Protein AF-A0A6C0KH52-F1 (afdb_monomer_lite)

Sequence (473 aa):
MDIECEFCKKTFSTKSNLSAHQKSAKFCLELQGDNADESKFTCEYCQKVLTQQKSLDIHIVSCKEKKKKIESSKDAEINLTLKKLENEIVKLKRIEKEKLKEKDNYYQETLKEKDNYYQETLKEKDNYYQETLKEKDNYYQEKLQEKDSYYQEKLQEKNECITKLETRLDKFENAVTTIATSLELNKKTESKNSENIQHINSIPLMPLGEQMSSIVIEEVEEDEIKYTNITLNNVVISSRPLDHYVNSTQLCQAGGKKFNDWFRLDTTNELIKELSSEAGIPVSLLVESNRGRTSKFIQGSWIHPDLSIQLAQWISPKFAIQISQWVRTLFNQGSLEIDISILREKEHNMRIKDHRIKQLENVCLSKQRRIEYPEKNVIYMLTTEDHFKRRTYIIGKAKNLTNRLSTYNKTSDHTVVYYRECCNEDDMDTAETMVLSKLRPYREQANRDRFILPEDKDESFFTNTIDNCIQFL

Foldseek 3Di:
DWDAAPQPRDTDPDPVVSVVCCVPPPSNVVVVPDPPPQVFDAAPQPRDTDRDPVVNVVCCVVPPSNVVVVVVVVVVVVVVVVVVVVVVVVVVVVVVVVVVVVVVVVVVVVVVVVVVVVVVVVVVVVVVVVVVVVVVVVVVVVVVVVVVVVVVVVVVVVVVVVVVVVVVVVVVVVVVVVVVVVVVVVVVVPPDDDDDDDDPDDDDDDDPPPPVPPPPPPPDPPDQQDWDWDAACNFIWTAGPPQRWTFLQSLLVSLVHGPVVQCPDPVNVVVLVVCCVVVVNDSCVQWDADDDDDSRDDGGIIGGPVVSLVSNCVSDVVSVVVVVVQVVCCVVPVDDDDPVVVVVVVVVVVVVVVVVVVVVVVVVVVVPPQDADPAAWKWFKKDFPVCVVQQKIAIDTGRGVSVVLPDDDDPTHIGTPDMDHAPDNVLSVQLRVQLCVVQVVQAPDPPGRMGHDDPVDDPVVSVVSSVVSRVVD

Structure (mmCIF, N/CA/C/O backbone):
data_AF-A0A6C0KH52-F1
#
_entry.id   AF-A0A6C0KH52-F1
#
loop_
_atom_site.group_PDB
_atom_site.id
_atom_site.type_symbol
_atom_site.label_atom_id
_atom_site.label_alt_id
_atom_site.label_comp_id
_atom_site.label_asym_id
_atom_site.label_entity_id
_atom_site.label_seq_id
_atom_site.pdbx_PDB_ins_code
_atom_site.Cartn_x
_atom_site.Cartn_y
_atom_site.Cartn_z
_atom_site.occupancy
_atom_site.B_iso_or_equiv
_atom_site.auth_seq_id
_atom_site.auth_comp_id
_atom_site.auth_asym_id
_atom_site.auth_atom_id
_atom_site.pdbx_PDB_model_num
ATOM 1 N N . MET A 1 1 ? -85.612 14.343 108.108 1.00 61.09 1 MET A N 1
ATOM 2 C CA . MET A 1 1 ? -85.056 15.695 108.297 1.00 61.09 1 MET A CA 1
ATOM 3 C C . MET A 1 1 ? -84.253 15.963 107.041 1.00 61.09 1 MET A C 1
ATOM 5 O O . MET A 1 1 ? -83.247 15.291 106.844 1.00 61.09 1 MET A O 1
ATOM 9 N N . ASP A 1 2 ? -84.784 16.778 106.133 1.00 71.19 2 ASP A N 1
ATOM 10 C CA . ASP A 1 2 ? -84.143 17.027 104.838 1.00 71.19 2 ASP A CA 1
ATOM 11 C C . ASP A 1 2 ? -82.940 17.959 105.019 1.00 71.19 2 ASP A C 1
ATOM 13 O O . ASP A 1 2 ? -82.985 18.881 105.832 1.00 71.19 2 ASP A O 1
ATOM 17 N N . ILE A 1 3 ? -81.848 17.681 104.302 1.00 82.12 3 ILE A N 1
ATOM 18 C CA . ILE A 1 3 ? -80.563 18.380 104.437 1.00 82.12 3 ILE A CA 1
ATOM 19 C C . ILE A 1 3 ? -80.364 19.274 103.215 1.00 82.12 3 ILE A C 1
ATOM 21 O O . ILE A 1 3 ? -80.425 18.805 102.078 1.00 82.12 3 ILE A O 1
ATOM 25 N N . GLU A 1 4 ? -80.135 20.561 103.437 1.00 81.75 4 GLU A N 1
ATOM 26 C CA . GLU A 1 4 ? -80.046 21.562 102.376 1.00 81.75 4 GLU A CA 1
ATOM 27 C C . GLU A 1 4 ? -78.602 21.798 101.915 1.00 81.75 4 GLU A C 1
ATOM 29 O O . GLU A 1 4 ? -77.669 21.844 102.716 1.00 81.75 4 GLU A O 1
ATOM 34 N N . CYS A 1 5 ? -78.408 21.956 100.604 1.00 81.12 5 CYS A N 1
ATOM 35 C CA . CYS A 1 5 ? -77.123 22.330 100.031 1.00 81.12 5 CYS A CA 1
ATOM 36 C C . CYS A 1 5 ? -76.794 23.794 100.314 1.00 81.12 5 CYS A C 1
ATOM 38 O O . CYS A 1 5 ? -77.526 24.698 99.916 1.00 81.12 5 CYS A O 1
ATOM 40 N N . GLU A 1 6 ? -75.634 24.029 100.923 1.00 75.38 6 GLU A N 1
ATOM 41 C CA . GLU A 1 6 ? -75.186 25.367 101.318 1.00 75.38 6 GLU A CA 1
ATOM 42 C C . GLU A 1 6 ? -75.007 26.332 100.132 1.00 75.38 6 GLU A C 1
ATOM 44 O O . GLU A 1 6 ? -75.196 27.534 100.311 1.00 75.38 6 GLU A O 1
ATOM 49 N N . PHE A 1 7 ? -74.744 25.812 98.925 1.00 78.88 7 PHE A N 1
ATOM 50 C CA . PHE A 1 7 ? -74.439 26.606 97.727 1.00 78.88 7 PHE A CA 1
ATOM 51 C C . PHE A 1 7 ? -75.668 26.901 96.857 1.00 78.88 7 PHE A C 1
ATOM 53 O O . PHE A 1 7 ? -75.872 28.034 96.438 1.00 78.88 7 PHE A O 1
ATOM 60 N N . CYS A 1 8 ? -76.508 25.896 96.584 1.00 82.75 8 CYS A N 1
ATOM 61 C CA . CYS A 1 8 ? -77.646 26.034 95.662 1.00 82.75 8 CYS A CA 1
ATOM 62 C C . CYS A 1 8 ? -79.021 25.920 96.330 1.00 82.75 8 CYS A C 1
ATOM 64 O O . CYS A 1 8 ? -80.034 25.974 95.633 1.00 82.75 8 CYS A O 1
ATOM 66 N N . LYS A 1 9 ? -79.061 25.717 97.655 1.00 82.06 9 LYS A N 1
ATOM 67 C CA . LYS A 1 9 ? -80.289 25.666 98.464 1.00 82.06 9 LYS A CA 1
ATOM 68 C C . LYS A 1 9 ? -81.280 24.551 98.085 1.00 82.06 9 LYS A C 1
ATOM 70 O O . LYS A 1 9 ? -82.440 24.559 98.481 1.00 82.06 9 LYS A O 1
ATOM 75 N N . LYS A 1 10 ? -80.833 23.533 97.334 1.00 83.50 10 LYS A N 1
ATOM 76 C CA . LYS A 1 10 ? -81.619 22.310 97.085 1.00 83.50 10 LYS A CA 1
ATOM 77 C C . LYS A 1 10 ? -81.576 21.377 98.291 1.00 83.50 10 LYS A C 1
ATOM 79 O O . LYS A 1 10 ? -80.513 21.180 98.879 1.00 83.50 10 LYS A O 1
ATOM 84 N N . THR A 1 11 ? -82.712 20.771 98.616 1.00 80.25 11 THR A N 1
ATOM 85 C CA . THR A 1 11 ? -82.854 19.819 99.720 1.00 80.25 11 THR A CA 1
ATOM 86 C C . THR A 1 11 ? -82.643 18.381 99.255 1.00 80.25 11 THR A C 1
ATOM 88 O O . THR A 1 11 ? -83.017 17.991 98.148 1.00 80.25 11 THR A O 1
ATOM 91 N N . PHE A 1 12 ? -82.011 17.586 100.112 1.00 86.94 12 PHE A N 1
ATOM 92 C CA . PHE A 1 12 ? -81.671 16.194 99.856 1.00 86.94 12 PHE A CA 1
ATOM 93 C C . PHE A 1 12 ? -82.082 15.327 101.042 1.00 86.94 12 PHE A C 1
ATOM 95 O O . PHE A 1 12 ? -81.908 15.701 102.202 1.00 86.94 12 PHE A O 1
ATOM 102 N N . SER A 1 13 ? -82.577 14.129 100.741 1.00 82.12 13 SER A N 1
ATOM 103 C CA . SER A 1 13 ? -83.057 13.174 101.743 1.00 82.12 13 SER A CA 1
ATOM 104 C C . SER A 1 13 ? -81.933 12.465 102.512 1.00 82.12 13 SER A C 1
ATOM 106 O O . SER A 1 13 ? -82.183 11.890 103.569 1.00 82.12 13 SER A O 1
ATOM 108 N N . THR A 1 14 ? -80.689 12.489 102.010 1.00 82.81 14 THR A N 1
ATOM 109 C CA . THR A 1 14 ? -79.527 11.851 102.653 1.00 82.81 14 THR A CA 1
ATOM 110 C C . THR A 1 14 ? -78.239 12.661 102.475 1.00 82.81 14 THR A C 1
ATOM 112 O O . THR A 1 14 ? -78.032 13.338 101.464 1.00 82.81 14 THR A O 1
ATOM 115 N N . LYS A 1 15 ? -77.319 12.541 103.444 1.00 82.06 15 LYS A N 1
ATOM 116 C CA . LYS A 1 15 ? -76.019 13.239 103.436 1.00 82.06 15 LYS A CA 1
ATOM 117 C C . LYS A 1 15 ? -75.103 12.785 102.290 1.00 82.06 15 LYS A C 1
ATOM 119 O O . LYS A 1 15 ? -74.359 13.600 101.750 1.00 82.06 15 LYS A O 1
ATOM 124 N N . SER A 1 16 ? -75.187 11.518 101.875 1.00 83.25 16 SER A N 1
ATOM 125 C CA . SER A 1 16 ? -74.430 11.004 100.722 1.00 83.25 16 SER A CA 1
ATOM 126 C C . SER A 1 16 ? -74.863 11.661 99.412 1.00 83.25 16 SER A C 1
ATOM 128 O O . SER A 1 16 ? -74.008 12.061 98.625 1.00 83.25 16 SER A O 1
ATOM 130 N N . ASN A 1 17 ? -76.172 11.846 99.205 1.00 82.94 17 ASN A N 1
ATOM 131 C CA . ASN A 1 17 ? -76.692 12.503 98.003 1.00 82.94 17 ASN A CA 1
ATOM 132 C C . ASN A 1 17 ? -76.323 13.988 97.967 1.00 82.94 17 ASN A C 1
ATOM 134 O O . ASN A 1 17 ? -75.931 14.493 96.917 1.00 82.94 17 ASN A O 1
ATOM 138 N N . LEU A 1 18 ? -76.366 14.665 99.118 1.00 84.12 18 LEU A N 1
ATOM 139 C CA . LEU A 1 18 ? -75.878 16.036 99.240 1.00 84.12 18 LEU A CA 1
ATOM 140 C C . LEU A 1 18 ? -74.379 16.141 98.904 1.00 84.12 18 LEU A C 1
ATOM 142 O O . LEU A 1 18 ? -73.982 17.013 98.136 1.00 84.12 18 LEU A O 1
ATOM 146 N N . SER A 1 19 ? -73.551 15.231 99.428 1.00 79.56 19 SER A N 1
ATOM 147 C CA . SER A 1 19 ? -72.104 15.239 99.171 1.00 79.56 19 SER A CA 1
ATOM 148 C C . SER A 1 19 ? -71.773 14.963 97.701 1.00 79.56 19 SER A C 1
ATOM 150 O O . SER A 1 19 ? -70.925 15.640 97.120 1.00 79.56 19 SER A O 1
ATOM 152 N N . ALA A 1 20 ? -72.475 14.018 97.068 1.00 82.88 20 ALA A N 1
ATOM 153 C CA . ALA A 1 20 ? -72.330 13.753 95.640 1.00 82.88 20 ALA A CA 1
ATOM 154 C C . ALA A 1 20 ? -72.757 14.966 94.798 1.00 82.88 20 ALA A C 1
ATOM 156 O O . ALA A 1 20 ? -72.067 15.335 93.849 1.00 82.88 20 ALA A O 1
ATOM 157 N N . HIS A 1 21 ? -73.854 15.626 95.175 1.00 81.62 21 HIS A N 1
ATOM 158 C CA . HIS A 1 21 ? -74.326 16.838 94.518 1.00 81.62 21 HIS A CA 1
ATOM 159 C C . HIS A 1 21 ? -73.319 17.993 94.632 1.00 81.62 21 HIS A C 1
ATOM 161 O O . HIS A 1 21 ? -72.990 18.600 93.618 1.00 81.62 21 HIS A O 1
ATOM 167 N N . GLN A 1 22 ? -72.776 18.263 95.823 1.00 77.81 22 GLN A N 1
ATOM 168 C CA . GLN A 1 22 ? -71.779 19.322 96.031 1.00 77.81 22 GLN A CA 1
ATOM 169 C C . GLN A 1 22 ? -70.495 19.095 95.215 1.00 77.81 22 GLN A C 1
ATOM 171 O O . GLN A 1 22 ? -69.922 20.061 94.733 1.00 77.81 22 GLN A O 1
ATOM 176 N N . LYS A 1 23 ? -70.084 17.838 94.995 1.00 76.50 23 LYS A N 1
ATOM 177 C CA . LYS A 1 23 ? -68.863 17.487 94.244 1.00 76.50 23 LYS A CA 1
ATOM 178 C C . LYS A 1 23 ? -69.028 17.393 92.724 1.00 76.50 23 LYS A C 1
ATOM 180 O O . LYS A 1 23 ? -68.033 17.250 92.024 1.00 76.50 23 LYS A O 1
ATOM 185 N N . SER A 1 24 ? -70.255 17.391 92.204 1.00 75.62 24 SER A N 1
ATOM 186 C CA . SER A 1 24 ? -70.510 17.125 90.775 1.00 75.62 24 SER A CA 1
ATOM 187 C C . SER A 1 24 ? -71.416 18.147 90.097 1.00 75.62 24 SER A C 1
ATOM 189 O O . SER A 1 24 ? -71.378 18.289 88.874 1.00 75.62 24 SER A O 1
ATOM 191 N N . ALA A 1 25 ? -72.235 18.881 90.855 1.00 77.06 25 ALA A N 1
ATOM 192 C CA . ALA A 1 25 ? -73.114 19.885 90.285 1.00 77.06 25 ALA A CA 1
ATOM 193 C C . ALA A 1 25 ? -72.305 21.116 89.877 1.00 77.06 25 ALA A C 1
ATOM 195 O O . ALA A 1 25 ? -71.821 21.859 90.726 1.00 77.06 25 ALA A O 1
ATOM 196 N N . LYS A 1 26 ? -72.223 21.352 88.565 1.00 73.31 26 LYS A N 1
ATOM 197 C CA . LYS A 1 26 ? -71.461 22.445 87.942 1.00 73.31 26 LYS A CA 1
ATOM 198 C C . LYS A 1 26 ? -71.679 23.811 88.612 1.00 73.31 26 LYS A C 1
ATOM 200 O O . LYS A 1 26 ? -70.714 24.490 88.921 1.00 73.31 26 LYS A O 1
ATOM 205 N N . PHE A 1 27 ? -72.931 24.154 88.922 1.00 74.38 27 PHE A N 1
ATOM 206 C CA . PHE A 1 27 ? -73.282 25.406 89.606 1.00 74.38 27 PHE A CA 1
ATOM 207 C C . PHE A 1 27 ? -72.736 25.491 91.046 1.00 74.38 27 PHE A C 1
ATOM 209 O O . PHE A 1 27 ? -72.326 26.555 91.493 1.00 74.38 27 PHE A O 1
ATOM 216 N N . CYS A 1 28 ? -72.703 24.372 91.779 1.00 74.69 28 CYS A N 1
ATOM 217 C CA . CYS A 1 28 ? -72.135 24.326 93.130 1.00 74.69 28 CYS A CA 1
ATOM 218 C C . CYS A 1 28 ? -70.602 24.361 93.099 1.00 74.69 28 CYS A C 1
ATOM 220 O O . CYS A 1 28 ? -70.009 25.011 93.950 1.00 74.69 28 CYS A O 1
ATOM 222 N N . LEU A 1 29 ? -69.979 23.719 92.106 1.00 71.69 29 LEU A N 1
ATOM 223 C CA . LEU A 1 29 ? -68.528 23.748 91.890 1.00 71.69 29 LEU A CA 1
ATOM 224 C C . LEU A 1 29 ? -68.034 25.151 91.494 1.00 71.69 29 LEU A C 1
ATOM 226 O O . LEU A 1 29 ? -66.996 25.591 91.976 1.00 71.69 29 LEU A O 1
ATOM 230 N N . GLU A 1 30 ? -68.807 25.886 90.686 1.00 70.12 30 GLU A N 1
ATOM 231 C CA . GLU A 1 30 ? -68.526 27.288 90.333 1.00 70.12 30 GLU A CA 1
ATOM 232 C C . GLU A 1 30 ? -68.583 28.221 91.559 1.00 70.12 30 GLU A C 1
ATOM 234 O O . GLU A 1 30 ? -67.772 29.138 91.671 1.00 70.12 30 GLU A O 1
ATOM 239 N N . LEU A 1 31 ? -69.493 27.964 92.510 1.00 68.94 31 LEU A N 1
ATOM 240 C CA . LEU A 1 31 ? -69.596 28.710 93.775 1.00 68.94 31 LEU A CA 1
ATOM 241 C C . LEU A 1 31 ? -68.566 28.276 94.834 1.00 68.94 31 LEU A C 1
ATOM 243 O O . LEU A 1 31 ? -68.308 29.036 95.765 1.00 68.94 31 LEU A O 1
ATOM 247 N N . GLN A 1 32 ? -67.982 27.080 94.706 1.00 63.53 32 GLN A N 1
ATOM 248 C CA . GLN A 1 32 ? -66.959 26.555 95.620 1.00 63.53 32 GLN A CA 1
ATOM 249 C C . GLN A 1 32 ? -65.557 27.121 95.367 1.00 63.53 32 GLN A C 1
ATOM 251 O O . GLN A 1 32 ? -64.677 26.906 96.192 1.00 63.53 32 GLN A O 1
ATOM 256 N N . GLY A 1 33 ? -65.342 27.876 94.283 1.00 59.19 33 GLY A N 1
ATOM 257 C CA . GLY A 1 33 ? -64.067 28.558 94.035 1.00 59.19 33 GLY A CA 1
ATOM 258 C C . GLY A 1 33 ? -62.855 27.623 93.947 1.00 59.19 33 GLY A C 1
ATOM 259 O O . GLY A 1 33 ? -61.721 28.087 94.068 1.00 59.19 33 GLY A O 1
ATOM 260 N N . ASP A 1 34 ? -63.075 26.324 93.734 1.00 47.75 34 ASP A N 1
ATOM 261 C CA . ASP A 1 34 ? -62.002 25.348 93.621 1.00 47.75 34 ASP A CA 1
ATOM 262 C C . ASP A 1 34 ? -61.411 25.421 92.213 1.00 47.75 34 ASP A C 1
ATOM 264 O O . ASP A 1 34 ? -61.922 24.855 91.242 1.00 47.75 34 ASP A O 1
ATOM 268 N N . ASN A 1 35 ? -60.297 26.150 92.127 1.00 53.47 35 ASN A N 1
ATOM 269 C CA . ASN A 1 35 ? -59.301 26.017 91.076 1.00 53.47 35 ASN A CA 1
ATOM 270 C C . ASN A 1 35 ? -58.818 24.559 91.035 1.00 53.47 35 ASN A C 1
ATOM 272 O O . ASN A 1 35 ? -57.800 24.206 91.631 1.00 53.47 35 ASN A O 1
ATOM 276 N N . ALA A 1 36 ? -59.530 23.702 90.305 1.00 46.09 36 ALA A N 1
ATOM 277 C CA . ALA A 1 36 ? -58.893 22.549 89.701 1.00 46.09 36 ALA A CA 1
ATOM 278 C C . ALA A 1 36 ? -57.904 23.113 88.680 1.00 46.09 36 ALA A C 1
ATOM 280 O O . ALA A 1 36 ? -58.321 23.702 87.685 1.00 46.09 36 ALA A O 1
ATOM 281 N N . ASP A 1 37 ? -56.615 23.008 88.997 1.00 49.00 37 ASP A N 1
ATOM 282 C CA . ASP A 1 37 ? -55.476 23.370 88.158 1.00 49.00 37 ASP A CA 1
ATOM 283 C C . ASP A 1 37 ? -55.651 22.766 86.756 1.00 49.00 37 ASP A C 1
ATOM 285 O O . ASP A 1 37 ? -55.316 21.613 86.474 1.00 49.00 37 ASP A O 1
ATOM 289 N N . GLU A 1 38 ? -56.299 23.533 85.883 1.00 53.75 38 GLU A N 1
ATOM 290 C CA . GLU A 1 38 ? -56.554 23.175 84.504 1.00 53.75 38 GLU A CA 1
ATOM 291 C C . GLU A 1 38 ? -55.238 23.434 83.777 1.00 53.75 38 GLU A C 1
ATOM 293 O O . GLU A 1 38 ? -55.037 24.486 83.171 1.00 53.75 38 GLU A O 1
ATOM 298 N N . SER A 1 39 ? -54.291 22.501 83.913 1.00 54.12 39 SER A N 1
ATOM 299 C CA . SER A 1 39 ? -53.035 22.524 83.172 1.00 54.12 39 SER A CA 1
ATOM 300 C C . SER A 1 39 ? -53.368 22.574 81.677 1.00 54.12 39 SER A C 1
ATOM 302 O O . SER A 1 39 ? -53.690 21.568 81.047 1.00 54.12 39 SER A O 1
ATOM 304 N N . LYS A 1 40 ? -53.376 23.780 81.110 1.00 68.25 40 LYS A N 1
ATOM 305 C CA . LYS A 1 40 ? -53.654 24.031 79.696 1.00 68.25 40 LYS A CA 1
ATOM 306 C C . LYS A 1 40 ? -52.394 23.696 78.910 1.00 68.25 40 LYS A C 1
ATOM 308 O O . LYS A 1 40 ? -51.425 24.447 78.919 1.00 68.25 40 LYS A O 1
ATOM 313 N N . PHE A 1 41 ? -52.409 22.561 78.222 1.00 80.31 41 PHE A N 1
ATOM 314 C CA . PHE A 1 41 ? -51.280 22.059 77.445 1.00 80.31 41 PHE A CA 1
ATOM 315 C C . PHE A 1 41 ? -51.307 22.662 76.037 1.00 80.31 41 PHE A C 1
ATOM 317 O O . PHE A 1 41 ? -52.148 22.302 75.214 1.00 80.31 41 PHE A O 1
ATOM 324 N N . THR A 1 42 ? -50.416 23.606 75.742 1.00 82.75 42 THR A N 1
ATOM 325 C CA . THR A 1 42 ? -50.374 24.319 74.455 1.00 82.75 42 THR A CA 1
ATOM 326 C C . THR A 1 42 ? -49.357 23.732 73.483 1.00 82.75 42 THR A C 1
ATOM 328 O O . THR A 1 42 ? -48.244 23.361 73.845 1.00 82.75 42 THR A O 1
ATOM 331 N N . CYS A 1 43 ? -49.723 23.664 72.202 1.00 86.12 43 CYS A N 1
ATOM 332 C CA . CYS A 1 43 ? -48.795 23.271 71.146 1.00 86.12 43 CYS A CA 1
ATOM 333 C C . CYS A 1 43 ? -47.858 24.415 70.755 1.00 86.12 43 CYS A C 1
ATOM 335 O O . CYS A 1 43 ? -48.299 25.406 70.188 1.00 86.12 43 CYS A O 1
ATOM 337 N N . GLU A 1 44 ? -46.552 24.218 70.908 1.00 84.12 44 GLU A N 1
ATOM 338 C CA . GLU A 1 44 ? -45.520 25.208 70.558 1.00 84.12 44 GLU A CA 1
ATOM 339 C C . GLU A 1 44 ? -45.490 25.625 69.068 1.00 84.12 44 GLU A C 1
ATOM 341 O O . GLU A 1 44 ? -45.004 26.702 68.725 1.00 84.12 44 GLU A O 1
ATOM 346 N N . TYR A 1 45 ? -46.034 24.806 68.157 1.00 85.88 45 TYR A N 1
ATOM 347 C CA . TYR A 1 45 ? -45.981 25.074 66.712 1.00 85.88 45 TYR A CA 1
ATOM 348 C C . TYR A 1 45 ? -47.208 25.807 66.171 1.00 85.88 45 TYR A C 1
ATOM 350 O O . TYR A 1 45 ? -47.058 26.623 65.263 1.00 85.88 45 TYR A O 1
ATOM 358 N N . CYS A 1 46 ? -48.403 25.505 66.693 1.00 89.00 46 CYS A N 1
ATOM 359 C CA . CYS A 1 46 ? -49.672 26.068 66.208 1.00 89.00 46 CYS A CA 1
ATOM 360 C C . CYS A 1 46 ? -50.511 26.756 67.296 1.00 89.00 46 CYS A C 1
ATOM 362 O O . CYS A 1 46 ? -51.610 27.221 67.012 1.00 89.00 46 CYS A O 1
ATOM 364 N N . GLN A 1 47 ? -50.012 26.796 68.535 1.00 85.94 47 GLN A N 1
ATOM 365 C CA . GLN A 1 47 ? -50.635 27.418 69.708 1.00 85.94 47 GLN A CA 1
ATOM 366 C C . GLN A 1 47 ? -52.009 26.854 70.105 1.00 85.94 47 GLN A C 1
ATOM 368 O O . GLN A 1 47 ? -52.746 27.463 70.877 1.00 85.94 47 GLN A O 1
ATOM 373 N N . LYS A 1 48 ? -52.364 25.654 69.625 1.00 85.19 48 LYS A N 1
ATOM 374 C CA . LYS A 1 48 ? -53.600 24.967 70.023 1.00 85.19 48 LYS A CA 1
ATOM 375 C C . LYS A 1 48 ? -53.531 24.540 71.494 1.00 85.19 48 LYS A C 1
ATOM 377 O O . LYS A 1 48 ? -52.613 23.813 71.869 1.00 85.19 48 LYS A O 1
ATOM 382 N N . VAL A 1 49 ? -54.510 24.967 72.293 1.00 84.31 49 VAL A N 1
ATOM 383 C CA . VAL A 1 49 ? -54.664 24.604 73.714 1.00 84.31 49 VAL A CA 1
ATOM 384 C C . VAL A 1 49 ? -55.385 23.261 73.829 1.00 84.31 49 VAL A C 1
ATOM 386 O O . VAL A 1 49 ? -56.406 23.039 73.176 1.00 84.31 49 VAL A O 1
ATOM 389 N N . LEU A 1 50 ? -54.857 22.362 74.653 1.00 84.69 50 LEU A N 1
ATOM 390 C CA . LEU A 1 50 ? -55.377 21.021 74.890 1.00 84.69 50 LEU A CA 1
ATOM 391 C C . LEU A 1 50 ? -55.516 20.769 76.391 1.00 84.69 50 LEU A C 1
ATOM 393 O O . LEU A 1 50 ? -54.808 21.343 77.213 1.00 84.69 50 LEU A O 1
ATOM 397 N N . THR A 1 51 ? -56.460 19.903 76.738 1.00 79.56 51 THR A N 1
ATOM 398 C CA . THR A 1 51 ? -56.889 19.672 78.123 1.00 79.56 51 THR A CA 1
ATOM 399 C C . THR A 1 51 ? -56.077 18.597 78.847 1.00 79.56 51 THR A C 1
ATOM 401 O O . THR A 1 51 ? -56.194 18.457 80.057 1.00 79.56 51 THR A O 1
ATOM 404 N N . GLN A 1 52 ? -55.272 17.809 78.125 1.00 81.25 52 GLN A N 1
ATOM 405 C CA . GLN A 1 52 ? -54.457 16.723 78.681 1.00 81.25 52 GLN A CA 1
ATOM 406 C C . GLN A 1 52 ? -53.124 16.608 77.932 1.00 81.25 52 GLN A C 1
ATOM 408 O O . GLN A 1 52 ? -53.102 16.717 76.702 1.00 81.25 52 GLN A O 1
ATOM 413 N N . GLN A 1 53 ? -52.039 16.291 78.648 1.00 82.25 53 GLN A N 1
ATOM 414 C CA . GLN A 1 53 ? -50.696 16.116 78.076 1.00 82.25 53 GLN A CA 1
ATOM 415 C C . GLN A 1 53 ? -50.673 15.072 76.949 1.00 82.25 53 GLN A C 1
ATOM 417 O O . GLN A 1 53 ? -50.165 15.339 75.866 1.00 82.25 53 GLN A O 1
ATOM 422 N N . LYS A 1 54 ? -51.330 13.919 77.141 1.00 85.00 54 LYS A N 1
ATOM 423 C CA . LYS A 1 54 ? -51.399 12.848 76.128 1.00 85.00 54 LYS A CA 1
ATOM 424 C C . LYS A 1 54 ? -52.008 13.326 74.802 1.00 85.00 54 LYS A C 1
ATOM 426 O O . LYS A 1 54 ? -51.586 12.905 73.726 1.00 85.00 54 LYS A O 1
ATOM 431 N N . SER A 1 55 ? -52.995 14.218 74.871 1.00 84.00 55 SER A N 1
ATOM 432 C CA . SER A 1 55 ? -53.626 14.815 73.691 1.00 84.00 55 SER A CA 1
ATOM 433 C C . SER A 1 55 ? -52.688 15.795 72.986 1.00 84.00 55 SER A C 1
ATOM 435 O O . SER A 1 55 ? -52.694 15.862 71.755 1.00 84.00 55 SER A O 1
ATOM 437 N N . LEU A 1 56 ? -51.865 16.526 73.746 1.00 85.12 56 LEU A N 1
ATOM 438 C CA . LEU A 1 56 ? -50.804 17.376 73.209 1.00 85.12 56 LEU A CA 1
ATOM 439 C C . LEU A 1 56 ? -49.722 16.550 72.510 1.00 85.12 56 LEU A C 1
ATOM 441 O O . LEU A 1 56 ? -49.363 16.879 71.379 1.00 85.12 56 LEU A O 1
ATOM 445 N N . ASP A 1 57 ? -49.286 15.445 73.108 1.00 85.12 57 ASP A N 1
ATOM 446 C CA . ASP A 1 57 ? -48.265 14.570 72.526 1.00 85.12 57 ASP A CA 1
ATOM 447 C C . ASP A 1 57 ? -48.722 13.999 71.171 1.00 85.12 57 ASP A C 1
ATOM 449 O O . ASP A 1 57 ? -48.013 14.104 70.167 1.00 85.12 57 ASP A O 1
ATOM 453 N N . ILE A 1 58 ? -49.956 13.484 71.095 1.00 85.62 58 ILE A N 1
ATOM 454 C CA . ILE A 1 58 ? -50.549 12.978 69.842 1.00 85.62 58 ILE A CA 1
ATOM 455 C C . ILE A 1 58 ? -50.708 14.108 68.809 1.00 85.62 58 ILE A C 1
ATOM 457 O O . ILE A 1 58 ? -50.450 13.931 67.611 1.00 85.62 58 ILE A O 1
ATOM 461 N N . HIS A 1 59 ? -51.126 15.295 69.253 1.00 87.12 59 HIS A N 1
ATOM 462 C CA . HIS A 1 59 ? -51.277 16.447 68.373 1.00 87.12 59 HIS A CA 1
ATOM 463 C C . HIS A 1 59 ? -49.935 16.894 67.784 1.00 87.12 59 HIS A C 1
ATOM 465 O O . HIS A 1 59 ? -49.861 17.122 66.583 1.00 87.12 59 HIS A O 1
ATOM 471 N N . ILE A 1 60 ? -48.867 16.973 68.580 1.00 85.38 60 ILE A N 1
ATOM 472 C CA . ILE A 1 60 ? -47.532 17.383 68.122 1.00 85.38 60 ILE A CA 1
ATOM 473 C C . ILE A 1 60 ? -47.020 16.466 67.003 1.00 85.38 60 ILE A C 1
ATOM 475 O O . ILE A 1 60 ? -46.417 16.960 66.049 1.00 85.38 60 ILE A O 1
ATOM 479 N N . VAL A 1 61 ? -47.292 15.159 67.068 1.00 85.06 61 VAL A N 1
ATOM 480 C CA . VAL A 1 61 ? -46.919 14.197 66.011 1.00 85.06 61 VAL A CA 1
ATOM 481 C C . VAL A 1 61 ? -47.673 14.471 64.703 1.00 85.06 61 VAL A C 1
ATOM 483 O O . VAL A 1 61 ? -47.117 14.356 63.610 1.00 85.06 61 VAL A O 1
ATOM 486 N N . SER A 1 62 ? -48.941 14.873 64.798 1.00 85.00 62 SER A N 1
ATOM 487 C CA . SER A 1 62 ? -49.813 15.133 63.642 1.00 85.00 62 SER A CA 1
ATOM 488 C C . SER A 1 62 ? -49.875 16.612 63.223 1.00 85.00 62 SER A C 1
ATOM 490 O O . SER A 1 62 ? -50.536 16.949 62.237 1.00 85.00 62 SER A O 1
ATOM 492 N N . CYS A 1 63 ? -49.185 17.503 63.941 1.00 89.00 63 CYS A N 1
ATOM 493 C CA . CYS A 1 63 ? -49.301 18.949 63.797 1.00 89.00 63 CYS A CA 1
ATOM 494 C C . CYS A 1 63 ? -48.786 19.424 62.432 1.00 89.00 63 CYS A C 1
ATOM 496 O O . CYS A 1 63 ? -47.601 19.322 62.112 1.00 89.00 63 CYS A O 1
ATOM 498 N N . LYS A 1 64 ? -49.691 19.990 61.626 1.00 88.00 64 LYS A N 1
ATOM 499 C CA . LYS A 1 64 ? -49.388 20.468 60.268 1.00 88.00 64 LYS A CA 1
ATOM 500 C C . LYS A 1 64 ? -48.367 21.606 60.260 1.00 88.00 64 LYS A C 1
ATOM 502 O O . LYS A 1 64 ? -47.468 21.599 59.429 1.00 88.00 64 LYS A O 1
ATOM 507 N N . GLU A 1 65 ? -48.463 22.539 61.203 1.00 88.06 65 GLU A N 1
ATOM 508 C CA . GLU A 1 65 ? -47.532 23.674 61.287 1.00 88.06 65 GLU A CA 1
ATOM 509 C C . GLU A 1 65 ? -46.130 23.242 61.740 1.00 88.06 65 GLU A C 1
ATOM 511 O O . GLU A 1 65 ? -45.135 23.786 61.265 1.00 88.06 65 GLU A O 1
ATOM 516 N N . LYS A 1 66 ? -46.027 22.192 62.573 1.00 88.12 66 LYS A N 1
ATOM 517 C CA . LYS A 1 66 ? -44.743 21.546 62.884 1.00 88.12 66 LYS A CA 1
ATOM 518 C C . LYS A 1 66 ? -44.112 20.953 61.625 1.00 88.12 66 LYS A C 1
ATOM 520 O O . LYS A 1 66 ? -42.942 21.205 61.357 1.00 88.12 66 LYS A O 1
ATOM 525 N N . LYS A 1 67 ? -44.891 20.194 60.843 1.00 85.56 67 LYS A N 1
ATOM 526 C CA . LYS A 1 67 ? -44.421 19.585 59.588 1.00 85.56 67 LYS A CA 1
ATOM 527 C C . LYS A 1 67 ? -43.925 20.638 58.596 1.00 85.56 67 LYS A C 1
ATOM 529 O O . LYS A 1 67 ? -42.790 20.526 58.154 1.00 85.56 67 LYS A O 1
ATOM 534 N N . LYS A 1 68 ? -44.699 21.704 58.358 1.00 87.31 68 LYS A N 1
ATOM 535 C CA . LYS A 1 68 ? -44.301 22.816 57.476 1.00 87.31 68 LYS A CA 1
ATOM 536 C C . LYS A 1 68 ? -43.012 23.508 57.922 1.00 87.31 68 LYS A C 1
ATOM 538 O O . LYS A 1 68 ? -42.158 23.793 57.092 1.00 87.31 68 LYS A O 1
ATOM 543 N N . LYS A 1 69 ? -42.846 23.776 59.225 1.00 85.19 69 LYS A N 1
ATOM 544 C CA . LYS A 1 69 ? -41.607 24.380 59.753 1.00 85.19 69 LYS A CA 1
ATOM 545 C C . LYS A 1 69 ? -40.398 23.458 59.573 1.00 85.19 69 LYS A C 1
ATOM 547 O O . LYS A 1 69 ? -39.327 23.933 59.212 1.00 85.19 69 LYS A O 1
ATOM 552 N N . ILE A 1 70 ? -40.569 22.151 59.789 1.00 84.81 70 ILE A N 1
ATOM 553 C CA . ILE A 1 70 ? -39.509 21.157 59.569 1.00 84.81 70 ILE A CA 1
ATOM 554 C C . ILE A 1 70 ? -39.158 21.053 58.078 1.00 84.81 70 ILE A C 1
ATOM 556 O O . ILE A 1 70 ? -37.978 21.036 57.746 1.00 84.81 70 ILE A O 1
ATOM 560 N N . GLU A 1 71 ? -40.152 21.005 57.189 1.00 86.06 71 GLU A N 1
ATOM 561 C CA . GLU A 1 71 ? -39.953 20.989 55.732 1.00 86.06 71 GLU A CA 1
ATOM 562 C C . GLU A 1 71 ? -39.219 22.249 55.263 1.00 86.06 71 GLU A C 1
ATOM 564 O O . GLU A 1 71 ? -38.164 22.137 54.652 1.00 86.06 71 GLU A O 1
ATOM 569 N N . SER A 1 72 ? -39.664 23.438 55.678 1.00 82.38 72 SER A N 1
ATOM 570 C CA . SER A 1 72 ? -38.994 24.702 55.346 1.00 82.38 72 SER A CA 1
ATOM 571 C C . SER A 1 72 ? -37.548 24.770 55.853 1.00 82.38 72 SER A C 1
ATOM 573 O O . SER A 1 72 ? -36.683 25.302 55.157 1.00 82.38 72 SER A O 1
ATOM 575 N N . SER A 1 73 ? -37.264 24.226 57.043 1.00 84.00 73 SER A N 1
ATOM 576 C CA . SER A 1 73 ? -35.898 24.153 57.574 1.00 84.00 73 SER A CA 1
ATOM 577 C C . SER A 1 73 ? -35.021 23.196 56.765 1.00 84.00 73 SER A C 1
ATOM 579 O O . SER A 1 73 ? -33.865 23.516 56.497 1.00 84.00 73 SER A O 1
ATOM 581 N N . LYS A 1 74 ? -35.561 22.039 56.361 1.00 90.06 74 LYS A N 1
ATOM 582 C CA . LYS A 1 74 ? -34.852 21.067 55.516 1.00 90.06 74 LYS A CA 1
ATOM 583 C C . LYS A 1 74 ? -34.594 21.624 54.119 1.00 90.06 74 LYS A C 1
ATOM 585 O O . LYS A 1 74 ? -33.485 21.489 53.618 1.00 90.06 74 LYS A O 1
ATOM 590 N N . ASP A 1 75 ? -35.572 22.299 53.523 1.00 89.75 75 ASP A N 1
ATOM 591 C CA . ASP A 1 75 ? -35.430 22.931 52.210 1.00 89.75 75 ASP A CA 1
ATOM 592 C C . ASP A 1 75 ? -34.365 24.033 52.234 1.00 89.75 75 ASP A C 1
ATOM 594 O O . ASP A 1 75 ? -33.562 24.149 51.308 1.00 89.75 75 ASP A O 1
ATOM 598 N N . ALA A 1 76 ? -34.304 24.830 53.305 1.00 90.81 76 ALA A N 1
ATOM 599 C CA . ALA A 1 76 ? -33.257 25.834 53.476 1.00 90.81 76 ALA A CA 1
ATOM 600 C C . ALA A 1 76 ? -31.857 25.199 53.558 1.00 90.81 76 ALA A C 1
ATOM 602 O O . ALA A 1 76 ? -30.913 25.699 52.941 1.00 90.81 76 ALA A O 1
ATOM 603 N N . GLU A 1 77 ? -31.726 24.081 54.276 1.00 92.94 77 GLU A N 1
ATOM 604 C CA . GLU A 1 77 ? -30.467 23.347 54.403 1.00 92.94 77 GLU A CA 1
ATOM 605 C C . GLU A 1 77 ? -30.035 22.720 53.068 1.00 92.94 77 GLU A C 1
ATOM 607 O O . GLU A 1 77 ? -28.898 22.928 52.640 1.00 92.94 77 GLU A O 1
ATOM 612 N N . ILE A 1 78 ? -30.961 22.069 52.353 1.00 93.12 78 ILE A N 1
ATOM 613 C CA . ILE A 1 78 ? -30.738 21.500 51.013 1.00 93.12 78 ILE A CA 1
ATOM 614 C C . ILE A 1 78 ? -30.284 22.584 50.031 1.00 93.12 78 ILE A C 1
ATOM 616 O O . ILE A 1 78 ? -29.289 22.404 49.326 1.00 93.12 78 ILE A O 1
ATOM 620 N N . ASN A 1 79 ? -30.961 23.734 50.006 1.00 90.38 79 ASN A N 1
ATOM 621 C CA . ASN A 1 79 ? -30.605 24.845 49.122 1.00 90.38 79 ASN A CA 1
ATOM 622 C C . ASN A 1 79 ? -29.214 25.414 49.435 1.00 90.38 79 ASN A C 1
ATOM 624 O O . ASN A 1 79 ? -28.46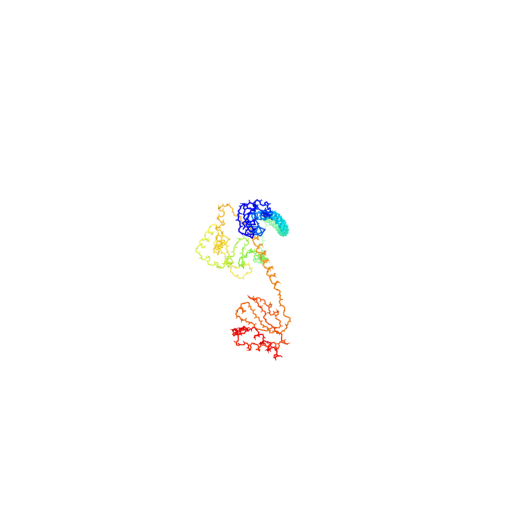1 25.771 48.524 1.00 90.38 79 ASN A O 1
ATOM 628 N N . LEU A 1 80 ? -28.830 25.460 50.714 1.00 94.25 80 LEU A N 1
ATOM 629 C CA . LEU A 1 80 ? -27.485 25.862 51.113 1.00 94.25 80 LEU A CA 1
ATOM 630 C C . LEU A 1 80 ? -26.433 24.857 50.618 1.00 94.25 80 LEU A C 1
ATOM 632 O O . LEU A 1 80 ? -25.362 25.267 50.165 1.00 94.25 80 LEU A O 1
ATOM 636 N N . THR A 1 81 ? -26.724 23.554 50.687 1.00 94.38 81 THR A N 1
ATOM 637 C CA . THR A 1 81 ? -25.829 22.508 50.173 1.00 94.38 81 THR A CA 1
ATOM 638 C C . THR A 1 81 ? -25.704 22.570 48.651 1.00 94.38 81 THR A C 1
ATOM 640 O O . THR A 1 81 ? -24.585 22.544 48.140 1.00 94.38 81 THR A O 1
ATOM 643 N N . LEU A 1 82 ? -26.817 22.732 47.928 1.00 94.69 82 LEU A N 1
ATOM 644 C CA . LEU A 1 82 ? -26.827 22.869 46.467 1.00 94.69 82 LEU A CA 1
ATOM 645 C C . LEU A 1 82 ? -25.951 24.037 46.013 1.00 94.69 82 LEU A C 1
ATOM 647 O O . LEU A 1 82 ? -25.070 23.855 45.179 1.00 94.69 82 LEU A O 1
ATOM 651 N N . LYS A 1 83 ? -26.087 25.202 46.653 1.00 95.06 83 LYS A N 1
ATOM 652 C CA . LYS A 1 83 ? -25.270 26.379 46.335 1.00 95.06 83 LYS A CA 1
ATOM 653 C C . LYS A 1 83 ? -23.771 26.154 46.579 1.00 95.06 83 LYS A C 1
ATOM 655 O O . LYS A 1 83 ? -22.932 26.726 45.882 1.00 95.06 83 LYS A O 1
ATOM 660 N N . LYS A 1 84 ? -23.398 25.337 47.572 1.00 95.38 84 LYS A N 1
ATOM 661 C CA . LYS A 1 84 ? -21.991 24.955 47.800 1.00 95.38 84 LYS A CA 1
ATOM 662 C C . LYS A 1 84 ? -21.482 24.043 46.682 1.00 95.38 84 LYS A C 1
ATOM 664 O O . LYS A 1 84 ? -20.424 24.325 46.125 1.00 95.38 84 LYS A O 1
ATOM 669 N N . LEU A 1 85 ? -22.258 23.021 46.319 1.00 95.06 85 LEU A N 1
ATOM 670 C CA . LEU A 1 85 ? -21.913 22.079 45.250 1.00 95.06 85 LEU A CA 1
ATOM 671 C C . LEU A 1 85 ? -21.806 22.769 43.885 1.00 95.06 85 LEU A C 1
ATOM 673 O O . LEU A 1 85 ? -20.854 22.528 43.149 1.00 95.06 85 LEU A O 1
ATOM 677 N N . GLU A 1 86 ? -22.719 23.685 43.562 1.00 95.25 86 GLU A N 1
ATOM 678 C CA . GLU A 1 86 ? -22.662 24.477 42.328 1.00 95.25 86 GLU A CA 1
ATOM 679 C C . GLU A 1 86 ? -21.355 25.272 42.222 1.00 95.25 86 GLU A C 1
ATOM 681 O O . GLU A 1 86 ? -20.696 25.267 41.180 1.00 95.25 86 GLU A O 1
ATOM 686 N N . ASN A 1 87 ? -20.930 25.906 43.318 1.00 93.81 87 ASN A N 1
ATOM 687 C CA . ASN A 1 87 ? -19.668 26.640 43.360 1.00 93.81 87 ASN A CA 1
ATOM 688 C C . ASN A 1 87 ? -18.448 25.721 43.193 1.00 93.81 87 ASN A C 1
ATOM 690 O O . ASN A 1 87 ? -17.480 26.107 42.534 1.00 93.81 87 ASN A O 1
ATOM 694 N N . GLU A 1 88 ? -18.472 24.514 43.760 1.00 95.94 88 GLU A N 1
ATOM 695 C CA . GLU A 1 88 ? -17.406 23.527 43.554 1.00 95.94 88 GLU A CA 1
ATOM 696 C C . GLU A 1 88 ? -17.352 23.030 42.110 1.00 95.94 88 GLU A C 1
ATOM 698 O O . GLU A 1 88 ? -16.270 22.993 41.524 1.00 95.94 88 GLU A O 1
ATOM 703 N N . ILE A 1 89 ? -18.502 22.749 41.491 1.00 94.75 89 ILE A N 1
ATOM 704 C CA . ILE A 1 89 ? -18.580 22.362 40.077 1.00 94.75 89 ILE A CA 1
ATOM 705 C C . ILE A 1 89 ? -17.969 23.452 39.190 1.00 94.75 89 ILE A C 1
ATOM 707 O O . ILE A 1 89 ? -17.194 23.149 38.283 1.00 94.75 89 ILE A O 1
ATOM 711 N N . VAL A 1 90 ? -18.267 24.729 39.451 1.00 95.69 90 VAL A N 1
ATOM 712 C CA . VAL A 1 90 ? -17.681 25.846 38.692 1.00 95.69 90 VAL A CA 1
ATOM 713 C C . VAL A 1 90 ? -16.159 25.900 38.854 1.00 95.69 90 VAL A C 1
ATOM 715 O O . VAL A 1 90 ? -15.452 26.120 37.868 1.00 95.69 90 VAL A O 1
ATOM 718 N N . LYS A 1 91 ? -15.633 25.673 40.065 1.00 95.44 91 LYS A N 1
ATOM 719 C CA . LYS A 1 91 ? -14.181 25.617 40.306 1.00 95.44 91 LYS A CA 1
ATOM 720 C C . LYS A 1 91 ? -13.528 24.452 39.563 1.00 95.44 91 LYS A C 1
ATOM 722 O O . LYS A 1 91 ? -12.530 24.663 38.879 1.00 95.44 91 LYS A O 1
ATOM 727 N N . LEU A 1 92 ? -14.113 23.257 39.640 1.00 94.44 92 LEU A N 1
ATOM 728 C CA . LEU A 1 92 ? -13.602 22.066 38.958 1.00 94.44 92 LEU A CA 1
ATOM 729 C C . LEU A 1 92 ? -13.576 22.253 37.437 1.00 94.44 92 LEU A C 1
ATOM 731 O O . LEU A 1 92 ? -12.556 21.974 36.812 1.00 94.44 92 LEU A O 1
ATOM 735 N N . LYS A 1 93 ? -14.635 22.830 36.854 1.00 94.62 93 LYS A N 1
ATOM 736 C CA . LYS A 1 93 ? -14.684 23.150 35.418 1.00 94.62 93 LYS A CA 1
ATOM 737 C C . LYS A 1 93 ? -13.591 24.132 34.985 1.00 94.62 93 LYS A C 1
ATOM 739 O O . LYS A 1 93 ? -13.079 24.019 33.874 1.00 94.62 93 LYS A O 1
ATOM 744 N N . ARG A 1 94 ? -13.224 25.104 35.833 1.00 94.19 94 ARG A N 1
ATOM 745 C CA . ARG A 1 94 ? -12.109 26.026 35.540 1.00 94.19 94 ARG A CA 1
ATOM 746 C C . ARG A 1 94 ? -10.771 25.292 35.514 1.00 94.19 94 ARG A C 1
ATOM 748 O O . ARG A 1 94 ? -10.046 25.432 34.537 1.00 94.19 94 ARG A O 1
ATOM 755 N N . ILE A 1 95 ? -10.501 24.467 36.527 1.00 94.31 95 ILE A N 1
ATOM 756 C CA . ILE A 1 95 ? -9.267 23.670 36.616 1.00 94.31 95 ILE A CA 1
ATOM 757 C C . ILE A 1 95 ? -9.147 22.720 35.420 1.00 94.31 95 ILE A C 1
ATOM 759 O O . ILE A 1 95 ? -8.081 22.588 34.827 1.00 94.31 95 ILE A O 1
ATOM 763 N N . GLU A 1 96 ? -10.239 22.058 35.038 1.00 93.38 96 GLU A N 1
ATOM 764 C CA . GLU A 1 96 ? -10.253 21.158 33.885 1.00 93.38 96 GLU A CA 1
ATOM 765 C C . GLU A 1 96 ? -9.938 21.898 32.579 1.00 93.38 96 GLU A C 1
ATOM 767 O O . GLU A 1 96 ? -9.120 21.432 31.786 1.00 93.38 96 GLU A O 1
ATOM 772 N N . LYS A 1 97 ? -10.516 23.091 32.384 1.00 92.25 97 LYS A N 1
ATOM 773 C CA . LYS A 1 97 ? -10.234 23.937 31.218 1.00 92.25 97 LYS A CA 1
ATOM 774 C C . LYS A 1 97 ? -8.769 24.381 31.161 1.00 92.25 97 LYS A C 1
ATOM 776 O O . LYS A 1 97 ? -8.193 24.417 30.076 1.00 92.25 97 LYS A O 1
ATOM 781 N N . GLU A 1 98 ? -8.172 24.716 32.301 1.00 94.44 98 GLU A N 1
ATOM 782 C CA . GLU A 1 98 ? -6.751 25.079 32.390 1.00 94.44 98 GLU A CA 1
ATOM 783 C C . GLU A 1 98 ? -5.847 23.893 32.041 1.00 94.44 98 GLU A C 1
ATOM 785 O O . GLU A 1 98 ? -4.983 24.028 31.176 1.00 94.44 98 GLU A O 1
ATOM 790 N N . LYS A 1 99 ? -6.123 22.704 32.593 1.00 93.12 99 LYS A N 1
ATOM 791 C CA . LYS A 1 99 ? -5.392 21.470 32.253 1.00 93.12 99 LYS A CA 1
ATOM 792 C C . LYS A 1 99 ? -5.488 21.115 30.771 1.00 93.12 99 LYS A C 1
ATOM 794 O O . LYS A 1 99 ? -4.515 20.647 30.185 1.00 93.12 99 LYS A O 1
ATOM 799 N N . LEU A 1 100 ? -6.655 21.324 30.156 1.00 86.62 100 LEU A N 1
ATOM 800 C CA . LEU A 1 100 ? -6.830 21.090 28.722 1.00 86.62 100 LEU A CA 1
ATOM 801 C C . LEU A 1 100 ? -5.939 22.032 27.901 1.00 86.62 100 LEU A C 1
ATOM 803 O O . LEU A 1 100 ? -5.270 21.596 26.971 1.00 86.62 100 LEU A O 1
ATOM 807 N N . LYS A 1 101 ? -5.882 23.309 28.296 1.00 91.31 101 LYS A N 1
ATOM 808 C CA . LYS A 1 101 ? -5.071 24.332 27.630 1.00 91.31 101 LYS A CA 1
ATOM 809 C C . LYS A 1 101 ? -3.570 24.056 27.749 1.00 91.31 101 LYS A C 1
ATOM 811 O O . LYS A 1 101 ? -2.843 24.228 26.777 1.00 91.31 101 LYS A O 1
ATOM 816 N N . GLU A 1 102 ? -3.105 23.612 28.914 1.00 91.81 102 GLU A N 1
ATOM 817 C CA . GLU A 1 102 ? -1.708 23.193 29.101 1.00 91.81 102 GLU A CA 1
ATOM 818 C C . GLU A 1 102 ? -1.353 22.002 28.207 1.00 91.81 102 GLU A C 1
ATOM 820 O O . GLU A 1 102 ? -0.297 21.989 27.574 1.00 91.81 102 GLU A O 1
ATOM 825 N N . LYS A 1 103 ? -2.260 21.025 28.103 1.00 88.75 103 LYS A N 1
ATOM 826 C CA . LYS A 1 103 ? -2.072 19.856 27.243 1.00 88.75 103 LYS A CA 1
ATOM 827 C C . LYS A 1 103 ? -2.017 20.236 25.760 1.00 88.75 103 LYS A C 1
ATOM 829 O O . LYS A 1 103 ? -1.163 19.722 25.041 1.00 88.75 103 LYS A O 1
ATOM 834 N N . ASP A 1 104 ? -2.880 21.148 25.318 1.00 88.12 104 ASP A N 1
ATOM 835 C CA . ASP A 1 104 ? -2.849 21.674 23.950 1.00 88.12 104 ASP A CA 1
ATOM 836 C C . ASP A 1 104 ? -1.534 22.409 23.664 1.00 88.12 104 ASP A C 1
ATOM 838 O O . ASP A 1 104 ? -0.902 22.142 22.643 1.00 88.12 104 ASP A O 1
ATOM 842 N N . ASN A 1 105 ? -1.070 23.265 24.581 1.00 88.94 105 ASN A N 1
ATOM 843 C CA . ASN A 1 105 ? 0.214 23.957 24.440 1.00 88.94 105 ASN A CA 1
ATOM 844 C C . ASN A 1 105 ? 1.385 22.973 24.302 1.00 88.94 105 ASN A C 1
ATOM 846 O O . ASN A 1 105 ? 2.198 23.119 23.392 1.00 88.94 105 ASN A O 1
ATOM 850 N N . TYR A 1 106 ? 1.432 21.936 25.142 1.00 91.50 106 TYR A N 1
ATOM 851 C CA . TYR A 1 106 ? 2.466 20.902 25.073 1.00 91.50 106 TYR A CA 1
ATOM 852 C C . TYR A 1 106 ? 2.505 20.199 23.705 1.00 91.50 106 TYR A C 1
ATOM 854 O O . TYR A 1 106 ? 3.576 20.003 23.124 1.00 91.50 106 TYR A O 1
ATOM 862 N N . TYR A 1 107 ? 1.341 19.837 23.153 1.00 78.25 107 TYR A N 1
ATOM 863 C CA . TYR A 1 107 ? 1.290 19.212 21.830 1.00 78.25 107 TYR A CA 1
ATOM 864 C C . TYR A 1 107 ? 1.717 20.166 20.714 1.00 78.25 107 TYR A C 1
ATOM 866 O O . TYR A 1 107 ? 2.391 19.727 19.783 1.00 78.25 107 TYR A O 1
ATOM 874 N N . GLN A 1 108 ? 1.358 21.448 20.806 1.00 82.56 108 GLN A N 1
ATOM 875 C CA . GLN A 1 108 ? 1.768 22.456 19.827 1.00 82.56 108 GLN A CA 1
ATOM 876 C C . GLN A 1 108 ? 3.286 22.662 19.825 1.00 82.56 108 GLN A C 1
ATOM 878 O O . GLN A 1 108 ? 3.898 22.664 18.758 1.00 82.56 108 GLN A O 1
ATOM 883 N N . GLU A 1 109 ? 3.914 22.764 20.999 1.00 91.44 109 GLU A N 1
ATOM 884 C CA . GLU A 1 109 ? 5.376 22.867 21.110 1.00 91.44 109 GLU A CA 1
ATOM 885 C C . GLU A 1 109 ? 6.070 21.624 20.542 1.00 91.44 109 GLU A C 1
ATOM 887 O O . GLU A 1 109 ? 6.945 21.744 19.686 1.00 91.44 109 GLU A O 1
ATOM 892 N N . THR A 1 110 ? 5.598 20.428 20.905 1.00 84.38 110 THR A N 1
ATOM 893 C CA . THR A 1 110 ? 6.159 19.161 20.403 1.00 84.38 110 THR A CA 1
ATOM 894 C C . THR A 1 110 ? 6.046 19.037 18.876 1.00 84.38 110 THR A C 1
ATOM 896 O O . THR A 1 110 ? 6.933 18.494 18.214 1.00 84.38 110 THR A O 1
ATOM 899 N N . LEU A 1 111 ? 4.937 19.500 18.288 1.00 82.44 111 LEU A N 1
ATOM 900 C CA . LEU A 1 111 ? 4.758 19.506 16.833 1.00 82.44 111 LEU A CA 1
ATOM 901 C C . LEU A 1 111 ? 5.716 20.486 16.156 1.00 82.44 111 LEU A C 1
ATOM 903 O O . LEU A 1 111 ? 6.306 20.137 15.137 1.00 82.44 111 LEU A O 1
ATOM 907 N N . LYS A 1 112 ? 5.911 21.668 16.744 1.00 89.81 112 LYS A N 1
ATOM 908 C CA . LYS A 1 112 ? 6.828 22.688 16.232 1.00 89.81 112 LYS A CA 1
ATOM 909 C C . LYS A 1 112 ? 8.285 22.220 16.253 1.00 89.81 112 LYS A C 1
ATOM 911 O O . LYS A 1 112 ? 9.010 22.444 15.291 1.00 89.81 112 LYS A O 1
ATOM 916 N N . GLU A 1 113 ? 8.705 21.531 17.311 1.00 90.31 113 GLU A N 1
ATOM 917 C CA . GLU A 1 113 ? 10.045 20.935 17.395 1.00 90.31 113 GLU A CA 1
ATOM 918 C C . GLU A 1 113 ? 10.273 19.881 16.308 1.00 90.31 113 GLU A C 1
ATOM 920 O O . GLU A 1 113 ? 11.323 19.862 15.664 1.00 90.31 113 GLU A O 1
ATOM 925 N N . LYS A 1 114 ? 9.274 19.025 16.059 1.00 86.56 114 LYS A N 1
ATOM 926 C CA . LYS A 1 114 ? 9.351 18.029 14.984 1.00 86.56 114 LYS A CA 1
ATOM 927 C C . LYS A 1 114 ? 9.410 18.669 13.608 1.00 86.56 114 LYS A C 1
ATOM 929 O O . LYS A 1 114 ? 10.187 18.209 12.778 1.00 86.56 114 LYS A O 1
ATOM 934 N N . ASP A 1 115 ? 8.601 19.696 13.368 1.00 87.44 115 ASP A N 1
ATOM 935 C CA . ASP A 1 115 ? 8.605 20.412 12.094 1.00 87.44 115 ASP A CA 1
ATOM 936 C C . ASP A 1 115 ? 9.981 21.038 11.837 1.00 87.44 115 ASP A C 1
ATOM 938 O O . ASP A 1 115 ? 10.592 20.774 10.804 1.00 87.44 115 ASP A O 1
ATOM 942 N N . ASN A 1 116 ? 10.550 21.722 12.836 1.00 87.81 116 ASN A N 1
ATOM 943 C CA . ASN A 1 116 ? 11.910 22.258 12.758 1.00 87.81 116 ASN A CA 1
ATOM 944 C C . ASN A 1 116 ? 12.951 21.173 12.438 1.00 87.81 116 ASN A C 1
ATOM 946 O O . ASN A 1 116 ? 13.759 21.353 11.530 1.00 87.81 116 ASN A O 1
ATOM 950 N N . TYR A 1 117 ? 12.901 20.028 13.124 1.00 90.81 117 TYR A N 1
ATOM 951 C CA . TYR A 1 117 ? 13.816 18.912 12.870 1.00 90.81 117 TYR A CA 1
ATOM 952 C C . TYR A 1 117 ? 13.731 18.395 11.424 1.00 90.81 117 TYR A C 1
ATOM 954 O O . TYR A 1 117 ? 14.754 18.150 10.776 1.00 90.81 117 TYR A O 1
ATOM 962 N N . TYR A 1 118 ? 12.516 18.234 10.889 1.00 78.25 118 TYR A N 1
ATOM 963 C CA . TYR A 1 118 ? 12.335 17.790 9.507 1.00 78.25 118 TYR A CA 1
ATOM 964 C C . TYR A 1 118 ? 12.833 18.829 8.500 1.00 78.25 118 TYR A C 1
ATOM 966 O O . TYR A 1 118 ? 13.469 18.447 7.516 1.00 78.25 118 TYR A O 1
ATOM 974 N N . GLN A 1 119 ? 12.598 20.117 8.757 1.00 82.81 119 GLN A N 1
ATOM 975 C CA . GLN A 1 119 ? 13.083 21.205 7.906 1.00 82.81 119 GLN A CA 1
ATOM 976 C C . GLN A 1 119 ? 14.615 21.259 7.865 1.00 82.81 119 GLN A C 1
ATOM 978 O O . GLN A 1 119 ? 15.197 21.345 6.783 1.00 82.81 119 GLN A O 1
ATOM 983 N N . GLU A 1 120 ? 15.284 21.142 9.015 1.00 91.06 120 GLU A N 1
ATOM 984 C CA . GLU A 1 120 ? 16.751 21.093 9.079 1.00 91.06 120 GLU A CA 1
ATOM 985 C C . GLU A 1 120 ? 17.305 19.883 8.319 1.00 91.06 120 GLU A C 1
ATOM 987 O O . GLU A 1 120 ? 18.172 20.034 7.459 1.00 91.06 120 GLU A O 1
ATOM 992 N N . THR A 1 121 ? 16.724 18.700 8.534 1.00 84.44 121 THR A N 1
ATOM 993 C CA . THR A 1 121 ? 17.149 17.465 7.853 1.00 84.44 121 THR A CA 1
ATOM 994 C C . THR A 1 121 ? 16.978 17.550 6.330 1.00 84.44 121 THR A C 1
ATOM 996 O O . THR A 1 121 ? 17.793 17.022 5.569 1.00 84.44 121 THR A O 1
ATOM 999 N N . LEU A 1 122 ? 15.898 18.179 5.853 1.00 83.62 122 LEU A N 1
ATOM 1000 C CA . LEU A 1 122 ? 15.674 18.390 4.420 1.00 83.62 122 LEU A CA 1
ATOM 1001 C C . LEU A 1 122 ? 16.709 19.348 3.834 1.00 83.62 122 LEU A C 1
ATOM 1003 O O . LEU A 1 122 ? 17.264 19.061 2.776 1.00 83.62 122 LEU A O 1
ATOM 1007 N N . LYS A 1 123 ? 17.017 20.434 4.547 1.00 88.81 123 LYS A N 1
ATOM 1008 C CA . LYS A 1 123 ? 18.017 21.417 4.128 1.00 88.81 123 LYS A CA 1
ATOM 1009 C C . LYS A 1 123 ? 19.416 20.808 4.014 1.00 88.81 123 LYS A C 1
ATOM 1011 O O . LYS A 1 123 ? 20.127 21.084 3.053 1.00 88.81 123 LYS A O 1
ATOM 1016 N N . GLU A 1 124 ? 19.798 19.949 4.956 1.00 89.38 124 GLU A N 1
ATOM 1017 C CA . GLU A 1 124 ? 21.069 19.217 4.898 1.00 89.38 124 GLU A CA 1
ATOM 1018 C C . GLU A 1 124 ? 21.146 18.291 3.680 1.00 89.38 124 GLU A C 1
ATOM 1020 O O . GLU A 1 124 ? 22.168 18.245 2.994 1.00 89.38 124 GLU A O 1
ATOM 1025 N N . LYS A 1 125 ? 20.054 17.582 3.366 1.00 86.94 125 LYS A N 1
ATOM 1026 C CA . LYS A 1 125 ? 19.997 16.714 2.183 1.00 86.94 125 LYS A CA 1
ATOM 1027 C C . LYS A 1 125 ? 20.064 17.497 0.882 1.00 86.94 125 LYS A C 1
ATOM 1029 O O . LYS A 1 125 ? 20.767 17.066 -0.028 1.00 86.94 125 LYS A O 1
ATOM 1034 N N . ASP A 1 126 ? 19.352 18.615 0.789 1.00 87.69 126 ASP A N 1
ATOM 1035 C CA . ASP A 1 126 ? 19.415 19.481 -0.388 1.00 87.69 126 ASP A CA 1
ATOM 1036 C C . ASP A 1 126 ? 20.841 19.988 -0.604 1.00 87.69 126 ASP A C 1
ATOM 1038 O O . ASP A 1 126 ? 21.365 19.858 -1.708 1.00 87.69 126 ASP A O 1
ATOM 1042 N N . ASN A 1 127 ? 21.512 20.451 0.456 1.00 86.94 127 ASN A N 1
ATOM 1043 C CA . ASN A 1 127 ? 22.916 20.854 0.375 1.00 86.94 127 ASN A CA 1
ATOM 1044 C C . ASN A 1 127 ? 23.813 19.713 -0.127 1.00 86.94 127 ASN A C 1
ATOM 1046 O O . ASN A 1 127 ? 24.585 19.915 -1.061 1.00 86.94 127 ASN A O 1
ATOM 1050 N N . TYR A 1 128 ? 23.661 18.504 0.421 1.00 90.56 128 TYR A N 1
ATOM 1051 C CA . TYR A 1 128 ? 24.431 17.335 -0.010 1.00 90.56 128 TYR A CA 1
ATOM 1052 C C . TYR A 1 128 ? 24.241 17.012 -1.502 1.00 90.56 128 TYR A C 1
ATOM 1054 O O . TYR A 1 128 ? 25.211 16.760 -2.224 1.00 90.56 128 TYR A O 1
ATOM 1062 N N . TYR A 1 129 ? 22.999 17.031 -1.998 1.00 76.19 129 TYR A N 1
ATOM 1063 C CA . TYR A 1 129 ? 22.735 16.767 -3.415 1.00 76.19 129 TYR A CA 1
ATOM 1064 C C . TYR A 1 129 ? 23.283 17.868 -4.322 1.00 76.19 129 TYR A C 1
ATOM 1066 O O . TYR A 1 129 ? 23.805 17.554 -5.392 1.00 76.19 129 TYR A O 1
ATOM 1074 N N . GLN A 1 130 ? 23.199 19.132 -3.900 1.00 82.88 130 GLN A N 1
ATOM 1075 C CA . GLN A 1 130 ? 23.759 20.259 -4.647 1.00 82.88 130 GLN A CA 1
ATOM 1076 C C . GLN A 1 130 ? 25.285 20.165 -4.749 1.00 82.88 130 GLN A C 1
ATOM 1078 O O . GLN A 1 130 ? 25.834 20.333 -5.837 1.00 82.88 130 GLN A O 1
ATOM 1083 N N . GLU A 1 131 ? 25.973 19.830 -3.654 1.00 89.56 131 GLU A N 1
ATOM 1084 C CA . GLU A 1 131 ? 27.423 19.599 -3.668 1.00 89.56 131 GLU A CA 1
ATOM 1085 C C . GLU A 1 131 ? 27.794 18.438 -4.597 1.00 89.56 131 GLU A C 1
ATOM 1087 O O . GLU A 1 131 ? 28.638 18.596 -5.477 1.00 89.56 131 GLU A O 1
ATOM 1092 N N . THR A 1 132 ? 27.083 17.312 -4.496 1.00 83.75 132 THR A N 1
ATOM 1093 C CA . THR A 1 132 ? 27.330 16.132 -5.341 1.00 83.75 132 THR A CA 1
ATOM 1094 C C . THR A 1 132 ? 27.116 16.422 -6.833 1.00 83.75 132 THR A C 1
ATOM 1096 O O . THR A 1 132 ? 27.834 15.898 -7.688 1.00 83.75 132 THR A O 1
ATOM 1099 N N . LEU A 1 133 ? 26.106 17.226 -7.182 1.00 82.12 133 LEU A N 1
ATOM 1100 C CA . LEU A 1 133 ? 25.867 17.642 -8.568 1.00 82.12 133 LEU A CA 1
ATOM 1101 C C . LEU A 1 133 ? 26.991 18.545 -9.071 1.00 82.12 133 LEU A C 1
ATOM 1103 O O . LEU A 1 133 ? 27.503 18.316 -10.163 1.00 82.12 133 LEU A O 1
ATOM 1107 N N . LYS A 1 134 ? 27.429 19.501 -8.250 1.00 88.56 134 LYS A N 1
ATOM 1108 C CA . LYS A 1 134 ? 28.527 20.408 -8.589 1.00 88.56 134 LYS A CA 1
ATOM 1109 C C . LYS A 1 134 ? 29.843 19.664 -8.824 1.00 88.56 134 LYS A C 1
ATOM 1111 O O . LYS A 1 134 ? 30.571 19.988 -9.757 1.00 88.56 134 LYS A O 1
ATOM 1116 N N . GLU A 1 135 ? 30.138 18.647 -8.018 1.00 88.50 135 GLU A N 1
ATOM 1117 C CA . GLU A 1 135 ? 31.305 17.781 -8.221 1.00 88.50 135 GLU A CA 1
ATOM 1118 C C . GLU A 1 135 ? 31.233 17.014 -9.546 1.00 88.50 135 GLU A C 1
ATOM 1120 O O . GLU A 1 135 ? 32.225 16.930 -10.270 1.00 88.50 135 GLU A O 1
ATOM 1125 N N . LYS A 1 136 ? 30.053 16.489 -9.900 1.00 84.62 136 LYS A N 1
ATOM 1126 C CA . LYS A 1 136 ? 29.853 15.804 -11.185 1.00 84.62 136 LYS A CA 1
ATOM 1127 C C . LYS A 1 136 ? 29.985 16.748 -12.369 1.00 84.62 136 LYS A C 1
ATOM 1129 O O . LYS A 1 136 ? 30.615 16.374 -13.354 1.00 84.62 136 LYS A O 1
ATOM 1134 N N . ASP A 1 137 ? 29.414 17.943 -12.278 1.00 87.19 137 ASP A N 1
ATOM 1135 C CA . ASP A 1 137 ? 29.536 18.950 -13.329 1.00 87.19 137 ASP A CA 1
ATOM 1136 C C . ASP A 1 137 ? 31.005 19.327 -13.538 1.00 87.19 137 ASP A C 1
ATOM 1138 O O . ASP A 1 137 ? 31.474 19.318 -14.674 1.00 87.19 137 ASP A O 1
ATOM 1142 N N . ASN A 1 138 ? 31.761 19.546 -12.456 1.00 87.56 138 ASN A N 1
ATOM 1143 C CA . ASN A 1 138 ? 33.202 19.791 -12.536 1.00 87.56 138 ASN A CA 1
ATOM 1144 C C . ASN A 1 138 ? 33.943 18.632 -13.219 1.00 87.56 138 ASN A C 1
ATOM 1146 O O . ASN A 1 138 ? 34.721 18.868 -14.139 1.00 87.56 138 ASN A O 1
ATOM 1150 N N . TYR A 1 139 ? 33.654 17.386 -12.836 1.00 88.31 139 TYR A N 1
ATOM 1151 C CA . TYR A 1 139 ? 34.262 16.206 -13.454 1.00 88.31 139 TYR A CA 1
ATOM 1152 C C . TYR A 1 139 ? 34.009 16.137 -14.970 1.00 88.31 139 TYR A C 1
ATOM 1154 O O . TYR A 1 139 ? 34.931 15.887 -15.748 1.00 88.31 139 TYR A O 1
ATOM 1162 N N . TYR A 1 140 ? 32.771 16.373 -15.418 1.00 78.06 140 TYR A N 1
ATOM 1163 C CA . TYR A 1 140 ? 32.459 16.357 -16.850 1.00 78.06 140 TYR A CA 1
ATOM 1164 C C . TYR A 1 140 ? 33.103 17.523 -17.603 1.00 78.06 140 TYR A C 1
ATOM 1166 O O . TYR A 1 140 ? 33.532 17.330 -18.739 1.00 78.06 140 TYR A O 1
ATOM 1174 N N . GLN A 1 141 ? 33.205 18.703 -16.985 1.00 82.94 141 GLN A N 1
ATOM 1175 C CA . GLN A 1 141 ? 33.898 19.853 -17.574 1.00 82.94 141 GLN A CA 1
ATOM 1176 C C . GLN A 1 141 ? 35.395 19.577 -17.760 1.00 82.94 141 GLN A C 1
ATOM 1178 O O . GLN A 1 141 ? 35.925 19.832 -18.840 1.00 82.94 141 GLN A O 1
ATOM 1183 N N . GLU A 1 142 ? 36.059 18.986 -16.763 1.00 90.62 142 GLU A N 1
ATOM 1184 C CA . GLU A 1 142 ? 37.462 18.565 -16.877 1.00 90.62 142 GLU A CA 1
ATOM 1185 C C . GLU A 1 142 ? 37.645 17.537 -18.001 1.00 90.62 142 GLU A C 1
ATOM 1187 O O . GLU A 1 142 ? 38.535 17.681 -18.840 1.00 90.62 142 GLU A O 1
ATOM 1192 N N . LYS A 1 143 ? 36.754 16.539 -18.097 1.00 87.38 143 LYS A N 1
ATOM 1193 C CA . LYS A 1 143 ? 36.792 15.554 -19.190 1.00 87.38 143 LYS A CA 1
ATOM 1194 C C . LYS A 1 143 ? 36.554 16.153 -20.569 1.00 87.38 143 LYS A C 1
ATOM 1196 O O . LYS A 1 143 ? 37.173 15.700 -21.533 1.00 87.38 143 LYS A O 1
ATOM 1201 N N . LEU A 1 144 ? 35.689 17.159 -20.682 1.00 84.31 144 LEU A N 1
ATOM 1202 C CA . LEU A 1 144 ? 35.505 17.876 -21.941 1.00 84.31 144 LEU A CA 1
ATOM 1203 C C . LEU A 1 144 ? 36.778 18.636 -22.330 1.00 84.31 144 LEU A C 1
ATOM 1205 O O . LEU A 1 144 ? 37.212 18.531 -23.472 1.00 84.31 144 LEU A O 1
ATOM 1209 N N . GLN A 1 145 ? 37.409 19.329 -21.377 1.00 87.31 145 GLN A N 1
ATOM 1210 C CA . GLN A 1 145 ? 38.652 20.067 -21.614 1.00 87.31 145 GLN A CA 1
ATOM 1211 C C . GLN A 1 145 ? 39.802 19.153 -22.046 1.00 87.31 145 GLN A C 1
ATOM 1213 O O . GLN A 1 145 ? 40.506 19.479 -22.999 1.00 87.31 145 GLN A O 1
ATOM 1218 N N . GLU A 1 146 ? 39.970 17.992 -21.404 1.00 89.38 146 GLU A N 1
ATOM 1219 C CA . GLU A 1 146 ? 40.961 16.991 -21.825 1.00 89.38 146 GLU A CA 1
ATOM 1220 C C . GLU A 1 146 ? 40.738 16.560 -23.285 1.00 89.38 146 GLU A C 1
ATOM 1222 O O . GLU A 1 146 ? 41.685 16.472 -24.072 1.00 89.38 146 GLU A O 1
ATOM 1227 N N . LYS A 1 147 ? 39.475 16.322 -23.663 1.00 86.50 147 LYS A N 1
ATOM 1228 C CA . LYS A 1 147 ? 39.102 15.899 -25.017 1.00 86.50 147 LYS A CA 1
ATOM 1229 C C . LYS A 1 147 ? 39.326 17.010 -26.047 1.00 86.50 147 LYS A C 1
ATOM 1231 O O . LYS A 1 147 ? 39.840 16.739 -27.132 1.00 86.50 147 LYS A O 1
ATOM 1236 N N . ASP A 1 148 ? 38.997 18.251 -25.700 1.00 87.75 148 ASP A N 1
ATOM 1237 C CA . ASP A 1 148 ? 39.249 19.416 -26.548 1.00 87.75 148 ASP A CA 1
ATOM 1238 C C . ASP A 1 148 ? 40.754 19.631 -26.767 1.00 87.75 148 ASP A C 1
ATOM 1240 O O . ASP A 1 148 ? 41.182 19.823 -27.908 1.00 87.75 148 ASP A O 1
ATOM 1244 N N . SER A 1 149 ? 41.577 19.516 -25.716 1.00 87.69 149 SER A N 1
ATOM 1245 C CA . SER A 1 149 ? 43.040 19.574 -25.841 1.00 87.69 149 SER A CA 1
ATOM 1246 C C . SER A 1 149 ? 43.588 18.473 -26.751 1.00 87.69 149 SER A C 1
ATOM 1248 O O . SER A 1 149 ? 44.403 18.765 -27.626 1.00 87.69 149 SER A O 1
ATOM 1250 N N . TYR A 1 150 ? 43.099 17.237 -26.618 1.00 88.31 150 TYR A N 1
ATOM 1251 C CA . TYR A 1 150 ? 43.501 16.126 -27.486 1.00 88.31 150 TYR A CA 1
ATOM 1252 C C . TYR A 1 150 ? 43.206 16.402 -28.970 1.00 88.31 150 TYR A C 1
ATOM 1254 O O . TYR A 1 150 ? 44.060 16.190 -29.837 1.00 88.31 150 TYR A O 1
ATOM 1262 N N . TYR A 1 151 ? 42.009 16.906 -29.292 1.00 81.38 151 TYR A N 1
ATOM 1263 C CA . TYR A 1 151 ? 41.670 17.227 -30.680 1.00 81.38 151 TYR A CA 1
ATOM 1264 C C . TYR A 1 151 ? 42.468 18.411 -31.224 1.00 81.38 151 TYR A C 1
ATOM 1266 O O . TYR A 1 151 ? 42.836 18.390 -32.400 1.00 81.38 151 TYR A O 1
ATOM 1274 N N . GLN A 1 152 ? 42.765 19.418 -30.399 1.00 84.31 152 GLN A N 1
ATOM 1275 C CA . GLN A 1 152 ? 43.620 20.537 -30.799 1.00 84.31 152 GLN A CA 1
ATOM 1276 C C . GLN A 1 152 ? 45.039 20.073 -31.143 1.00 84.31 152 GLN A C 1
ATOM 1278 O O . GLN A 1 152 ? 45.568 20.473 -32.181 1.00 84.31 152 GLN A O 1
ATOM 1283 N N . GLU A 1 153 ? 45.620 19.176 -30.344 1.00 90.81 153 GLU A N 1
ATOM 1284 C CA . GLU A 1 153 ? 46.938 18.592 -30.614 1.00 90.81 153 GLU A CA 1
ATOM 1285 C C . GLU A 1 153 ? 46.935 17.789 -31.926 1.00 90.81 153 GLU A C 1
ATOM 1287 O O . GLU A 1 153 ? 47.772 18.009 -32.802 1.00 90.81 153 GLU A O 1
ATOM 1292 N N . LYS A 1 154 ? 45.917 16.942 -32.144 1.00 85.88 154 LYS A N 1
ATOM 1293 C CA . LYS A 1 154 ? 45.751 16.201 -33.408 1.00 85.88 154 LYS A CA 1
ATOM 1294 C C . LYS A 1 154 ? 45.580 17.112 -34.621 1.00 85.88 154 LYS A C 1
ATOM 1296 O O . LYS A 1 154 ? 46.052 16.790 -35.715 1.00 85.88 154 LYS A O 1
ATOM 1301 N N . LEU A 1 155 ? 44.890 18.238 -34.456 1.00 85.50 155 LEU A N 1
ATOM 1302 C CA . LEU A 1 155 ? 44.738 19.233 -35.513 1.00 85.50 155 LEU A CA 1
ATOM 1303 C C . LEU A 1 155 ? 46.083 19.903 -35.828 1.00 85.50 155 LEU A C 1
ATOM 1305 O O . LEU A 1 155 ? 46.415 20.086 -36.999 1.00 85.50 155 LEU A O 1
ATOM 1309 N N . GLN A 1 156 ? 46.876 20.217 -34.801 1.00 87.50 156 GLN A N 1
ATOM 1310 C CA . GLN A 1 156 ? 48.208 20.797 -34.953 1.00 87.50 156 GLN A CA 1
ATOM 1311 C C . GLN A 1 156 ? 49.160 19.845 -35.691 1.00 87.50 156 GLN A C 1
ATOM 1313 O O . GLN A 1 156 ? 49.795 20.262 -36.659 1.00 87.50 156 GLN A O 1
ATOM 1318 N N . GLU A 1 157 ? 49.183 18.558 -35.332 1.00 88.12 157 GLU A N 1
ATOM 1319 C CA . GLU A 1 157 ? 49.961 17.532 -36.043 1.00 88.12 157 GLU A CA 1
ATOM 1320 C C . GLU A 1 157 ? 49.592 17.455 -37.536 1.00 88.12 157 GLU A C 1
ATOM 1322 O O . GLU A 1 157 ? 50.464 17.370 -38.409 1.00 88.12 157 GLU A O 1
ATOM 1327 N N . LYS A 1 158 ? 48.290 17.514 -37.858 1.00 86.25 158 LYS A N 1
ATOM 1328 C CA . LYS A 1 158 ? 47.820 17.532 -39.252 1.00 86.25 158 LYS A CA 1
ATOM 1329 C C . LYS A 1 158 ? 48.267 18.792 -39.987 1.00 86.25 158 LYS A C 1
ATOM 1331 O O . LYS A 1 158 ? 48.738 18.686 -41.118 1.00 86.25 158 LYS A O 1
ATOM 1336 N N . ASN A 1 159 ? 48.172 19.959 -39.356 1.00 86.31 159 ASN A N 1
ATOM 1337 C CA . ASN A 1 159 ? 48.611 21.225 -39.947 1.00 86.31 159 ASN A CA 1
ATOM 1338 C C . ASN A 1 159 ? 50.129 21.242 -40.210 1.00 86.31 159 ASN A C 1
ATOM 1340 O O . ASN A 1 159 ? 50.578 21.720 -41.255 1.00 86.31 159 ASN A O 1
ATOM 1344 N N . GLU A 1 160 ? 50.932 20.649 -39.323 1.00 89.19 160 GLU A N 1
ATOM 1345 C CA . GLU A 1 160 ? 52.370 20.447 -39.552 1.00 89.19 160 GLU A CA 1
ATOM 1346 C C . GLU A 1 160 ? 52.659 19.492 -40.721 1.00 89.19 160 GLU A C 1
ATOM 1348 O O . GLU A 1 160 ? 53.640 19.655 -41.451 1.00 89.19 160 GLU A O 1
ATOM 1353 N N . CYS A 1 161 ? 51.821 18.473 -40.920 1.00 83.19 161 CYS A N 1
ATOM 1354 C CA . CYS A 1 161 ? 51.937 17.577 -42.068 1.00 83.19 161 CYS A CA 1
ATOM 1355 C C . CYS A 1 161 ? 51.616 18.305 -43.382 1.00 83.19 161 CYS A C 1
ATOM 1357 O O . CYS A 1 161 ? 52.372 18.190 -44.348 1.00 83.19 161 CYS A O 1
ATOM 1359 N N . ILE A 1 162 ? 50.540 19.098 -43.395 1.00 87.75 162 ILE A N 1
ATOM 1360 C CA . ILE A 1 162 ? 50.119 19.890 -44.557 1.00 87.75 162 ILE A CA 1
ATOM 1361 C C . ILE A 1 162 ? 51.226 20.866 -44.966 1.00 87.75 162 ILE A C 1
ATOM 1363 O O . ILE A 1 162 ? 51.667 20.830 -46.110 1.00 87.75 162 ILE A O 1
ATOM 1367 N N . THR A 1 163 ? 51.783 21.634 -44.028 1.00 86.31 163 THR A N 1
ATOM 1368 C CA . THR A 1 163 ? 52.894 22.567 -44.312 1.00 86.31 163 THR A CA 1
ATOM 1369 C C . THR A 1 163 ? 54.149 21.864 -44.853 1.00 86.31 163 THR A C 1
ATOM 1371 O O . THR A 1 163 ? 54.821 22.362 -45.762 1.00 86.31 163 THR A O 1
ATOM 1374 N N . LYS A 1 164 ? 54.477 20.657 -44.368 1.00 87.00 164 LYS A N 1
ATOM 1375 C CA . LYS A 1 164 ? 55.570 19.839 -44.937 1.00 87.00 164 LYS A CA 1
ATOM 1376 C C . LYS A 1 164 ? 55.280 19.368 -46.368 1.00 87.00 164 LYS A C 1
ATOM 1378 O O . LYS A 1 164 ? 56.216 19.204 -47.152 1.00 87.00 164 LYS A O 1
ATOM 1383 N N . LEU A 1 165 ? 54.017 19.120 -46.711 1.00 83.44 165 LEU A N 1
ATOM 1384 C CA . LEU A 1 165 ? 53.607 18.755 -48.069 1.00 83.44 165 LEU A CA 1
ATOM 1385 C C . LEU A 1 165 ? 53.613 19.968 -49.002 1.00 83.44 165 LEU A C 1
ATOM 1387 O O . LEU A 1 165 ? 54.165 19.866 -50.093 1.00 83.44 165 LEU A O 1
ATOM 1391 N N . GLU A 1 166 ? 53.099 21.113 -48.557 1.00 86.38 166 GLU A N 1
ATOM 1392 C CA . GLU A 1 166 ? 53.124 22.380 -49.301 1.00 86.38 166 GLU A CA 1
ATOM 1393 C C . GLU A 1 166 ? 54.561 22.795 -49.638 1.00 86.38 166 GLU A C 1
ATOM 1395 O O . GLU A 1 166 ? 54.893 23.015 -50.798 1.00 86.38 166 GLU A O 1
ATOM 1400 N N . THR A 1 167 ? 55.477 22.757 -48.665 1.00 85.75 167 THR A N 1
ATOM 1401 C CA . THR A 1 167 ? 56.900 23.060 -48.921 1.00 85.75 167 THR A CA 1
ATOM 1402 C C . THR A 1 167 ? 57.579 22.071 -49.874 1.00 85.75 167 THR A C 1
ATOM 1404 O O . THR A 1 167 ? 58.560 22.416 -50.539 1.00 85.75 167 THR A O 1
ATOM 1407 N N . ARG A 1 168 ? 57.108 20.819 -49.945 1.00 86.25 168 ARG A N 1
ATOM 1408 C CA . ARG A 1 168 ? 57.571 19.848 -50.947 1.00 86.25 168 ARG A CA 1
ATOM 1409 C C . ARG A 1 168 ? 56.997 20.160 -52.323 1.00 86.25 168 ARG A C 1
ATOM 1411 O O . ARG A 1 168 ? 57.757 20.091 -53.286 1.00 86.25 168 ARG A O 1
ATOM 1418 N N . LEU A 1 169 ? 55.714 20.505 -52.408 1.00 83.44 169 LEU A N 1
ATOM 1419 C CA . LEU A 1 169 ? 55.063 20.936 -53.645 1.00 83.44 169 LEU A CA 1
ATOM 1420 C C . LEU A 1 169 ? 55.780 22.151 -54.239 1.00 83.44 169 LEU A C 1
ATOM 1422 O O . LEU A 1 169 ? 56.213 22.062 -55.382 1.00 83.44 169 LEU A O 1
ATOM 1426 N N . ASP A 1 170 ? 56.072 23.181 -53.442 1.00 85.06 170 ASP A N 1
ATOM 1427 C CA . ASP A 1 170 ? 56.850 24.349 -53.884 1.00 85.06 170 ASP A CA 1
ATOM 1428 C C . ASP A 1 170 ? 58.213 23.954 -54.470 1.00 85.06 170 ASP A C 1
ATOM 1430 O O . ASP A 1 170 ? 58.658 24.480 -55.492 1.00 85.06 170 ASP A O 1
ATOM 1434 N N . LYS A 1 171 ? 58.919 23.004 -53.844 1.00 84.44 171 LYS A N 1
ATOM 1435 C CA . LYS A 1 171 ? 60.207 22.512 -54.363 1.00 84.44 171 LYS A CA 1
ATOM 1436 C C . LYS A 1 171 ? 60.046 21.781 -55.694 1.00 84.44 171 LYS A C 1
ATOM 1438 O O . LYS A 1 171 ? 60.890 21.949 -56.573 1.00 84.44 171 LYS A O 1
ATOM 1443 N N . PHE A 1 172 ? 58.992 20.979 -55.846 1.00 80.44 172 PHE A N 1
ATOM 1444 C CA . PHE A 1 172 ? 58.685 20.308 -57.107 1.00 80.44 172 PHE A CA 1
ATOM 1445 C C . PHE A 1 172 ? 58.302 21.307 -58.198 1.00 80.44 172 PHE A C 1
ATOM 1447 O O . PHE A 1 172 ? 58.834 21.215 -59.300 1.00 80.44 172 PHE A O 1
ATOM 1454 N N . GLU A 1 173 ? 57.456 22.289 -57.897 1.00 81.75 173 GLU A N 1
ATOM 1455 C CA . GLU A 1 173 ? 57.060 23.335 -58.841 1.00 81.75 173 GLU A CA 1
ATOM 1456 C C . GLU A 1 173 ? 58.262 24.160 -59.311 1.00 81.75 173 GLU A C 1
ATOM 1458 O O . GLU A 1 173 ? 58.432 24.373 -60.515 1.00 81.75 173 GLU A O 1
ATOM 1463 N N . ASN A 1 174 ? 59.160 24.532 -58.394 1.00 78.62 174 ASN A N 1
ATOM 1464 C CA . ASN A 1 174 ? 60.417 25.211 -58.719 1.00 78.62 174 ASN A CA 1
ATOM 1465 C C . ASN A 1 174 ? 61.354 24.342 -59.581 1.00 78.62 174 ASN A C 1
ATOM 1467 O O . ASN A 1 174 ? 61.998 24.833 -60.512 1.00 78.62 174 ASN A O 1
ATOM 1471 N N . ALA A 1 175 ? 61.429 23.034 -59.314 1.00 77.00 175 ALA A N 1
ATOM 1472 C CA . ALA A 1 175 ? 62.209 22.108 -60.135 1.00 77.00 175 ALA A CA 1
ATOM 1473 C C . ALA A 1 175 ? 61.619 21.970 -61.548 1.00 77.00 175 ALA A C 1
ATOM 1475 O O . ALA A 1 175 ? 62.357 22.017 -62.531 1.00 77.00 175 ALA A O 1
ATOM 1476 N N . VAL A 1 176 ? 60.294 21.864 -61.665 1.00 78.88 176 VAL A N 1
ATOM 1477 C CA . VAL A 1 176 ? 59.585 21.785 -62.949 1.00 78.88 176 VAL A CA 1
ATOM 1478 C C . VAL A 1 176 ? 59.768 23.068 -63.758 1.00 78.88 176 VAL A C 1
ATOM 1480 O O . VAL A 1 176 ? 60.081 22.993 -64.943 1.00 78.88 176 VAL A O 1
ATOM 1483 N N . THR A 1 177 ? 59.656 24.245 -63.138 1.00 77.06 177 THR A N 1
ATOM 1484 C CA . THR A 1 177 ? 59.922 25.530 -63.812 1.00 77.06 177 THR A CA 1
ATOM 1485 C C . THR A 1 177 ? 61.387 25.679 -64.225 1.00 77.06 177 THR A C 1
ATOM 1487 O O . THR A 1 177 ? 61.666 26.179 -65.316 1.00 77.06 177 THR A O 1
ATOM 1490 N N . THR A 1 178 ? 62.335 25.180 -63.427 1.00 74.81 178 THR A N 1
ATOM 1491 C CA . THR A 1 178 ? 63.765 25.142 -63.794 1.00 74.81 178 THR A CA 1
ATOM 1492 C C . THR A 1 178 ? 64.020 24.217 -64.993 1.00 74.81 178 THR A C 1
ATOM 1494 O O . THR A 1 178 ? 64.763 24.564 -65.911 1.00 74.81 178 THR A O 1
ATOM 1497 N N . ILE A 1 179 ? 63.375 23.048 -65.034 1.00 75.69 179 ILE A N 1
ATOM 1498 C CA . ILE A 1 179 ? 63.451 22.113 -66.168 1.00 75.69 179 ILE A CA 1
ATOM 1499 C C . ILE A 1 179 ? 62.804 22.726 -67.418 1.00 75.69 179 ILE A C 1
ATOM 1501 O O . ILE A 1 179 ? 63.369 22.664 -68.507 1.00 75.69 179 ILE A O 1
ATOM 1505 N N . ALA A 1 180 ? 61.646 23.373 -67.276 1.00 72.00 180 ALA A N 1
ATOM 1506 C CA . ALA A 1 180 ? 60.961 24.036 -68.381 1.00 72.00 180 ALA A CA 1
ATOM 1507 C C . ALA A 1 180 ? 61.803 25.178 -68.979 1.00 72.00 180 ALA A C 1
ATOM 1509 O O . ALA A 1 180 ? 61.968 25.252 -70.196 1.00 72.00 180 ALA A O 1
ATOM 1510 N N . THR A 1 181 ? 62.412 26.016 -68.136 1.00 70.81 181 THR A N 1
ATOM 1511 C CA . THR A 1 181 ? 63.299 27.110 -68.578 1.00 70.81 181 THR A CA 1
ATOM 1512 C C . THR A 1 181 ? 64.593 26.602 -69.220 1.00 70.81 181 THR A C 1
ATOM 1514 O O . THR A 1 181 ? 65.062 27.183 -70.199 1.00 70.81 181 THR A O 1
ATOM 1517 N N . SER A 1 182 ? 65.155 25.484 -68.750 1.00 67.31 182 SER A N 1
ATOM 1518 C CA . SER A 1 182 ? 66.325 24.854 -69.386 1.00 67.31 182 SER A CA 1
ATOM 1519 C C . SER A 1 182 ? 65.990 24.161 -70.718 1.00 67.31 182 SER A C 1
ATOM 1521 O O . SER A 1 182 ? 66.791 24.220 -71.652 1.00 67.31 182 SER A O 1
ATOM 1523 N N . LEU A 1 183 ? 64.783 23.607 -70.876 1.00 63.34 183 LEU A N 1
ATOM 1524 C CA . LEU A 1 183 ? 64.270 23.121 -72.167 1.00 63.34 183 LEU A CA 1
ATOM 1525 C C . LEU A 1 183 ? 64.023 24.264 -73.171 1.00 63.34 183 LEU A C 1
ATOM 1527 O O . LEU A 1 183 ? 64.267 24.096 -74.368 1.00 63.34 183 LEU A O 1
ATOM 1531 N N . GLU A 1 184 ? 63.588 25.439 -72.709 1.00 58.16 184 GLU A N 1
ATOM 1532 C CA . GLU A 1 184 ? 63.471 26.642 -73.547 1.00 58.16 184 GLU A CA 1
ATOM 1533 C C . GLU A 1 184 ? 64.834 27.213 -73.974 1.00 58.16 184 GLU A C 1
ATOM 1535 O O . GLU A 1 184 ? 64.970 27.691 -75.104 1.00 58.16 184 GLU A O 1
ATOM 1540 N N . LEU A 1 185 ? 65.864 27.117 -73.124 1.00 53.56 185 LEU A N 1
ATOM 1541 C CA . LEU A 1 185 ? 67.246 27.461 -73.485 1.00 53.56 185 LEU A CA 1
ATOM 1542 C C . LEU A 1 185 ? 67.838 26.486 -74.515 1.00 53.56 185 LEU A C 1
ATOM 1544 O O . LEU A 1 185 ? 68.498 26.939 -75.449 1.00 53.56 185 LEU A O 1
ATOM 1548 N N . ASN A 1 186 ? 67.534 25.187 -74.420 1.00 51.62 186 ASN A N 1
ATOM 1549 C CA . ASN A 1 186 ? 67.977 24.190 -75.403 1.00 51.62 186 ASN A CA 1
ATOM 1550 C C . ASN A 1 186 ? 67.316 24.359 -76.784 1.00 51.62 186 ASN A C 1
ATOM 1552 O O . ASN A 1 186 ? 67.958 24.131 -77.808 1.00 51.62 186 ASN A O 1
ATOM 1556 N N . LYS A 1 187 ? 66.083 24.883 -76.852 1.00 51.62 187 LYS A N 1
ATOM 1557 C CA . LYS A 1 187 ? 65.467 25.297 -78.130 1.00 51.62 187 LYS A CA 1
ATOM 1558 C C . LYS A 1 187 ? 66.167 26.491 -78.796 1.00 51.62 187 LYS A C 1
ATOM 1560 O O . LYS A 1 187 ? 65.975 26.702 -79.991 1.00 51.62 187 LYS A O 1
ATOM 1565 N N . LYS A 1 188 ? 66.972 27.275 -78.064 1.00 48.16 188 LYS A N 1
ATOM 1566 C CA . LYS A 1 188 ? 67.798 28.357 -78.634 1.00 48.16 188 LYS A CA 1
ATOM 1567 C C . LYS A 1 188 ? 69.191 27.893 -79.078 1.00 48.16 188 LYS A C 1
ATOM 1569 O O . LYS A 1 188 ? 69.827 28.620 -79.838 1.00 48.16 188 LYS A O 1
ATOM 1574 N N . THR A 1 189 ? 69.660 26.718 -78.655 1.00 44.22 189 THR A N 1
ATOM 1575 C CA . THR A 1 189 ? 70.994 26.187 -78.999 1.00 44.22 189 THR A CA 1
ATOM 1576 C C . THR A 1 189 ? 70.988 25.062 -80.035 1.00 44.22 189 THR A C 1
ATOM 1578 O O . THR A 1 189 ? 72.024 24.825 -80.650 1.00 44.22 189 THR A O 1
ATOM 1581 N N . GLU A 1 190 ? 69.847 24.454 -80.363 1.00 38.59 190 GLU A N 1
ATOM 1582 C CA . GLU A 1 190 ? 69.738 23.523 -81.498 1.00 38.59 190 GLU A CA 1
ATOM 1583 C C . GLU A 1 190 ? 69.378 24.232 -82.815 1.00 38.59 190 GLU A C 1
ATOM 1585 O O . GLU A 1 190 ? 68.346 24.011 -83.441 1.00 38.59 190 GLU A O 1
ATOM 1590 N N . SER A 1 191 ? 70.301 25.069 -83.286 1.00 40.84 191 SER A N 1
ATOM 1591 C CA . SER A 1 191 ? 70.545 25.225 -84.722 1.00 40.84 191 SER A CA 1
ATOM 1592 C C . SER A 1 191 ? 72.002 24.865 -84.973 1.00 40.84 191 SER A C 1
ATOM 1594 O O . SER A 1 191 ? 72.860 25.744 -85.037 1.00 40.84 191 SER A O 1
ATOM 1596 N N . LYS A 1 192 ? 72.251 23.546 -85.004 1.00 40.53 192 LYS A N 1
ATOM 1597 C CA . LYS A 1 192 ? 73.389 22.796 -85.582 1.00 40.53 192 LYS A CA 1
ATOM 1598 C C . LYS A 1 192 ? 73.749 21.599 -84.698 1.00 40.53 192 LYS A C 1
ATOM 1600 O O . LYS A 1 192 ? 74.623 21.692 -83.845 1.00 40.53 192 LYS A O 1
ATOM 1605 N N . ASN A 1 193 ? 73.088 20.474 -84.937 1.00 32.06 193 ASN A N 1
ATOM 1606 C CA . ASN A 1 193 ? 73.713 19.228 -85.397 1.00 32.06 193 ASN A CA 1
ATOM 1607 C C . ASN A 1 193 ? 72.791 18.048 -85.093 1.00 32.06 193 ASN A C 1
ATOM 1609 O O . ASN A 1 193 ? 72.372 17.820 -83.965 1.00 32.06 193 ASN A O 1
ATOM 1613 N N . SER A 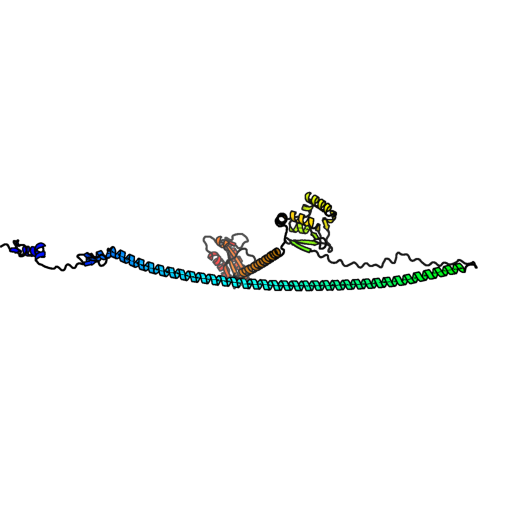1 194 ? 72.474 17.335 -86.164 1.00 36.16 194 SER A N 1
ATOM 1614 C CA . SER A 1 194 ? 71.757 16.075 -86.197 1.00 36.16 194 SER A CA 1
ATOM 1615 C C . SER A 1 194 ? 72.584 14.937 -85.601 1.00 36.16 194 SER A C 1
ATOM 1617 O O . SER A 1 194 ? 73.792 14.900 -85.812 1.00 36.16 194 SER A O 1
ATOM 1619 N N . GLU A 1 195 ? 71.874 13.983 -84.994 1.00 34.94 195 GLU A N 1
ATOM 1620 C CA . GLU A 1 195 ? 72.077 12.521 -85.008 1.00 34.94 195 GLU A CA 1
ATOM 1621 C C . GLU A 1 195 ? 71.974 11.866 -83.621 1.00 34.94 195 GLU A C 1
ATOM 1623 O O . GLU A 1 195 ? 72.510 12.344 -82.628 1.00 34.94 195 GLU A O 1
ATOM 1628 N N . ASN A 1 196 ? 71.296 10.712 -83.623 1.00 33.59 196 ASN A N 1
ATOM 1629 C CA . ASN A 1 196 ? 71.095 9.730 -82.552 1.00 33.59 196 ASN A CA 1
ATOM 1630 C C . ASN A 1 196 ? 69.985 9.974 -81.518 1.00 33.59 196 ASN A C 1
ATOM 1632 O O . ASN A 1 196 ? 70.207 10.218 -80.337 1.00 33.59 196 ASN A O 1
ATOM 1636 N N . ILE A 1 197 ? 68.758 9.700 -81.972 1.00 39.97 197 ILE A N 1
ATOM 1637 C CA . ILE A 1 197 ? 67.694 9.127 -81.140 1.00 39.97 197 ILE A CA 1
ATOM 1638 C C . ILE A 1 197 ? 68.007 7.639 -80.945 1.00 39.97 197 ILE A C 1
ATOM 1640 O O . ILE A 1 197 ? 67.880 6.875 -81.898 1.00 39.97 197 ILE A O 1
ATOM 1644 N N . GLN A 1 198 ? 68.368 7.218 -79.731 1.00 37.50 198 GLN A N 1
ATOM 1645 C CA . GLN A 1 198 ? 68.190 5.841 -79.249 1.00 37.50 198 GLN A CA 1
ATOM 1646 C C . GLN A 1 198 ? 68.332 5.786 -77.717 1.00 37.50 198 GLN A C 1
ATOM 1648 O O . GLN A 1 198 ? 69.193 6.446 -77.147 1.00 37.50 198 GLN A O 1
ATOM 1653 N N . HIS A 1 199 ? 67.482 4.969 -77.082 1.00 34.47 199 HIS A N 1
ATOM 1654 C CA . HIS A 1 199 ? 67.351 4.701 -75.638 1.00 34.47 199 HIS A CA 1
ATOM 1655 C C . HIS A 1 199 ? 66.611 5.733 -74.765 1.00 34.47 199 HIS A C 1
ATOM 1657 O O . HIS A 1 199 ? 67.180 6.375 -73.887 1.00 34.47 199 HIS A O 1
ATOM 1663 N N . ILE A 1 200 ? 65.278 5.761 -74.892 1.00 35.41 200 IL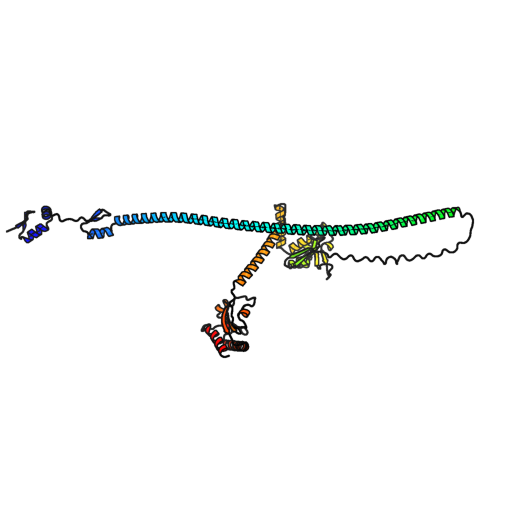E A N 1
ATOM 1664 C CA . ILE A 1 200 ? 64.409 6.067 -73.745 1.00 35.41 200 ILE A CA 1
ATOM 1665 C C . ILE A 1 200 ? 64.268 4.763 -72.955 1.00 35.41 200 ILE A C 1
ATOM 1667 O O . ILE A 1 200 ? 63.498 3.879 -73.327 1.00 35.41 200 ILE A O 1
ATOM 1671 N N . ASN A 1 201 ? 65.070 4.619 -71.901 1.00 38.38 201 ASN A N 1
ATOM 1672 C CA . ASN A 1 201 ? 64.898 3.540 -70.939 1.00 38.38 201 ASN A CA 1
ATOM 1673 C C . ASN A 1 201 ? 63.606 3.768 -70.147 1.00 38.38 201 ASN A C 1
ATOM 1675 O O . ASN A 1 201 ? 63.390 4.814 -69.536 1.00 38.38 201 ASN A O 1
ATOM 1679 N N . SER A 1 202 ? 62.767 2.744 -70.195 1.00 40.97 202 SER A N 1
ATOM 1680 C CA . SER A 1 202 ? 61.532 2.525 -69.459 1.00 40.97 202 SER A CA 1
ATOM 1681 C C . SER A 1 202 ? 61.706 2.826 -67.967 1.00 40.97 202 SER A C 1
ATOM 1683 O O . SER A 1 202 ? 62.390 2.092 -67.255 1.00 40.97 202 SER A O 1
ATOM 1685 N N . ILE A 1 203 ? 61.047 3.877 -67.479 1.00 36.47 203 ILE A N 1
ATOM 1686 C CA . ILE A 1 203 ? 60.783 4.045 -66.047 1.00 36.47 203 ILE A CA 1
ATOM 1687 C C . ILE A 1 203 ? 59.518 3.224 -65.742 1.00 36.47 203 ILE A C 1
ATOM 1689 O O . ILE A 1 203 ? 58.484 3.479 -66.366 1.00 36.47 203 ILE A O 1
ATOM 1693 N N . PRO A 1 204 ? 59.563 2.222 -64.846 1.00 37.53 204 PRO A N 1
ATOM 1694 C CA . PRO A 1 204 ? 58.395 1.411 -64.520 1.00 37.53 204 PRO A CA 1
ATOM 1695 C C . PRO A 1 204 ? 57.330 2.262 -63.818 1.00 37.53 204 PRO A C 1
ATOM 1697 O O . PRO A 1 204 ? 57.560 2.779 -62.726 1.00 37.53 204 PRO A O 1
ATOM 1700 N N . LEU A 1 205 ? 56.150 2.386 -64.425 1.00 39.59 205 LEU A N 1
ATOM 1701 C CA . LEU A 1 205 ? 54.941 2.817 -63.725 1.00 39.59 205 LEU A CA 1
ATOM 1702 C C . LEU A 1 205 ? 54.481 1.658 -62.828 1.00 39.59 205 LEU A C 1
ATOM 1704 O O . LEU A 1 205 ? 53.991 0.646 -63.328 1.00 39.59 205 LEU A O 1
ATOM 1708 N N . MET A 1 206 ? 54.664 1.786 -61.512 1.00 36.19 206 MET A N 1
ATOM 1709 C CA . MET A 1 206 ? 54.027 0.887 -60.544 1.00 36.19 206 MET A CA 1
ATOM 1710 C C . MET A 1 206 ? 52.494 1.034 -60.627 1.00 36.19 206 MET A C 1
ATOM 1712 O O . MET A 1 206 ? 52.007 2.163 -60.746 1.00 36.19 206 MET A O 1
ATOM 1716 N N . PRO A 1 207 ? 51.712 -0.061 -60.556 1.00 42.19 207 PRO A N 1
ATOM 1717 C CA . PRO A 1 207 ? 50.256 0.016 -60.587 1.00 42.19 207 PRO A CA 1
ATOM 1718 C C . PRO A 1 207 ? 49.726 0.733 -59.341 1.00 42.19 207 PRO A C 1
ATOM 1720 O O . PRO A 1 207 ? 50.062 0.376 -58.214 1.00 42.19 207 PRO A O 1
ATOM 1723 N N . LEU A 1 208 ? 48.825 1.695 -59.541 1.00 40.22 208 LEU A N 1
ATOM 1724 C CA . LEU A 1 208 ? 48.162 2.501 -58.503 1.00 40.22 208 LEU A CA 1
ATOM 1725 C C . LEU A 1 208 ? 47.212 1.698 -57.575 1.00 40.22 208 LEU A C 1
ATOM 1727 O O . LEU A 1 208 ? 46.386 2.284 -56.883 1.00 40.22 208 LEU A O 1
ATOM 1731 N N . GLY A 1 209 ? 47.281 0.362 -57.593 1.00 39.25 209 GLY A N 1
ATOM 1732 C CA . GLY A 1 209 ? 46.356 -0.547 -56.908 1.00 39.25 209 GLY A CA 1
ATOM 1733 C C . GLY A 1 209 ? 46.851 -1.112 -55.573 1.00 39.25 209 GLY A C 1
ATOM 1734 O O . GLY A 1 209 ? 46.051 -1.690 -54.847 1.00 39.25 209 GLY A O 1
ATOM 1735 N N . GLU A 1 210 ? 48.128 -0.935 -55.216 1.00 43.03 210 GLU A N 1
ATOM 1736 C CA . GLU A 1 210 ? 48.733 -1.580 -54.029 1.00 43.03 210 GLU A CA 1
ATOM 1737 C C . GLU A 1 210 ? 49.167 -0.610 -52.911 1.00 43.03 210 GLU A C 1
ATOM 1739 O O . GLU A 1 210 ? 49.813 -1.019 -51.953 1.00 43.03 210 GLU A O 1
ATOM 1744 N N . GLN A 1 211 ? 48.765 0.668 -52.960 1.00 37.72 211 GLN A N 1
ATOM 1745 C CA . GLN A 1 211 ? 48.926 1.611 -51.831 1.00 37.72 211 GLN A CA 1
ATOM 1746 C C . GLN A 1 211 ? 47.605 2.007 -51.148 1.00 37.72 211 GLN A C 1
ATOM 1748 O O . GLN A 1 211 ? 47.584 2.899 -50.304 1.00 37.72 211 GLN A O 1
ATOM 1753 N N . MET A 1 212 ? 46.501 1.317 -51.454 1.00 35.81 212 MET A N 1
ATOM 1754 C CA . MET A 1 212 ? 45.214 1.479 -50.756 1.00 35.81 212 MET A CA 1
ATOM 1755 C C . MET A 1 212 ? 45.012 0.493 -49.590 1.00 35.81 212 MET A C 1
ATOM 1757 O O . MET A 1 212 ? 43.966 0.514 -48.950 1.00 35.81 212 MET A O 1
ATOM 1761 N N . SER A 1 213 ? 45.997 -0.353 -49.269 1.00 38.28 213 SER A N 1
ATOM 1762 C CA . SER A 1 213 ? 45.875 -1.423 -48.265 1.00 38.28 213 SER A CA 1
ATOM 1763 C C . SER A 1 213 ? 46.488 -1.105 -46.892 1.00 38.28 213 SER A C 1
ATOM 1765 O O . SER A 1 213 ? 46.878 -2.018 -46.169 1.00 38.28 213 SER A O 1
ATOM 1767 N N . SER A 1 214 ? 46.603 0.165 -46.489 1.00 37.31 214 SER A N 1
ATOM 1768 C CA . SER A 1 214 ? 47.086 0.506 -45.131 1.00 37.31 214 SER A CA 1
ATOM 1769 C C . SER A 1 214 ? 46.284 1.582 -44.403 1.00 37.31 214 SER A C 1
ATOM 1771 O O . SER A 1 214 ? 46.752 2.121 -43.406 1.00 37.31 214 SER A O 1
ATOM 1773 N N . ILE A 1 215 ? 45.044 1.840 -44.820 1.00 35.84 215 ILE A N 1
ATOM 1774 C CA . ILE A 1 215 ? 44.076 2.500 -43.940 1.00 35.84 215 ILE A CA 1
ATOM 1775 C C . ILE A 1 215 ? 43.333 1.389 -43.200 1.00 35.84 215 ILE A C 1
ATOM 1777 O O . ILE A 1 215 ? 42.285 0.918 -43.635 1.00 35.84 215 ILE A O 1
ATOM 1781 N N . VAL A 1 216 ? 43.916 0.932 -42.093 1.00 35.47 216 VAL A N 1
ATOM 1782 C CA . VAL A 1 216 ? 43.120 0.298 -41.043 1.00 35.47 216 VAL A CA 1
ATOM 1783 C C . VAL A 1 216 ? 42.291 1.430 -40.451 1.00 35.47 216 VAL A C 1
ATOM 1785 O O . VAL A 1 216 ? 42.821 2.306 -39.773 1.00 35.47 216 VAL A O 1
ATOM 1788 N N . ILE A 1 217 ? 41.004 1.467 -40.787 1.00 35.62 217 ILE A N 1
ATOM 1789 C CA . ILE A 1 217 ? 40.041 2.202 -39.976 1.00 35.62 217 ILE A CA 1
ATOM 1790 C C . ILE A 1 217 ? 39.960 1.381 -38.694 1.00 35.62 217 ILE A C 1
ATOM 1792 O O . ILE A 1 217 ? 39.364 0.306 -38.701 1.00 35.62 217 ILE A O 1
ATOM 1796 N N . GLU A 1 218 ? 40.643 1.824 -37.639 1.00 35.66 218 GLU A N 1
ATOM 1797 C CA . GLU A 1 218 ? 40.362 1.316 -36.300 1.00 35.66 218 GLU A CA 1
ATOM 1798 C C . GLU A 1 218 ? 38.864 1.503 -36.067 1.00 35.66 218 GLU A C 1
ATOM 1800 O O . GLU A 1 218 ? 38.332 2.611 -36.186 1.00 35.66 218 GLU A O 1
ATOM 1805 N N . GLU A 1 219 ? 38.179 0.379 -35.858 1.00 40.72 219 GLU A N 1
ATOM 1806 C CA . GLU A 1 219 ? 36.780 0.342 -35.471 1.00 40.72 219 GLU A CA 1
ATOM 1807 C C . GLU A 1 219 ? 36.608 1.278 -34.276 1.00 40.72 219 GLU A C 1
ATOM 1809 O O . GLU A 1 219 ? 37.200 1.077 -33.217 1.00 40.72 219 GLU A O 1
ATOM 1814 N N . VAL A 1 220 ? 35.833 2.341 -34.482 1.00 34.25 220 VAL A N 1
ATOM 1815 C CA . VAL A 1 220 ? 35.405 3.238 -33.415 1.00 34.25 220 VAL A CA 1
ATOM 1816 C C . VAL A 1 220 ? 34.663 2.371 -32.405 1.00 34.25 220 VAL A C 1
ATOM 1818 O O . VAL A 1 220 ? 33.637 1.783 -32.754 1.00 34.25 220 VAL A O 1
ATOM 1821 N N . GLU A 1 221 ? 35.197 2.250 -31.188 1.00 43.53 221 GLU A N 1
ATOM 1822 C CA . GLU A 1 221 ? 34.498 1.603 -30.080 1.00 43.53 221 GLU A CA 1
ATOM 1823 C C . GLU A 1 221 ? 33.096 2.225 -29.969 1.00 43.53 221 GLU A C 1
ATOM 1825 O O . GLU A 1 221 ? 32.945 3.429 -29.761 1.00 43.53 221 GLU A O 1
ATOM 1830 N N . GLU A 1 222 ? 32.069 1.405 -30.215 1.00 43.22 222 GLU A N 1
ATOM 1831 C CA . GLU A 1 222 ? 30.660 1.786 -30.130 1.00 43.22 222 GLU A CA 1
ATOM 1832 C C . GLU A 1 222 ? 30.364 2.232 -28.687 1.00 43.22 222 GLU A C 1
ATOM 1834 O O . GLU A 1 222 ? 30.239 1.393 -27.794 1.00 43.22 222 GLU A O 1
ATOM 1839 N N . ASP A 1 223 ? 30.249 3.546 -28.459 1.00 49.31 223 ASP A N 1
ATOM 1840 C CA . ASP A 1 223 ? 29.739 4.117 -27.208 1.00 49.31 223 ASP A CA 1
ATOM 1841 C C . ASP A 1 223 ? 28.437 3.388 -26.807 1.00 49.31 223 ASP A C 1
ATOM 1843 O O . ASP A 1 223 ? 27.460 3.367 -27.565 1.00 49.31 223 ASP A O 1
ATOM 1847 N N . GLU A 1 224 ? 28.401 2.772 -25.617 1.00 57.72 224 GLU A N 1
ATOM 1848 C CA . GLU A 1 224 ? 27.210 2.087 -25.097 1.00 57.72 224 GLU A CA 1
ATOM 1849 C C . GLU A 1 224 ? 25.998 3.041 -25.101 1.00 57.72 224 GLU A C 1
ATOM 1851 O O . GLU A 1 224 ? 25.935 4.014 -24.344 1.00 57.72 224 GLU A O 1
ATOM 1856 N N . ILE A 1 225 ? 24.995 2.760 -25.943 1.00 62.47 225 ILE A N 1
ATOM 1857 C CA . ILE A 1 225 ? 23.773 3.572 -26.038 1.00 62.47 225 ILE A CA 1
ATOM 1858 C C . ILE A 1 225 ? 23.039 3.541 -24.689 1.00 62.47 225 ILE A C 1
ATOM 1860 O O . ILE A 1 225 ? 22.431 2.538 -24.306 1.00 62.47 225 ILE A O 1
ATOM 1864 N N . LYS A 1 226 ? 23.055 4.665 -23.969 1.00 73.56 226 LYS A N 1
ATOM 1865 C CA . LYS A 1 226 ? 22.427 4.793 -22.650 1.00 73.56 226 LYS A CA 1
ATOM 1866 C C . LYS A 1 226 ? 20.945 5.164 -22.765 1.00 73.56 226 LYS A C 1
ATOM 1868 O O . LYS A 1 226 ? 20.591 6.327 -22.935 1.00 73.56 226 LYS A O 1
ATOM 1873 N N . TYR A 1 227 ? 20.072 4.168 -22.646 1.00 79.81 227 TYR A N 1
ATOM 1874 C CA . TYR A 1 227 ? 18.614 4.345 -22.655 1.00 79.81 227 TYR A CA 1
ATOM 1875 C C . TYR A 1 227 ? 18.093 4.987 -21.360 1.00 79.81 227 TYR A C 1
ATOM 1877 O O . TYR A 1 227 ? 18.608 4.728 -20.268 1.00 79.81 227 TYR A O 1
ATOM 1885 N N . THR A 1 228 ? 17.021 5.774 -21.466 1.00 85.56 228 THR A N 1
ATOM 1886 C CA . THR A 1 228 ? 16.237 6.223 -20.310 1.00 85.56 228 THR A CA 1
ATOM 1887 C C . THR A 1 228 ? 15.179 5.173 -19.989 1.00 85.56 228 THR A C 1
ATOM 1889 O O . THR A 1 228 ? 14.477 4.691 -20.872 1.00 85.56 228 THR A O 1
ATOM 1892 N N . ASN A 1 229 ? 15.071 4.777 -18.720 1.00 87.56 229 ASN A N 1
ATOM 1893 C CA . ASN A 1 229 ? 14.204 3.676 -18.306 1.00 87.56 229 ASN A CA 1
ATOM 1894 C C . ASN A 1 229 ? 13.203 4.141 -17.247 1.00 87.56 229 ASN A C 1
ATOM 1896 O O . ASN A 1 229 ? 13.583 4.796 -16.276 1.00 87.56 229 ASN A O 1
ATOM 1900 N N . ILE A 1 230 ? 11.943 3.742 -17.406 1.00 85.88 230 ILE A N 1
ATOM 1901 C CA . ILE A 1 230 ? 10.899 3.880 -16.385 1.00 85.88 230 ILE A CA 1
ATOM 1902 C C . ILE A 1 230 ? 10.344 2.501 -16.033 1.00 85.88 230 ILE A C 1
ATOM 1904 O O . ILE A 1 230 ? 10.272 1.626 -16.891 1.00 85.88 230 ILE A O 1
ATOM 1908 N N . THR A 1 231 ? 9.919 2.300 -14.788 1.00 83.31 231 THR A N 1
ATOM 1909 C CA . THR A 1 231 ? 9.303 1.036 -14.362 1.00 83.31 231 THR A CA 1
ATOM 1910 C C . THR A 1 231 ? 7.818 1.248 -14.114 1.00 83.31 231 THR A C 1
ATOM 1912 O O . THR A 1 231 ? 7.443 2.020 -13.235 1.00 83.31 231 THR A O 1
ATOM 1915 N N . LEU A 1 232 ? 6.967 0.542 -14.859 1.00 80.31 232 LEU A N 1
ATOM 1916 C CA . LEU A 1 232 ? 5.512 0.545 -14.686 1.00 80.31 232 LEU A CA 1
ATOM 1917 C C . LEU A 1 232 ? 5.022 -0.892 -14.519 1.00 80.31 232 LEU A C 1
ATOM 1919 O O . LEU A 1 232 ? 5.342 -1.749 -15.336 1.00 80.31 232 LEU A O 1
ATOM 1923 N N . ASN A 1 233 ? 4.247 -1.167 -13.465 1.00 80.50 233 ASN A N 1
ATOM 1924 C CA . ASN A 1 233 ? 3.719 -2.508 -13.165 1.00 80.50 233 ASN A CA 1
ATOM 1925 C C . ASN A 1 233 ? 4.798 -3.612 -13.212 1.00 80.50 233 ASN A C 1
ATOM 1927 O O . ASN A 1 233 ? 4.579 -4.686 -13.767 1.00 80.50 233 ASN A O 1
ATOM 1931 N N . ASN A 1 234 ? 5.979 -3.327 -12.652 1.00 83.31 234 ASN A N 1
ATOM 1932 C CA . ASN A 1 234 ? 7.167 -4.194 -12.647 1.00 83.31 234 ASN A CA 1
ATOM 1933 C C . ASN A 1 234 ? 7.764 -4.501 -14.035 1.00 83.31 234 ASN A C 1
ATOM 1935 O O . ASN A 1 234 ? 8.602 -5.393 -14.160 1.00 83.31 234 ASN A O 1
ATOM 1939 N N . VAL A 1 235 ? 7.378 -3.754 -15.067 1.00 86.69 235 VAL A N 1
ATOM 1940 C CA . VAL A 1 235 ? 7.964 -3.825 -16.406 1.00 86.69 235 VAL A CA 1
ATOM 1941 C C . VAL A 1 235 ? 8.819 -2.586 -16.631 1.00 86.69 235 VAL A C 1
ATOM 1943 O O . VAL A 1 235 ? 8.365 -1.462 -16.419 1.00 86.69 235 VAL A O 1
ATOM 1946 N N . VAL A 1 236 ? 10.063 -2.797 -17.057 1.00 89.31 236 VAL A N 1
AT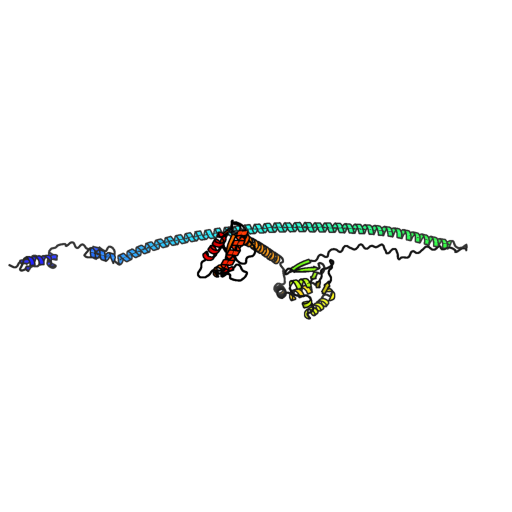OM 1947 C CA . VAL A 1 236 ? 10.964 -1.714 -17.459 1.00 89.31 236 VAL A CA 1
ATOM 1948 C C . VAL A 1 236 ? 10.642 -1.323 -18.897 1.00 89.31 236 VAL A C 1
ATOM 1950 O O . VAL A 1 236 ? 10.639 -2.172 -19.788 1.00 89.31 236 VAL A O 1
ATOM 1953 N N . ILE A 1 237 ? 10.362 -0.043 -19.105 1.00 91.31 237 ILE A N 1
ATOM 1954 C CA . ILE A 1 237 ? 10.081 0.567 -20.400 1.00 91.31 237 ILE A CA 1
ATOM 1955 C C . ILE A 1 237 ? 11.244 1.489 -20.730 1.00 91.31 237 ILE A C 1
ATOM 1957 O O . ILE A 1 237 ? 11.545 2.417 -19.977 1.00 91.31 237 ILE A O 1
ATOM 1961 N N . SER A 1 238 ? 11.880 1.216 -21.859 1.00 92.19 238 SER A N 1
ATOM 1962 C CA . SER A 1 238 ? 13.031 1.951 -22.358 1.00 92.19 238 SER A CA 1
ATOM 1963 C C . SER A 1 238 ? 12.610 3.001 -23.381 1.00 92.19 238 SER A C 1
ATOM 1965 O O . SER A 1 238 ? 11.750 2.760 -24.234 1.00 92.19 238 SER A O 1
ATOM 1967 N N . SER A 1 239 ? 13.260 4.157 -23.312 1.00 91.88 239 SER A N 1
ATOM 1968 C CA . SER A 1 239 ? 13.189 5.231 -24.292 1.00 91.88 239 SER A CA 1
ATOM 1969 C C . SER A 1 239 ? 14.593 5.577 -24.793 1.00 91.88 239 SER A C 1
ATOM 1971 O O . SER A 1 239 ? 15.584 5.492 -24.057 1.00 91.88 239 SER A O 1
ATOM 1973 N N . ARG A 1 240 ? 14.692 5.892 -26.086 1.00 88.19 240 ARG A N 1
ATOM 1974 C CA . ARG A 1 240 ? 15.945 6.294 -26.728 1.00 88.19 240 ARG A CA 1
ATOM 1975 C C . ARG A 1 240 ? 16.314 7.725 -26.310 1.00 88.19 240 ARG A C 1
ATOM 1977 O O . ARG A 1 240 ? 15.445 8.593 -26.281 1.00 88.19 240 ARG A O 1
ATOM 1984 N N . PRO A 1 241 ? 17.590 8.010 -26.005 1.00 79.50 241 PRO A N 1
ATOM 1985 C CA . PRO A 1 241 ? 17.984 9.310 -25.464 1.00 79.50 241 PRO A CA 1
ATOM 1986 C C . PRO A 1 241 ? 17.934 10.458 -26.486 1.00 79.50 241 PRO A C 1
ATOM 1988 O O . PRO A 1 241 ? 17.704 11.590 -26.080 1.00 79.50 241 PRO A O 1
ATOM 1991 N N . LEU A 1 242 ? 18.147 10.184 -27.780 1.00 81.19 242 LEU A N 1
ATOM 1992 C CA . LEU A 1 242 ? 18.282 11.221 -28.817 1.00 81.19 242 LEU A CA 1
ATOM 1993 C C . LEU A 1 242 ? 16.944 11.676 -29.410 1.00 81.19 242 LEU A C 1
ATOM 1995 O O . LEU A 1 242 ? 16.731 12.864 -29.608 1.00 81.19 242 LEU A O 1
ATOM 1999 N N . ASP A 1 243 ? 16.060 10.731 -29.714 1.00 85.06 243 ASP A N 1
ATOM 2000 C CA . ASP A 1 243 ? 14.793 10.978 -30.413 1.00 85.06 243 ASP A CA 1
ATOM 2001 C C . ASP A 1 243 ? 13.563 10.664 -29.549 1.00 85.06 243 ASP A C 1
ATOM 2003 O O . ASP A 1 243 ? 12.425 10.796 -29.996 1.00 85.06 243 ASP A O 1
ATOM 2007 N N . HIS A 1 244 ? 13.789 10.234 -28.305 1.00 88.06 244 HIS A N 1
ATOM 2008 C CA . HIS A 1 244 ? 12.760 9.896 -27.324 1.00 88.06 244 HIS A CA 1
ATOM 2009 C C . HIS A 1 244 ? 11.800 8.784 -27.748 1.00 88.06 244 HIS A C 1
ATOM 2011 O O . HIS A 1 244 ? 10.771 8.586 -27.097 1.00 88.06 244 HIS A O 1
ATOM 2017 N N . TYR A 1 245 ? 12.143 7.992 -28.768 1.00 93.00 245 TYR A N 1
ATOM 2018 C CA . TYR A 1 245 ? 11.314 6.861 -29.173 1.00 93.00 245 TYR A CA 1
ATOM 2019 C C . TYR A 1 245 ? 11.126 5.907 -28.007 1.00 93.00 245 TYR A C 1
ATOM 2021 O O . TYR A 1 245 ? 12.056 5.629 -27.248 1.00 93.00 245 TYR A O 1
ATOM 2029 N N . VAL A 1 246 ? 9.912 5.390 -27.875 1.00 93.75 246 VAL A N 1
ATOM 2030 C CA . VAL A 1 246 ? 9.521 4.542 -26.751 1.00 93.75 246 VAL A CA 1
ATOM 2031 C C . VAL A 1 246 ? 9.356 3.114 -27.239 1.00 93.75 246 VAL A C 1
ATOM 2033 O O . VAL A 1 246 ? 8.749 2.869 -28.285 1.00 93.75 246 VAL A O 1
ATOM 2036 N N . ASN A 1 247 ? 9.858 2.152 -26.467 1.00 94.25 247 ASN A N 1
ATOM 2037 C CA . ASN A 1 247 ? 9.623 0.743 -26.746 1.00 94.25 247 ASN A CA 1
ATOM 2038 C C . ASN A 1 247 ? 8.146 0.397 -26.493 1.00 94.25 247 ASN A C 1
ATOM 2040 O O . ASN A 1 247 ? 7.688 0.222 -25.357 1.00 94.25 247 ASN A O 1
ATOM 2044 N N . SER A 1 248 ? 7.385 0.280 -27.577 1.00 94.25 248 SER A N 1
ATOM 2045 C CA . SER A 1 248 ? 5.945 0.042 -27.546 1.00 94.25 248 SER A CA 1
ATOM 2046 C C . SER A 1 248 ? 5.593 -1.356 -27.049 1.00 94.25 248 SER A C 1
ATOM 2048 O O . SER A 1 248 ? 4.530 -1.558 -26.463 1.00 94.25 248 SER A O 1
ATOM 2050 N N . THR A 1 249 ? 6.489 -2.329 -27.238 1.00 93.88 249 THR A N 1
ATOM 2051 C CA . THR A 1 249 ? 6.283 -3.711 -26.786 1.00 93.88 249 THR A CA 1
ATOM 2052 C C . THR A 1 249 ? 6.341 -3.795 -25.264 1.00 93.88 249 THR A C 1
ATOM 2054 O O . THR A 1 249 ? 5.441 -4.372 -24.652 1.00 93.88 249 THR A O 1
ATOM 2057 N N . GLN A 1 250 ? 7.343 -3.159 -24.653 1.00 94.00 250 GLN A N 1
ATOM 2058 C CA . GLN A 1 250 ? 7.469 -3.053 -23.197 1.00 94.00 250 GLN A CA 1
ATOM 2059 C C . GLN A 1 250 ? 6.306 -2.255 -22.592 1.00 94.00 250 GLN A C 1
ATOM 2061 O O . GLN A 1 250 ? 5.711 -2.681 -21.601 1.00 94.00 250 GLN A O 1
ATOM 2066 N N . LEU A 1 251 ? 5.916 -1.140 -23.221 1.00 93.56 251 LEU A N 1
ATOM 2067 C CA . LEU A 1 251 ? 4.781 -0.330 -22.771 1.00 93.56 251 LEU A CA 1
ATOM 2068 C C . LEU A 1 251 ? 3.458 -1.120 -22.803 1.00 93.56 251 LEU A C 1
ATOM 2070 O O . LEU A 1 251 ? 2.696 -1.101 -21.837 1.00 93.56 251 LEU A O 1
ATOM 2074 N N . CYS A 1 252 ? 3.202 -1.873 -23.878 1.00 94.19 252 CYS A N 1
ATOM 2075 C CA . CYS A 1 252 ? 2.033 -2.752 -23.977 1.00 94.19 252 CYS A CA 1
ATOM 2076 C C . CYS A 1 252 ? 2.057 -3.866 -22.925 1.00 94.19 252 CYS A C 1
ATOM 2078 O O . CYS A 1 252 ? 1.023 -4.153 -22.319 1.00 94.19 252 CYS A O 1
ATOM 2080 N N . GLN A 1 253 ? 3.228 -4.459 -22.675 1.00 92.81 253 GLN A N 1
ATOM 2081 C CA . GLN A 1 253 ? 3.405 -5.491 -21.657 1.00 92.81 253 GLN A CA 1
ATOM 2082 C C . GLN A 1 253 ? 3.073 -4.962 -20.256 1.00 92.81 253 GLN A C 1
ATOM 2084 O O . GLN A 1 253 ? 2.355 -5.634 -19.517 1.00 92.81 253 GLN A O 1
ATOM 2089 N N . ALA A 1 254 ? 3.512 -3.744 -19.918 1.00 91.38 254 ALA A N 1
ATOM 2090 C CA . ALA A 1 254 ? 3.174 -3.090 -18.652 1.00 91.38 254 ALA A CA 1
ATOM 2091 C C . ALA A 1 254 ? 1.654 -2.930 -18.457 1.00 91.38 254 ALA A C 1
ATOM 2093 O O . ALA A 1 254 ? 1.155 -2.980 -17.333 1.00 91.38 254 ALA A O 1
ATOM 2094 N N . GLY A 1 255 ? 0.906 -2.764 -19.550 1.00 88.62 255 GLY A N 1
ATOM 2095 C CA . GLY A 1 255 ? -0.554 -2.682 -19.550 1.00 88.62 255 GLY A CA 1
ATOM 2096 C C . GLY A 1 255 ? -1.295 -3.988 -19.842 1.00 88.62 255 GLY A C 1
ATOM 2097 O O . GLY A 1 255 ? -2.512 -3.957 -20.016 1.00 88.62 255 GLY A O 1
ATOM 2098 N N . GLY A 1 256 ? -0.594 -5.123 -19.936 1.00 91.44 256 GLY A N 1
ATOM 2099 C CA . GLY A 1 256 ? -1.202 -6.430 -20.203 1.00 91.44 256 GLY A CA 1
ATOM 2100 C C . GLY A 1 256 ? -1.812 -6.589 -21.603 1.00 91.44 256 GLY A C 1
ATOM 2101 O O . GLY A 1 256 ? -2.716 -7.403 -21.785 1.00 91.44 256 GLY A O 1
ATOM 2102 N N . LYS A 1 257 ? -1.351 -5.820 -22.596 1.00 94.62 257 LYS A N 1
ATOM 2103 C CA . LYS A 1 257 ? -1.816 -5.867 -23.996 1.00 94.62 257 LYS A CA 1
ATOM 2104 C C . LYS A 1 257 ? -0.663 -6.193 -24.951 1.00 94.62 257 LYS A C 1
ATOM 2106 O O . LYS A 1 257 ? 0.498 -6.225 -24.547 1.00 94.62 257 LYS A O 1
ATOM 2111 N N . LYS A 1 258 ? -0.964 -6.437 -26.232 1.00 94.44 258 LYS A N 1
ATOM 2112 C CA . LYS A 1 258 ? 0.048 -6.655 -27.280 1.00 94.44 258 LYS A CA 1
ATOM 2113 C C . LYS A 1 258 ? 0.064 -5.489 -28.261 1.00 94.44 258 LYS A C 1
ATOM 2115 O O . LYS A 1 258 ? -0.986 -5.058 -28.725 1.00 94.44 258 LYS A O 1
ATOM 2120 N N . PHE A 1 259 ? 1.262 -5.042 -28.640 1.00 94.38 259 PHE A N 1
ATOM 2121 C CA . PHE A 1 259 ? 1.436 -3.948 -29.602 1.00 94.38 259 PHE A CA 1
ATOM 2122 C C . PHE A 1 259 ? 0.758 -4.229 -30.950 1.00 94.38 259 PHE A C 1
ATOM 2124 O O . PHE A 1 259 ? 0.095 -3.357 -31.504 1.00 94.38 259 PHE A O 1
ATOM 2131 N N . ASN A 1 260 ? 0.848 -5.470 -31.438 1.00 93.38 260 ASN A N 1
ATOM 2132 C CA . ASN A 1 260 ? 0.218 -5.873 -32.697 1.00 93.38 260 ASN A CA 1
ATOM 2133 C C . ASN A 1 260 ? -1.305 -5.680 -32.705 1.00 93.38 260 ASN A C 1
ATOM 2135 O O . ASN A 1 260 ? -1.863 -5.446 -33.772 1.00 93.38 260 ASN A O 1
ATOM 2139 N N . ASP A 1 261 ? -1.971 -5.781 -31.552 1.00 94.25 261 ASP A N 1
ATOM 2140 C CA . ASP A 1 261 ? -3.425 -5.618 -31.472 1.00 94.25 261 ASP A CA 1
ATOM 2141 C C . ASP A 1 261 ? -3.816 -4.152 -31.693 1.00 94.25 261 ASP A C 1
ATOM 2143 O O . ASP A 1 261 ? -4.817 -3.878 -32.344 1.00 94.25 261 ASP A O 1
ATOM 2147 N N . TRP A 1 262 ? -2.999 -3.213 -31.207 1.00 95.12 262 TRP A N 1
ATOM 2148 C CA . TRP A 1 262 ? -3.175 -1.782 -31.452 1.00 95.12 262 TRP A CA 1
ATOM 2149 C C . TRP A 1 262 ? -2.783 -1.386 -32.874 1.00 95.12 262 TRP A C 1
ATOM 2151 O O . TRP A 1 262 ? -3.516 -0.662 -33.542 1.00 95.12 262 TRP A O 1
ATOM 2161 N N . PHE A 1 263 ? -1.641 -1.889 -33.347 1.00 93.31 263 PHE A N 1
ATOM 2162 C CA . PHE A 1 263 ? -1.080 -1.547 -34.654 1.00 93.31 263 PHE A CA 1
ATOM 2163 C C . PHE A 1 263 ? -1.957 -2.012 -35.828 1.00 93.31 263 PHE A C 1
ATOM 2165 O O . PHE A 1 263 ? -1.883 -1.458 -36.916 1.00 93.31 263 PHE A O 1
ATOM 2172 N N . ARG A 1 264 ? -2.807 -3.027 -35.622 1.00 93.81 264 ARG A N 1
ATOM 2173 C CA . ARG A 1 264 ? -3.727 -3.546 -36.647 1.00 93.81 264 ARG A CA 1
ATOM 2174 C C . ARG A 1 264 ? -5.058 -2.801 -36.742 1.00 93.81 264 ARG A C 1
ATOM 2176 O O . ARG A 1 264 ? -5.823 -3.109 -37.649 1.00 93.81 264 ARG A O 1
ATOM 2183 N N . LEU A 1 265 ? -5.367 -1.889 -35.821 1.00 95.00 265 LEU A N 1
ATOM 2184 C CA . LEU A 1 265 ? -6.629 -1.149 -35.861 1.00 95.00 265 LEU A CA 1
ATOM 2185 C C . LEU A 1 265 ? -6.635 -0.160 -37.029 1.00 95.00 265 LEU A C 1
ATOM 2187 O O . LEU A 1 265 ? -5.648 0.543 -37.254 1.00 95.00 265 LEU A O 1
ATOM 2191 N N . ASP A 1 266 ? -7.771 -0.051 -37.719 1.00 94.44 266 ASP A N 1
ATOM 2192 C CA . ASP A 1 266 ? -7.944 0.908 -38.818 1.00 94.44 266 ASP A CA 1
ATOM 2193 C C . ASP A 1 266 ? -7.720 2.349 -38.342 1.00 94.44 266 ASP A C 1
ATOM 2195 O O . ASP A 1 266 ? -6.995 3.109 -38.979 1.00 94.44 266 ASP A O 1
ATOM 2199 N N . THR A 1 267 ? -8.217 2.678 -37.148 1.00 93.50 267 THR A N 1
ATOM 2200 C CA . THR A 1 267 ? -8.018 3.986 -36.507 1.00 93.50 267 THR A CA 1
ATOM 2201 C C . THR A 1 267 ? -6.545 4.303 -36.241 1.00 93.50 267 THR A C 1
ATOM 2203 O O . THR A 1 267 ? -6.117 5.444 -36.396 1.00 93.50 267 THR A O 1
ATOM 2206 N N . THR A 1 268 ? -5.740 3.304 -35.870 1.00 93.81 268 THR A N 1
ATOM 2207 C CA . THR A 1 268 ? -4.293 3.476 -35.677 1.00 93.81 268 THR A CA 1
ATOM 2208 C C . THR A 1 268 ? -3.589 3.713 -37.010 1.00 93.81 268 THR A C 1
ATOM 2210 O O . THR A 1 268 ? -2.696 4.552 -37.095 1.00 93.81 268 THR A O 1
ATOM 2213 N N . ASN A 1 269 ? -3.996 3.010 -38.069 1.00 92.81 269 ASN A N 1
ATOM 2214 C CA . ASN A 1 269 ? -3.431 3.205 -39.403 1.00 92.81 269 ASN A CA 1
ATOM 2215 C C . ASN A 1 269 ? -3.742 4.599 -39.964 1.00 92.81 269 ASN A C 1
ATOM 2217 O O . ASN A 1 269 ? -2.877 5.207 -40.593 1.00 92.81 269 ASN A O 1
ATOM 2221 N N . GLU A 1 270 ? -4.952 5.111 -39.736 1.00 94.19 270 GLU A N 1
ATOM 2222 C CA . GLU A 1 270 ? -5.322 6.490 -40.073 1.00 94.19 270 GLU A CA 1
ATOM 2223 C C . GLU A 1 270 ? -4.473 7.499 -39.294 1.00 94.19 270 GLU A C 1
ATOM 2225 O O . GLU A 1 270 ? -3.858 8.373 -39.901 1.00 94.19 270 GLU A O 1
ATOM 2230 N N . LEU A 1 271 ? -4.339 7.313 -37.977 1.00 93.62 271 LEU A N 1
ATOM 2231 C CA . LEU A 1 271 ? -3.509 8.160 -37.117 1.00 93.62 271 LEU A CA 1
ATOM 2232 C C . LEU A 1 271 ? -2.045 8.221 -37.584 1.00 93.62 271 LEU A C 1
ATOM 2234 O O . LEU A 1 271 ? -1.451 9.295 -37.622 1.00 93.62 271 LEU A O 1
ATOM 2238 N N . ILE A 1 272 ? -1.448 7.079 -37.935 1.00 93.00 272 ILE A N 1
ATOM 2239 C CA . ILE A 1 272 ? -0.050 7.013 -38.387 1.00 93.00 272 ILE A CA 1
ATOM 2240 C C . ILE A 1 272 ? 0.132 7.731 -39.729 1.00 93.00 272 ILE A C 1
ATOM 2242 O O . ILE A 1 272 ? 1.143 8.403 -39.924 1.00 93.00 272 ILE A O 1
ATOM 2246 N N . LYS A 1 273 ? -0.827 7.601 -40.655 1.00 92.81 273 LYS A N 1
ATOM 2247 C CA . LYS A 1 273 ? -0.791 8.313 -41.942 1.00 92.81 273 LYS A CA 1
ATOM 2248 C C . LYS A 1 273 ? -0.882 9.821 -41.748 1.00 92.81 273 LYS A C 1
ATOM 2250 O O . LYS A 1 273 ? -0.104 10.543 -42.363 1.00 92.81 273 LYS A O 1
ATOM 2255 N N . GLU A 1 274 ? -1.785 10.268 -40.881 1.00 94.31 274 GLU A N 1
ATOM 2256 C CA . GLU A 1 274 ? -1.952 11.688 -40.578 1.00 94.31 274 GLU A CA 1
ATOM 2257 C C . GLU A 1 274 ? -0.677 12.267 -39.959 1.00 94.31 274 GLU A C 1
ATOM 2259 O O . GLU A 1 274 ? -0.136 13.252 -40.453 1.00 94.31 274 GLU A O 1
ATOM 2264 N N . LEU A 1 275 ? -0.116 11.586 -38.953 1.00 91.62 275 LEU A N 1
ATOM 2265 C CA . LEU A 1 275 ? 1.136 12.007 -38.327 1.00 91.62 275 LEU A CA 1
ATOM 2266 C C . LEU A 1 275 ? 2.306 12.020 -39.321 1.00 91.62 275 LEU A C 1
ATOM 2268 O O . LEU A 1 275 ? 3.149 12.909 -39.268 1.00 91.62 275 LEU A O 1
ATOM 2272 N N . SER A 1 276 ? 2.361 11.048 -40.235 1.00 92.69 276 SER A N 1
ATOM 2273 C CA . SER A 1 276 ? 3.379 10.996 -41.290 1.00 92.69 276 SER A CA 1
ATOM 2274 C C . SER A 1 276 ? 3.287 12.196 -42.233 1.00 92.69 276 SER A C 1
ATOM 2276 O O . SER A 1 276 ? 4.319 12.755 -42.604 1.00 92.69 276 SER A O 1
ATOM 2278 N N . SER A 1 277 ? 2.065 12.608 -42.583 1.00 92.62 277 SER A N 1
ATOM 2279 C CA . SER A 1 277 ? 1.810 13.778 -43.425 1.00 92.62 277 SER A CA 1
ATOM 2280 C C . SER A 1 277 ? 2.183 15.083 -42.721 1.00 92.62 277 SER A C 1
ATOM 2282 O O . SER A 1 277 ? 2.877 15.907 -43.307 1.00 92.62 277 SER A O 1
ATOM 2284 N N . GLU A 1 278 ? 1.763 15.254 -41.466 1.00 90.94 278 GLU A N 1
ATOM 2285 C CA . GLU A 1 278 ? 1.992 16.481 -40.691 1.00 90.94 278 GLU A CA 1
ATOM 2286 C C . GLU A 1 278 ? 3.472 16.666 -40.322 1.00 90.94 278 GLU A C 1
ATOM 2288 O O . GLU A 1 278 ? 4.041 17.739 -40.509 1.00 90.94 278 GLU A O 1
ATOM 2293 N N . ALA A 1 279 ? 4.130 15.609 -39.835 1.00 85.69 279 ALA A N 1
ATOM 2294 C CA . ALA A 1 279 ? 5.528 15.677 -39.411 1.00 85.69 279 ALA A CA 1
ATOM 2295 C C . ALA A 1 279 ? 6.524 15.606 -40.585 1.00 85.69 279 ALA A C 1
ATOM 2297 O O . ALA A 1 279 ? 7.719 15.828 -40.392 1.00 85.69 279 ALA A O 1
ATOM 2298 N N . GLY A 1 280 ? 6.068 15.239 -41.791 1.00 86.12 280 GLY A N 1
ATOM 2299 C CA . GLY A 1 280 ? 6.939 14.978 -42.944 1.00 86.12 280 GLY A CA 1
ATOM 2300 C C . GLY A 1 280 ? 7.861 13.764 -42.760 1.00 86.12 280 GLY A C 1
ATOM 2301 O O . GLY A 1 280 ? 8.868 13.633 -43.457 1.00 86.12 280 GLY A O 1
ATOM 2302 N N . ILE A 1 281 ? 7.542 12.876 -41.814 1.00 87.69 281 ILE A N 1
ATOM 2303 C CA . ILE A 1 281 ? 8.340 11.693 -41.476 1.00 87.69 281 ILE A CA 1
ATOM 2304 C C . ILE A 1 281 ? 7.711 10.467 -42.151 1.00 87.69 281 ILE A C 1
ATOM 2306 O O . ILE A 1 281 ? 6.531 10.194 -41.925 1.00 87.69 281 ILE A O 1
ATOM 2310 N N . PRO A 1 282 ? 8.462 9.676 -42.939 1.00 86.81 282 PRO A N 1
ATOM 2311 C CA . PRO A 1 282 ? 7.972 8.421 -43.499 1.00 86.81 282 PRO A CA 1
ATOM 2312 C C . PRO A 1 282 ? 7.415 7.467 -42.433 1.00 86.81 282 PRO A C 1
ATOM 2314 O O . PRO A 1 282 ? 8.021 7.277 -41.380 1.00 86.81 282 PRO A O 1
ATOM 2317 N N . VAL A 1 283 ? 6.313 6.774 -42.741 1.00 85.56 283 VAL A N 1
ATOM 2318 C CA . VAL A 1 283 ? 5.675 5.785 -41.843 1.00 85.56 283 VAL A CA 1
ATOM 2319 C C . VAL A 1 283 ? 6.664 4.742 -41.301 1.00 85.56 283 VAL A C 1
ATOM 2321 O O . VAL A 1 283 ? 6.570 4.344 -40.143 1.00 85.56 283 VAL A O 1
ATOM 2324 N N . SER A 1 284 ? 7.636 4.324 -42.116 1.00 86.31 284 SER A N 1
ATOM 2325 C CA . SER A 1 284 ? 8.673 3.361 -41.721 1.00 86.31 284 SER A CA 1
ATOM 2326 C C . SER A 1 284 ? 9.602 3.864 -40.616 1.00 86.31 284 SER A C 1
ATOM 2328 O O . SER A 1 284 ? 10.207 3.047 -39.932 1.00 86.31 284 SER A O 1
ATOM 2330 N N . LEU A 1 285 ? 9.738 5.184 -40.465 1.00 87.00 285 LEU A N 1
ATOM 2331 C CA . LEU A 1 285 ? 10.523 5.804 -39.400 1.00 87.00 285 LEU A CA 1
ATOM 2332 C C . LEU A 1 285 ? 9.670 6.079 -38.161 1.00 87.00 285 LEU A C 1
ATOM 2334 O O . LEU A 1 285 ? 10.202 6.043 -37.067 1.00 87.00 285 LEU A O 1
ATOM 2338 N N . LEU A 1 286 ? 8.350 6.254 -38.293 1.00 88.81 286 LEU A N 1
ATOM 2339 C CA . LEU A 1 286 ? 7.453 6.421 -37.139 1.00 88.81 286 LEU A CA 1
ATOM 2340 C C . LEU A 1 286 ? 7.312 5.152 -36.287 1.00 88.81 286 LEU A C 1
ATOM 2342 O O . LEU A 1 286 ? 7.032 5.241 -35.086 1.00 88.81 286 LEU A O 1
ATOM 2346 N N . VAL A 1 287 ? 7.459 3.980 -36.914 1.00 91.06 287 VAL A N 1
ATOM 2347 C CA . VAL A 1 287 ? 7.383 2.669 -36.262 1.00 91.06 287 VAL A CA 1
ATOM 2348 C C . VAL A 1 287 ? 8.526 1.781 -36.744 1.00 91.06 287 VAL A C 1
ATOM 2350 O O . VAL A 1 287 ? 8.475 1.193 -37.823 1.00 91.06 287 VAL A O 1
ATOM 2353 N N . GLU A 1 288 ? 9.531 1.620 -35.894 1.00 90.50 288 GLU A N 1
ATOM 2354 C CA . GLU A 1 288 ? 10.683 0.759 -36.139 1.00 90.50 288 GLU A CA 1
ATOM 2355 C C . GLU A 1 288 ? 10.487 -0.603 -35.464 1.00 90.50 288 GLU A C 1
ATOM 2357 O O . GLU A 1 288 ? 9.894 -0.724 -34.391 1.00 90.50 288 GLU A O 1
ATOM 2362 N N . SER A 1 289 ? 10.980 -1.671 -36.089 1.00 88.94 289 SER A N 1
ATOM 2363 C CA . SER A 1 289 ? 10.886 -3.029 -35.545 1.00 88.94 289 SER A CA 1
ATOM 2364 C C . SER A 1 289 ? 12.260 -3.670 -35.472 1.00 88.94 289 SER A C 1
ATOM 2366 O O . SER A 1 289 ? 12.766 -4.188 -36.465 1.00 88.94 289 SER A O 1
ATOM 2368 N N . ASN A 1 290 ? 12.819 -3.710 -34.266 1.00 86.94 290 ASN A N 1
ATOM 2369 C CA . ASN A 1 290 ? 14.128 -4.291 -34.010 1.00 86.94 290 ASN A CA 1
ATOM 2370 C C . ASN A 1 290 ? 13.960 -5.754 -33.596 1.00 86.94 290 ASN A C 1
ATOM 2372 O O . ASN A 1 290 ? 13.340 -6.065 -32.573 1.00 86.94 290 ASN A O 1
ATOM 2376 N N . ARG A 1 291 ? 14.491 -6.670 -34.414 1.00 80.25 291 ARG A N 1
ATOM 2377 C CA . ARG A 1 291 ? 14.412 -8.124 -34.205 1.00 80.25 291 ARG A CA 1
ATOM 2378 C C . ARG A 1 291 ? 15.810 -8.726 -34.137 1.00 80.25 291 ARG A C 1
ATOM 2380 O O . ARG A 1 291 ? 16.664 -8.391 -34.947 1.00 80.25 291 ARG A O 1
ATOM 2387 N N . GLY A 1 292 ? 16.002 -9.661 -33.213 1.00 72.38 292 GLY A N 1
ATOM 2388 C CA . GLY A 1 292 ? 17.275 -10.349 -33.003 1.00 72.38 292 GLY A CA 1
ATOM 2389 C C . GLY A 1 292 ? 17.776 -10.193 -31.572 1.00 72.38 292 GLY A C 1
ATOM 2390 O O . GLY A 1 292 ? 17.388 -9.266 -30.866 1.00 72.38 292 GLY A O 1
ATOM 2391 N N . ARG A 1 293 ? 18.617 -11.136 -31.141 1.00 63.69 293 ARG A N 1
ATOM 2392 C CA . ARG A 1 293 ? 19.279 -11.108 -29.836 1.00 63.69 293 ARG A CA 1
ATOM 2393 C C . ARG A 1 293 ? 20.700 -10.592 -30.040 1.00 63.69 293 ARG A C 1
ATOM 2395 O O . ARG A 1 293 ? 21.588 -11.369 -30.370 1.00 63.69 293 ARG A O 1
ATOM 2402 N N . THR A 1 294 ? 20.892 -9.291 -29.887 1.00 71.50 294 THR A N 1
ATOM 2403 C CA . THR A 1 294 ? 22.194 -8.620 -29.999 1.00 71.50 294 THR A CA 1
ATOM 2404 C C . THR A 1 294 ? 22.417 -7.748 -28.764 1.00 71.50 294 THR A C 1
ATOM 2406 O O . THR A 1 294 ? 21.462 -7.306 -28.132 1.00 71.50 294 THR A O 1
ATOM 2409 N N . SER A 1 295 ? 23.677 -7.514 -28.393 1.00 66.75 295 SER A N 1
ATOM 2410 C CA . SER A 1 295 ? 24.035 -6.535 -27.353 1.00 66.75 295 SER A CA 1
ATOM 2411 C C . SER A 1 295 ? 23.938 -5.088 -27.849 1.00 66.75 295 SER A C 1
ATOM 2413 O O . SER A 1 295 ? 23.881 -4.173 -27.039 1.00 66.75 295 SER A O 1
ATOM 2415 N N . LYS A 1 296 ? 23.888 -4.886 -29.173 1.00 72.62 296 LYS A N 1
ATOM 2416 C CA . LYS A 1 296 ? 23.911 -3.568 -29.823 1.00 72.62 296 LYS A CA 1
ATOM 2417 C C . LYS A 1 296 ? 22.605 -2.778 -29.694 1.00 72.62 296 LYS A C 1
ATOM 2419 O O . LYS A 1 296 ? 22.620 -1.556 -29.774 1.00 72.62 296 LYS A O 1
ATOM 2424 N N . PHE A 1 297 ? 21.463 -3.448 -29.530 1.00 77.19 297 PHE A N 1
ATOM 2425 C CA . PHE A 1 297 ? 20.168 -2.774 -29.416 1.00 77.19 297 PHE A CA 1
ATOM 2426 C C . PHE A 1 297 ? 19.162 -3.580 -28.593 1.00 77.19 297 PHE A C 1
ATOM 2428 O O . PHE A 1 297 ? 19.214 -4.806 -28.520 1.00 77.19 297 PHE A O 1
ATOM 2435 N N . ILE A 1 298 ? 18.188 -2.882 -28.008 1.00 82.94 298 ILE A N 1
ATOM 2436 C CA . ILE A 1 298 ? 17.083 -3.511 -27.281 1.00 82.94 298 ILE A CA 1
ATOM 2437 C C . ILE A 1 298 ? 16.009 -3.968 -28.282 1.00 82.94 298 ILE A C 1
ATOM 2439 O O . ILE A 1 298 ? 15.479 -3.179 -29.072 1.00 82.94 298 ILE A O 1
ATOM 2443 N N . GLN A 1 299 ? 15.665 -5.257 -28.225 1.00 87.75 299 GLN A N 1
ATOM 2444 C CA . GLN A 1 299 ? 14.614 -5.854 -29.049 1.00 87.75 299 GLN A CA 1
ATOM 2445 C C . GLN A 1 299 ? 13.236 -5.239 -28.745 1.00 87.75 299 GLN A C 1
ATOM 2447 O O . GLN A 1 299 ? 12.877 -4.992 -27.591 1.00 87.75 299 GLN A O 1
ATOM 2452 N N . GLY A 1 300 ? 12.427 -5.061 -29.788 1.00 90.62 300 GLY A N 1
ATOM 2453 C CA . GLY A 1 300 ? 11.045 -4.607 -29.672 1.00 90.62 300 GLY A CA 1
ATOM 2454 C C . GLY A 1 300 ? 10.628 -3.720 -30.834 1.00 90.62 300 GLY A C 1
ATOM 2455 O O . GLY A 1 300 ? 11.430 -3.381 -31.706 1.00 90.62 300 GLY A O 1
ATOM 2456 N N . SER A 1 301 ? 9.352 -3.351 -30.833 1.00 93.38 301 SER A N 1
ATOM 2457 C CA . SER A 1 301 ? 8.859 -2.263 -31.673 1.00 93.38 301 SER A CA 1
ATOM 2458 C C . SER A 1 301 ? 9.077 -0.930 -30.960 1.00 93.38 301 SER A C 1
ATOM 2460 O O . SER A 1 301 ? 8.788 -0.805 -29.769 1.00 93.38 301 SER A O 1
ATOM 2462 N N . TRP A 1 302 ? 9.593 0.048 -31.692 1.00 93.75 302 TRP A N 1
ATOM 2463 C CA . TRP A 1 302 ? 9.898 1.394 -31.224 1.00 93.75 302 TRP A CA 1
ATOM 2464 C C . TRP A 1 302 ? 9.019 2.378 -31.976 1.00 93.75 302 TRP A C 1
ATOM 2466 O O . TRP A 1 302 ? 8.880 2.271 -33.192 1.00 93.75 302 TRP A O 1
ATOM 2476 N N . ILE A 1 303 ? 8.388 3.297 -31.252 1.00 95.00 303 ILE A N 1
ATOM 2477 C CA . ILE A 1 303 ? 7.446 4.251 -31.839 1.00 95.00 303 ILE A CA 1
ATOM 2478 C C . ILE A 1 303 ? 7.800 5.683 -31.471 1.00 95.00 303 ILE A C 1
ATOM 2480 O O . ILE A 1 303 ? 8.314 5.942 -30.378 1.00 95.00 303 ILE A O 1
ATOM 2484 N N . HIS A 1 304 ? 7.458 6.593 -32.379 1.00 94.25 304 HIS A N 1
ATOM 2485 C CA . HIS A 1 304 ? 7.583 8.032 -32.190 1.00 94.25 304 HIS A CA 1
ATOM 2486 C C . HIS A 1 304 ? 6.891 8.506 -30.889 1.00 94.25 304 HIS A C 1
ATOM 2488 O O . HIS A 1 304 ? 5.820 7.976 -30.552 1.00 94.25 304 HIS A O 1
ATOM 2494 N N . PRO A 1 305 ? 7.434 9.513 -30.170 1.00 90.75 305 PRO A N 1
ATOM 2495 C CA . PRO A 1 305 ? 6.852 10.038 -28.930 1.00 90.75 305 PRO A CA 1
ATOM 2496 C C . PRO A 1 305 ? 5.356 10.372 -29.020 1.00 90.75 305 PRO A C 1
ATOM 2498 O O . PRO A 1 305 ? 4.584 9.954 -28.155 1.00 90.75 305 PRO A O 1
ATOM 2501 N N . ASP A 1 306 ? 4.907 11.018 -30.095 1.00 89.94 306 ASP A N 1
ATOM 2502 C CA . ASP A 1 306 ? 3.491 11.390 -30.247 1.00 89.94 306 ASP A CA 1
ATOM 2503 C C . ASP A 1 306 ? 2.568 10.172 -30.397 1.00 89.94 306 ASP A C 1
ATOM 2505 O O . ASP A 1 306 ? 1.462 10.141 -29.847 1.00 89.94 306 ASP A O 1
ATOM 2509 N N . LEU A 1 307 ? 3.042 9.111 -31.063 1.00 93.38 307 LEU A N 1
ATOM 2510 C CA . LEU A 1 307 ? 2.323 7.833 -31.125 1.00 93.38 307 LEU A CA 1
ATOM 2511 C C . LEU A 1 307 ? 2.320 7.122 -29.771 1.00 93.38 307 LEU A C 1
ATOM 2513 O O . LEU A 1 307 ? 1.352 6.435 -29.446 1.00 93.38 307 LEU A O 1
ATOM 2517 N N . SER A 1 308 ? 3.370 7.292 -28.964 1.00 92.69 308 SER A N 1
ATOM 2518 C CA . SER A 1 308 ? 3.475 6.663 -27.645 1.00 92.69 308 SER A CA 1
ATOM 2519 C C . SER A 1 308 ? 2.378 7.126 -26.684 1.00 92.69 308 SER A C 1
ATOM 2521 O O . SER A 1 308 ? 1.828 6.307 -25.945 1.00 92.69 308 SER A O 1
ATOM 2523 N N . ILE A 1 309 ? 1.975 8.399 -26.765 1.00 91.44 309 ILE A N 1
ATOM 2524 C CA . ILE A 1 309 ? 0.876 8.956 -25.966 1.00 91.44 309 ILE A CA 1
ATOM 2525 C C . ILE A 1 309 ? -0.454 8.323 -26.385 1.00 91.44 309 ILE A C 1
ATOM 2527 O O . ILE A 1 309 ? -1.245 7.915 -25.533 1.00 91.44 309 ILE A O 1
ATOM 2531 N N . GLN A 1 310 ? -0.699 8.198 -27.690 1.00 94.50 310 GLN A N 1
ATOM 2532 C CA . GLN A 1 310 ? -1.920 7.578 -28.220 1.00 94.50 310 GLN A CA 1
ATOM 2533 C C . GLN A 1 310 ? -1.997 6.090 -27.863 1.00 94.50 310 GLN A C 1
ATOM 2535 O O . GLN A 1 310 ? -3.038 5.598 -27.419 1.00 94.50 310 GLN A O 1
ATOM 2540 N N . LEU A 1 311 ? -0.869 5.383 -27.955 1.00 94.88 311 LEU A N 1
ATOM 2541 C CA . LEU A 1 311 ? -0.764 4.003 -27.503 1.00 94.88 311 LEU A CA 1
ATOM 2542 C C . LEU A 1 311 ? -1.042 3.885 -25.995 1.00 94.88 311 LEU A C 1
ATOM 2544 O O . LEU A 1 311 ? -1.817 3.024 -25.583 1.00 94.88 311 LEU A O 1
ATOM 2548 N N . ALA A 1 312 ? -0.471 4.759 -25.163 1.00 93.19 312 ALA A N 1
ATOM 2549 C CA . ALA A 1 312 ? -0.697 4.750 -23.717 1.00 93.19 312 ALA A CA 1
ATOM 2550 C C . ALA A 1 312 ? -2.177 4.973 -23.347 1.00 93.19 312 ALA A C 1
ATOM 2552 O O . ALA A 1 312 ? -2.694 4.308 -22.443 1.00 93.19 312 ALA A O 1
ATOM 2553 N N . GLN A 1 313 ? -2.883 5.851 -24.069 1.00 93.50 313 GLN A N 1
ATOM 2554 C CA . GLN A 1 313 ? -4.328 6.059 -23.903 1.00 93.50 313 GLN A CA 1
ATOM 2555 C C . GLN A 1 313 ? -5.135 4.804 -24.255 1.00 93.50 313 GLN A C 1
ATOM 2557 O O . GLN A 1 313 ? -6.029 4.415 -23.503 1.00 93.50 313 GLN A O 1
ATOM 2562 N N . TRP A 1 314 ? -4.792 4.127 -25.354 1.00 95.12 314 TRP A N 1
ATOM 2563 C CA . TRP A 1 314 ? -5.434 2.865 -25.734 1.00 95.12 314 TRP A CA 1
ATOM 2564 C C . TRP A 1 314 ? -5.158 1.737 -24.729 1.00 95.12 314 TRP A C 1
ATOM 2566 O O . TRP A 1 314 ? -6.026 0.903 -24.448 1.00 95.12 314 TRP A O 1
ATOM 2576 N N . ILE A 1 315 ? -3.951 1.714 -24.160 1.00 93.81 315 ILE A N 1
ATOM 2577 C CA . ILE A 1 315 ? -3.565 0.721 -23.161 1.00 93.81 315 ILE A CA 1
ATOM 2578 C C . ILE A 1 315 ? -4.376 0.887 -21.873 1.00 93.81 315 ILE A C 1
ATOM 2580 O O . ILE A 1 315 ? -4.847 -0.107 -21.314 1.00 93.81 315 ILE A O 1
ATOM 2584 N N . SER A 1 316 ? -4.551 2.125 -21.407 1.00 92.38 316 SER A N 1
ATOM 2585 C CA . SER A 1 316 ? -5.163 2.431 -20.116 1.00 92.38 316 SER A CA 1
ATOM 2586 C C . SER A 1 316 ? -6.293 3.455 -20.257 1.00 92.38 316 SER A C 1
ATOM 2588 O O . SER A 1 316 ? -6.032 4.659 -20.329 1.00 92.38 316 SER A O 1
ATOM 2590 N N . PRO A 1 317 ? -7.568 3.024 -20.169 1.00 91.56 317 PRO A N 1
ATOM 2591 C CA . PRO A 1 317 ? -8.707 3.943 -20.160 1.00 91.56 317 PRO A CA 1
ATOM 2592 C C . PRO A 1 317 ? -8.618 4.982 -19.037 1.00 91.56 317 PRO A C 1
ATOM 2594 O O . PRO A 1 317 ? -8.997 6.136 -19.212 1.00 91.56 317 PRO A O 1
ATOM 2597 N N . LYS A 1 318 ? -8.061 4.598 -17.880 1.00 88.56 318 LYS A N 1
ATOM 2598 C CA . LYS A 1 318 ? -7.836 5.517 -16.758 1.00 88.56 318 LYS A CA 1
ATOM 2599 C C . LYS A 1 318 ? -6.877 6.646 -17.140 1.00 88.56 318 LYS A C 1
ATOM 2601 O O . LYS A 1 318 ? -7.124 7.794 -16.784 1.00 88.56 318 LYS A O 1
ATOM 2606 N N . PHE A 1 319 ? -5.812 6.321 -17.872 1.00 88.94 319 PHE A N 1
ATOM 2607 C CA . PHE A 1 319 ? -4.877 7.316 -18.385 1.00 88.94 319 PHE A CA 1
ATOM 2608 C C . PHE A 1 319 ? -5.531 8.200 -19.456 1.00 88.94 319 PHE A C 1
ATOM 2610 O O . PHE A 1 319 ? -5.402 9.416 -19.389 1.00 88.94 319 PHE A O 1
ATOM 2617 N N . ALA A 1 320 ? -6.324 7.632 -20.370 1.00 90.62 320 ALA A N 1
ATOM 2618 C CA . ALA A 1 320 ? -7.064 8.411 -21.371 1.00 90.62 320 ALA A CA 1
ATOM 2619 C C . ALA A 1 320 ? -8.011 9.455 -20.745 1.00 90.62 320 ALA A C 1
ATOM 2621 O O . ALA A 1 320 ? -8.061 10.614 -21.169 1.00 90.62 320 ALA A O 1
ATOM 2622 N N . ILE A 1 321 ? -8.718 9.080 -19.673 1.00 91.56 321 ILE A N 1
ATOM 2623 C CA . ILE A 1 321 ? -9.548 10.022 -18.911 1.00 91.56 321 ILE A CA 1
ATOM 2624 C C . ILE A 1 321 ? -8.693 11.098 -18.236 1.00 91.56 321 ILE A C 1
ATOM 2626 O O . ILE A 1 321 ? -9.089 12.261 -18.219 1.00 91.56 321 ILE A O 1
ATOM 2630 N N . GLN A 1 322 ? -7.520 10.743 -17.713 1.00 85.62 322 GLN A N 1
ATOM 2631 C CA . GLN A 1 322 ? -6.609 11.705 -17.095 1.00 85.62 322 GLN A CA 1
ATOM 2632 C C . GLN A 1 322 ? -6.091 12.741 -18.105 1.00 85.62 322 GLN A C 1
ATOM 2634 O O . GLN A 1 322 ? -6.111 13.932 -17.805 1.00 85.62 322 GLN A O 1
ATOM 2639 N N . ILE A 1 323 ? -5.727 12.320 -19.320 1.00 85.62 323 ILE A N 1
ATOM 2640 C CA . ILE A 1 323 ? -5.363 13.232 -20.417 1.00 85.62 323 ILE A CA 1
ATOM 2641 C C . ILE A 1 323 ? -6.528 14.174 -20.733 1.00 85.62 323 ILE A C 1
ATOM 2643 O O . ILE A 1 323 ? -6.351 15.388 -20.795 1.00 85.62 323 ILE A O 1
ATOM 2647 N N . SER A 1 324 ? -7.747 13.638 -20.839 1.00 89.88 324 SER A N 1
ATOM 2648 C CA . SER A 1 324 ? -8.951 14.447 -21.077 1.00 89.88 324 SER A CA 1
ATOM 2649 C C . SER A 1 324 ? -9.194 15.480 -19.967 1.00 89.88 324 SER A C 1
ATOM 2651 O O . SER A 1 324 ? -9.630 16.602 -20.229 1.00 89.88 324 SER A O 1
ATOM 2653 N N . GLN A 1 325 ? -8.910 15.118 -18.713 1.00 87.19 325 GLN A N 1
ATOM 2654 C CA . GLN A 1 325 ? -8.996 16.033 -17.576 1.00 87.19 325 GLN A CA 1
ATOM 2655 C C . GLN A 1 325 ? -7.931 17.126 -17.655 1.00 87.19 325 GLN A C 1
ATOM 2657 O O . GLN A 1 325 ? -8.268 18.284 -17.438 1.00 87.19 325 GLN A O 1
ATOM 2662 N N . TRP A 1 326 ? -6.689 16.794 -18.014 1.00 84.94 326 TRP A N 1
ATOM 2663 C CA . TRP A 1 326 ? -5.635 17.790 -18.211 1.00 84.94 326 TRP A CA 1
ATOM 2664 C C . TRP A 1 326 ? -5.998 18.784 -19.308 1.00 84.94 326 TRP A C 1
ATOM 2666 O O . TRP A 1 326 ? -5.930 19.986 -19.077 1.00 84.94 326 TRP A O 1
ATOM 2676 N N . VAL A 1 327 ? -6.486 18.308 -20.454 1.00 86.06 327 VAL A N 1
ATOM 2677 C CA . VAL A 1 327 ? -6.958 19.185 -21.536 1.00 86.06 327 VAL A CA 1
ATOM 2678 C C . VAL A 1 327 ? -8.057 20.127 -21.033 1.00 86.06 327 VAL A C 1
ATOM 2680 O O . VAL A 1 327 ? -7.996 21.331 -21.267 1.00 86.06 327 VAL A O 1
ATOM 2683 N N . ARG A 1 328 ? -9.036 19.622 -20.272 1.00 87.81 328 ARG A N 1
ATOM 2684 C CA . ARG A 1 328 ? -10.087 20.464 -19.676 1.00 87.81 328 ARG A CA 1
ATOM 2685 C C . ARG A 1 328 ? -9.522 21.507 -18.710 1.00 87.81 328 ARG A C 1
ATOM 2687 O O . ARG A 1 328 ? -9.960 22.653 -18.726 1.00 87.81 328 ARG A O 1
ATOM 2694 N N . THR A 1 329 ? -8.576 21.114 -17.865 1.00 85.00 329 THR A N 1
ATOM 2695 C CA . THR A 1 329 ? -7.905 22.022 -16.931 1.00 85.00 329 THR A CA 1
ATOM 2696 C C . THR A 1 329 ? -7.155 23.118 -17.682 1.00 85.00 329 THR A C 1
ATOM 2698 O O . THR A 1 329 ? -7.302 24.280 -17.321 1.00 85.00 329 THR A O 1
ATOM 2701 N N . LEU A 1 330 ? -6.466 22.779 -18.777 1.00 85.50 330 LEU A N 1
ATOM 2702 C CA . LEU A 1 330 ? -5.782 23.745 -19.637 1.00 85.50 330 LEU A CA 1
ATOM 2703 C C . LEU A 1 330 ? -6.746 24.801 -20.191 1.00 85.50 330 LEU A C 1
ATOM 2705 O O . LEU A 1 330 ? -6.459 25.988 -20.100 1.00 85.50 330 LEU A O 1
ATOM 2709 N N . PHE A 1 331 ? -7.910 24.391 -20.705 1.00 82.75 331 PHE A N 1
ATOM 2710 C CA . PHE A 1 331 ? -8.920 25.335 -21.205 1.00 82.75 331 PHE A CA 1
ATOM 2711 C C . PHE A 1 331 ? -9.517 26.224 -20.108 1.00 82.75 331 PHE A C 1
ATOM 2713 O O . PHE A 1 331 ? -9.871 27.369 -20.376 1.00 82.75 331 PHE A O 1
ATOM 2720 N N . ASN A 1 332 ? -9.634 25.715 -18.881 1.00 85.88 332 ASN A N 1
ATOM 2721 C CA . ASN A 1 332 ? -10.227 26.462 -17.773 1.00 85.88 332 ASN A CA 1
ATOM 2722 C C . ASN A 1 332 ? -9.237 27.411 -17.085 1.00 85.88 332 ASN A C 1
ATOM 2724 O O . ASN A 1 332 ? -9.642 28.459 -16.592 1.00 85.88 332 ASN A O 1
ATOM 2728 N N . GLN A 1 333 ? -7.968 27.014 -16.985 1.00 83.88 333 GLN A N 1
ATOM 2729 C CA . GLN A 1 333 ? -6.958 27.690 -16.165 1.00 83.88 333 GLN A CA 1
ATOM 2730 C C . GLN A 1 333 ? -5.872 28.378 -17.001 1.00 83.88 333 GLN A C 1
ATOM 2732 O O . GLN A 1 333 ? -5.129 29.194 -16.469 1.00 83.88 333 GLN A O 1
ATOM 2737 N N . GLY A 1 334 ? -5.774 28.079 -18.301 1.00 78.00 334 GLY A N 1
ATOM 2738 C CA . GLY A 1 334 ? -4.777 28.650 -19.212 1.00 78.00 334 GLY A CA 1
ATOM 2739 C C . GLY A 1 334 ? -3.366 28.077 -19.053 1.00 78.00 334 GLY A C 1
ATOM 2740 O O . GLY A 1 334 ? -2.499 28.366 -19.873 1.00 78.00 334 GLY A O 1
ATOM 2741 N N . SER A 1 335 ? -3.126 27.244 -18.039 1.00 75.56 335 SER A N 1
ATOM 2742 C CA . SER A 1 335 ? -1.853 26.567 -17.805 1.00 75.56 335 SER A CA 1
ATOM 2743 C C . SER A 1 335 ? -2.064 25.166 -17.226 1.00 75.56 335 SER A C 1
ATOM 2745 O O . SER A 1 335 ? -3.096 24.850 -16.632 1.00 75.56 335 SER A O 1
ATOM 2747 N N . LEU A 1 336 ? -1.070 24.306 -17.436 1.00 73.06 336 LEU A N 1
ATOM 2748 C CA . LEU A 1 336 ? -0.957 22.995 -16.809 1.00 73.06 336 LEU A CA 1
ATOM 2749 C C . LEU A 1 336 ? 0.400 22.924 -16.119 1.00 73.06 336 LEU A C 1
ATOM 2751 O O . LEU A 1 336 ? 1.426 22.779 -16.780 1.00 73.06 336 LEU A O 1
ATOM 2755 N N . GLU A 1 337 ? 0.404 23.008 -14.794 1.00 69.38 337 GLU A N 1
ATOM 2756 C CA . GLU A 1 337 ? 1.600 22.750 -13.998 1.00 69.38 337 GLU A CA 1
ATOM 2757 C C . GLU A 1 337 ? 1.601 21.286 -13.556 1.00 69.38 337 GLU A C 1
ATOM 2759 O O . GLU A 1 337 ? 0.733 20.830 -12.807 1.00 69.38 337 GLU A O 1
ATOM 2764 N N . ILE A 1 338 ? 2.572 20.518 -14.053 1.00 65.88 338 ILE A N 1
ATOM 2765 C CA . ILE A 1 338 ? 2.817 19.154 -13.586 1.00 65.88 338 ILE A CA 1
ATOM 2766 C C . ILE A 1 338 ? 3.780 19.254 -12.411 1.00 65.88 338 ILE A C 1
ATOM 2768 O O . ILE A 1 338 ? 4.997 19.312 -12.585 1.00 65.88 338 ILE A O 1
ATOM 2772 N N . ASP A 1 339 ? 3.228 19.274 -11.203 1.00 64.75 339 ASP A N 1
ATOM 2773 C CA . ASP A 1 339 ? 4.039 19.332 -9.997 1.00 64.75 339 ASP A CA 1
ATOM 2774 C C . ASP A 1 339 ? 4.639 17.953 -9.669 1.00 64.75 339 ASP A C 1
ATOM 2776 O O . ASP A 1 339 ? 4.031 17.078 -9.041 1.00 64.75 339 ASP A O 1
ATOM 2780 N N . ILE A 1 340 ? 5.875 17.757 -10.130 1.00 67.94 340 ILE A N 1
ATOM 2781 C CA . ILE A 1 340 ? 6.679 16.555 -9.884 1.00 67.94 340 ILE A CA 1
ATOM 2782 C C . ILE A 1 340 ? 6.958 16.384 -8.378 1.00 67.94 340 ILE A C 1
ATOM 2784 O O . ILE A 1 340 ? 7.163 15.253 -7.921 1.00 67.94 340 ILE A O 1
ATOM 2788 N N . SER A 1 341 ? 6.924 17.463 -7.583 1.00 68.69 341 SER A N 1
ATOM 2789 C CA . SER A 1 341 ? 7.154 17.393 -6.138 1.00 68.69 341 SER A CA 1
ATOM 2790 C C . SER A 1 341 ? 6.050 16.602 -5.428 1.00 68.69 341 SER A C 1
ATOM 2792 O O . SER A 1 341 ? 6.366 15.739 -4.611 1.00 68.69 341 SER A O 1
ATOM 2794 N N . ILE A 1 342 ? 4.787 16.745 -5.848 1.00 68.75 342 ILE A N 1
ATOM 2795 C CA . ILE A 1 342 ? 3.642 15.993 -5.301 1.00 68.75 342 ILE A CA 1
ATOM 2796 C C . ILE A 1 342 ? 3.786 14.487 -5.561 1.00 68.75 342 ILE A C 1
ATOM 2798 O O . ILE A 1 342 ? 3.419 13.658 -4.723 1.00 68.75 342 ILE A O 1
ATOM 2802 N N . LEU A 1 343 ? 4.315 14.095 -6.726 1.00 65.50 343 LEU A N 1
ATOM 2803 C CA . LEU A 1 343 ? 4.564 12.682 -7.035 1.00 65.50 343 LEU A CA 1
ATOM 2804 C C . LEU A 1 343 ? 5.668 12.106 -6.142 1.00 65.50 343 LEU A C 1
ATOM 2806 O O . LEU A 1 343 ? 5.488 11.027 -5.573 1.00 65.50 343 LEU A O 1
ATOM 2810 N N . ARG A 1 344 ? 6.768 12.848 -5.964 1.00 68.81 344 ARG A N 1
ATOM 2811 C CA . ARG A 1 344 ? 7.871 12.460 -5.070 1.00 68.81 344 ARG A CA 1
ATOM 2812 C C . ARG A 1 344 ? 7.422 12.394 -3.611 1.00 68.81 344 ARG A C 1
ATOM 2814 O O . ARG A 1 344 ? 7.787 11.457 -2.907 1.00 68.81 344 ARG A O 1
ATOM 2821 N N . GLU A 1 345 ? 6.588 13.331 -3.170 1.00 72.62 345 GLU A N 1
ATOM 2822 C CA . GLU A 1 345 ? 6.017 13.354 -1.822 1.00 72.62 345 GLU A CA 1
ATOM 2823 C C . GLU A 1 345 ? 5.108 12.142 -1.582 1.00 72.62 345 GLU A C 1
ATOM 2825 O O . GLU A 1 345 ? 5.214 11.465 -0.558 1.00 72.62 345 GLU A O 1
ATOM 2830 N N . LYS A 1 346 ? 4.247 11.798 -2.548 1.00 72.38 346 LYS A N 1
ATOM 2831 C CA . LYS A 1 346 ? 3.418 10.587 -2.473 1.00 72.38 346 LYS A CA 1
ATOM 2832 C C . LYS A 1 346 ? 4.265 9.323 -2.402 1.00 72.38 346 LYS A C 1
ATOM 2834 O O . LYS A 1 346 ? 3.968 8.452 -1.587 1.00 72.38 346 LYS A O 1
ATOM 2839 N N . GLU A 1 347 ? 5.315 9.222 -3.211 1.00 71.00 347 GLU A N 1
ATOM 2840 C CA . GLU A 1 347 ? 6.235 8.085 -3.169 1.00 71.00 347 GLU A CA 1
ATOM 2841 C C . GLU A 1 347 ? 6.968 7.992 -1.823 1.00 71.00 347 GLU A C 1
ATOM 2843 O O . GLU A 1 347 ? 7.043 6.918 -1.223 1.00 71.00 347 GLU A O 1
ATOM 2848 N N . HIS A 1 348 ? 7.429 9.124 -1.292 1.00 74.38 348 HIS A N 1
ATOM 2849 C CA . HIS A 1 348 ? 8.049 9.203 0.026 1.00 74.38 348 HIS A CA 1
ATOM 2850 C C . HIS A 1 348 ? 7.087 8.762 1.139 1.00 74.38 348 HIS A C 1
ATOM 2852 O O . HIS A 1 348 ? 7.434 7.922 1.970 1.00 74.38 348 HIS A O 1
ATOM 2858 N N . ASN A 1 349 ? 5.845 9.248 1.104 1.00 76.81 349 ASN A N 1
ATOM 2859 C CA . ASN A 1 349 ? 4.794 8.871 2.044 1.00 76.81 349 ASN A CA 1
ATOM 2860 C C . ASN A 1 349 ? 4.454 7.377 1.975 1.00 76.81 349 ASN A C 1
ATOM 2862 O O . ASN A 1 349 ? 4.217 6.757 3.013 1.00 76.81 349 ASN A O 1
ATOM 2866 N N . MET A 1 350 ? 4.449 6.780 0.778 1.00 72.12 350 MET A N 1
ATOM 2867 C CA . MET A 1 350 ? 4.286 5.330 0.625 1.00 72.12 350 MET A CA 1
ATOM 2868 C C . MET A 1 350 ? 5.445 4.575 1.282 1.00 72.12 350 MET A C 1
ATOM 2870 O O . MET A 1 350 ? 5.196 3.699 2.105 1.00 72.12 350 MET A O 1
ATOM 2874 N N . ARG A 1 351 ? 6.697 4.988 1.043 1.00 79.62 351 ARG A N 1
ATOM 2875 C CA . ARG A 1 351 ? 7.875 4.370 1.680 1.00 79.62 351 ARG A CA 1
ATOM 2876 C C . ARG A 1 351 ? 7.847 4.479 3.208 1.00 79.62 351 ARG A C 1
ATOM 2878 O O . ARG A 1 351 ? 8.177 3.511 3.891 1.00 79.62 351 ARG A O 1
ATOM 2885 N N . ILE A 1 352 ? 7.427 5.622 3.759 1.00 80.19 352 ILE A N 1
ATOM 2886 C CA . ILE A 1 352 ? 7.260 5.797 5.214 1.00 80.19 352 ILE A CA 1
ATOM 2887 C C . ILE A 1 352 ? 6.195 4.838 5.753 1.00 80.19 352 ILE A C 1
ATOM 2889 O O . ILE A 1 352 ? 6.401 4.202 6.790 1.00 80.19 352 ILE A O 1
ATOM 2893 N N . LYS A 1 353 ? 5.053 4.722 5.066 1.00 80.00 353 LYS A N 1
ATOM 2894 C CA . LYS A 1 353 ? 3.977 3.808 5.467 1.00 80.00 353 LYS A CA 1
ATOM 2895 C C . LYS A 1 353 ? 4.438 2.354 5.425 1.00 80.00 353 LYS A C 1
ATOM 2897 O O . LYS A 1 353 ? 4.220 1.653 6.407 1.00 80.00 353 LYS A O 1
ATOM 2902 N N . ASP A 1 354 ? 5.139 1.938 4.375 1.00 79.56 354 ASP A N 1
ATOM 2903 C CA . ASP A 1 354 ? 5.704 0.588 4.263 1.00 79.56 354 ASP A CA 1
ATOM 2904 C C . ASP A 1 354 ? 6.708 0.300 5.383 1.00 79.56 354 ASP A C 1
ATOM 2906 O O . ASP A 1 354 ? 6.682 -0.766 6.001 1.00 79.56 354 ASP A O 1
ATOM 2910 N N . HIS A 1 355 ? 7.563 1.272 5.713 1.00 82.38 355 HIS A N 1
ATOM 2911 C CA . HIS A 1 355 ? 8.484 1.151 6.840 1.00 82.38 355 HIS A CA 1
ATOM 2912 C C . HIS A 1 355 ? 7.735 1.000 8.172 1.00 82.38 355 HIS A C 1
ATOM 2914 O O . HIS A 1 355 ? 8.099 0.173 9.009 1.00 82.38 355 HIS A O 1
ATOM 2920 N N . ARG A 1 356 ? 6.662 1.772 8.374 1.00 83.38 356 ARG A N 1
ATOM 2921 C CA . ARG A 1 356 ? 5.826 1.683 9.576 1.00 83.38 356 ARG A CA 1
ATOM 2922 C C . ARG A 1 356 ? 5.085 0.351 9.661 1.00 83.38 356 ARG A C 1
ATOM 2924 O O . ARG A 1 356 ? 4.987 -0.193 10.755 1.00 83.38 356 ARG A O 1
ATOM 2931 N N . ILE A 1 357 ? 4.604 -0.186 8.540 1.00 79.50 357 ILE A N 1
ATOM 2932 C CA . ILE A 1 357 ? 3.998 -1.523 8.476 1.00 79.50 357 ILE A CA 1
ATOM 2933 C C . ILE A 1 357 ? 5.016 -2.566 8.932 1.00 79.50 357 ILE A C 1
ATOM 2935 O O . ILE A 1 357 ? 4.737 -3.285 9.884 1.00 79.50 357 ILE A O 1
ATOM 2939 N N . LYS A 1 358 ? 6.235 -2.555 8.378 1.00 78.62 358 LYS A N 1
ATOM 2940 C CA . LYS A 1 358 ? 7.312 -3.466 8.807 1.00 78.62 358 LYS A CA 1
ATOM 2941 C C . LYS A 1 358 ? 7.643 -3.337 10.296 1.00 78.62 358 LYS A C 1
ATOM 2943 O O . LYS A 1 358 ? 7.857 -4.330 10.985 1.00 78.62 358 LYS A O 1
ATOM 2948 N N . GLN A 1 359 ? 7.681 -2.114 10.827 1.00 76.56 359 GLN A N 1
ATOM 2949 C CA . GLN A 1 359 ? 7.897 -1.897 12.261 1.00 76.56 359 GLN A CA 1
ATOM 2950 C C . GLN A 1 359 ? 6.749 -2.455 13.107 1.00 76.56 359 GLN A C 1
ATOM 2952 O O . GLN A 1 359 ? 7.000 -3.073 14.138 1.00 76.56 359 GLN A O 1
ATOM 2957 N N . LEU A 1 360 ? 5.499 -2.260 12.684 1.00 74.00 360 LEU A N 1
ATOM 2958 C CA . LEU A 1 360 ? 4.330 -2.792 13.381 1.00 74.00 360 LEU A CA 1
ATOM 2959 C C . LEU A 1 360 ? 4.276 -4.319 13.314 1.00 74.00 360 LEU A C 1
ATOM 2961 O O . LEU A 1 360 ? 3.964 -4.936 14.328 1.00 74.00 360 LEU A O 1
ATOM 2965 N N . GLU A 1 361 ? 4.640 -4.924 12.184 1.00 71.56 361 GLU A N 1
ATOM 2966 C CA . GLU A 1 361 ? 4.814 -6.374 12.045 1.00 71.56 361 GLU A CA 1
ATOM 2967 C C . GLU A 1 361 ? 5.845 -6.890 13.055 1.00 71.56 361 GLU A C 1
ATOM 2969 O O . GLU A 1 361 ? 5.534 -7.773 13.851 1.00 71.56 361 GLU A O 1
ATOM 2974 N N . ASN A 1 362 ? 7.026 -6.270 13.126 1.00 67.06 362 ASN A N 1
ATOM 2975 C CA . ASN A 1 362 ? 8.067 -6.634 14.093 1.00 67.06 362 ASN A CA 1
ATOM 2976 C C . ASN A 1 362 ? 7.616 -6.455 15.555 1.00 67.06 362 ASN A C 1
ATOM 2978 O O . ASN A 1 362 ? 7.951 -7.261 16.427 1.00 67.06 362 ASN A O 1
ATOM 2982 N N . VAL A 1 363 ? 6.828 -5.419 15.853 1.00 67.88 363 VAL A N 1
ATOM 2983 C CA . VAL A 1 363 ? 6.256 -5.203 17.192 1.00 67.88 363 VAL A CA 1
ATOM 2984 C C . VAL A 1 363 ? 5.183 -6.245 17.517 1.00 67.88 363 VAL A C 1
ATOM 298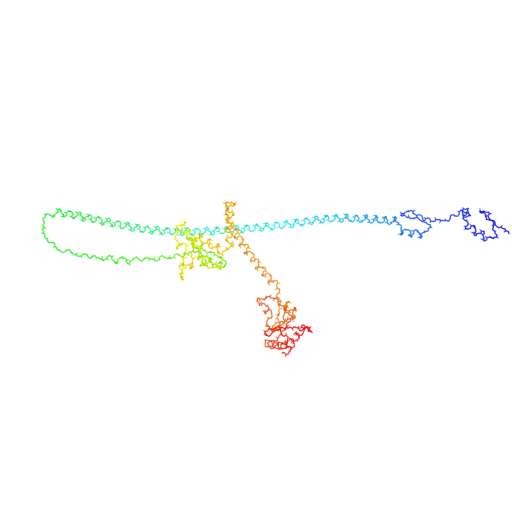6 O O . VAL A 1 363 ? 5.124 -6.725 18.646 1.00 67.88 363 VAL A O 1
ATOM 2989 N N . CYS A 1 364 ? 4.352 -6.634 16.551 1.00 60.22 364 CYS A N 1
ATOM 2990 C CA . CYS A 1 364 ? 3.362 -7.695 16.740 1.00 60.22 364 CYS A CA 1
ATOM 2991 C C . CYS A 1 364 ? 4.044 -9.051 16.965 1.00 60.22 364 CYS A C 1
ATOM 2993 O O . CYS A 1 364 ? 3.702 -9.751 17.917 1.00 60.22 364 CYS A O 1
ATOM 2995 N N . LEU A 1 365 ? 5.070 -9.367 16.170 1.00 62.06 365 LEU A N 1
ATOM 2996 C CA . LEU A 1 365 ? 5.868 -10.589 16.302 1.00 62.06 365 LEU A CA 1
ATOM 2997 C C . LEU A 1 365 ? 6.648 -10.644 17.626 1.00 62.06 365 LEU A C 1
ATOM 2999 O O . LEU A 1 365 ? 6.782 -11.714 18.211 1.00 62.06 365 LEU A O 1
ATOM 3003 N N . SER A 1 366 ? 7.142 -9.508 18.130 1.00 53.56 366 SER A N 1
ATOM 3004 C CA . SER A 1 366 ? 7.873 -9.457 19.410 1.00 53.56 366 SER A CA 1
ATOM 3005 C C . SER A 1 366 ? 6.965 -9.476 20.647 1.00 53.56 366 SER A C 1
ATOM 3007 O O . SER A 1 366 ? 7.402 -9.898 21.717 1.00 53.56 366 SER A O 1
ATOM 3009 N N . LYS A 1 367 ? 5.693 -9.064 20.529 1.00 53.50 367 LYS A N 1
ATOM 3010 C CA . LYS A 1 367 ? 4.706 -9.120 21.625 1.00 53.50 367 LYS A CA 1
ATOM 3011 C C . LYS A 1 367 ? 4.098 -10.507 21.852 1.00 53.50 367 LYS A C 1
ATOM 3013 O O . LYS A 1 367 ? 3.555 -10.738 22.935 1.00 53.50 367 LYS A O 1
ATOM 3018 N N . GLN A 1 368 ? 4.207 -11.436 20.901 1.00 57.56 368 GLN A N 1
ATOM 3019 C CA . GLN A 1 368 ? 3.941 -12.854 21.154 1.00 57.56 368 GLN A CA 1
ATOM 3020 C C . GLN A 1 368 ? 5.060 -13.413 22.046 1.00 57.56 368 GLN A C 1
ATOM 3022 O O . GLN A 1 368 ? 6.097 -13.867 21.565 1.00 57.56 368 GLN A O 1
ATOM 3027 N N . ARG A 1 369 ? 4.870 -13.363 23.373 1.00 55.94 369 ARG A N 1
ATOM 3028 C CA . ARG A 1 369 ? 5.740 -14.087 24.313 1.00 55.94 369 ARG A CA 1
ATOM 3029 C C . ARG A 1 369 ? 5.707 -15.563 23.925 1.00 55.94 369 ARG A C 1
ATOM 3031 O O . ARG A 1 369 ? 4.652 -16.189 23.997 1.00 55.94 369 ARG A O 1
ATOM 3038 N N . ARG A 1 370 ? 6.844 -16.103 23.483 1.00 63.62 370 ARG A N 1
ATOM 3039 C CA . ARG A 1 370 ? 6.960 -17.526 23.160 1.00 63.62 370 ARG A CA 1
ATOM 3040 C C . ARG A 1 370 ? 6.786 -18.323 24.445 1.00 63.62 370 ARG A C 1
ATOM 3042 O O . ARG A 1 370 ? 7.497 -18.085 25.416 1.00 63.62 370 ARG A O 1
ATOM 3049 N N . ILE A 1 371 ? 5.827 -19.239 24.442 1.00 73.25 371 ILE A N 1
ATOM 3050 C CA . ILE A 1 371 ? 5.716 -20.250 25.488 1.00 73.25 371 ILE A CA 1
ATOM 3051 C C . ILE A 1 371 ? 6.823 -21.267 25.206 1.00 73.25 371 ILE A C 1
ATOM 3053 O O . ILE A 1 371 ? 6.870 -21.839 24.115 1.00 73.25 371 ILE A O 1
ATOM 3057 N N . GLU A 1 372 ? 7.749 -21.419 26.148 1.00 81.00 372 GLU A N 1
ATOM 3058 C CA . GLU A 1 372 ? 8.845 -22.381 26.056 1.00 81.00 372 GLU A CA 1
ATOM 3059 C C . GLU A 1 372 ? 8.433 -23.711 26.691 1.00 81.00 372 GLU A C 1
ATOM 3061 O O . GLU A 1 372 ? 7.910 -23.747 27.802 1.00 81.00 372 GLU A O 1
ATOM 3066 N N . TYR A 1 373 ? 8.693 -24.795 25.965 1.00 87.31 373 TYR A N 1
ATOM 3067 C CA . TYR A 1 373 ? 8.525 -26.180 26.395 1.00 87.31 373 TYR A CA 1
ATOM 3068 C C . TYR A 1 373 ? 9.929 -26.800 26.511 1.00 87.31 373 TYR A C 1
ATOM 3070 O O . TYR A 1 373 ? 10.554 -27.040 25.465 1.00 87.31 373 TYR A O 1
ATOM 3078 N N . PRO A 1 374 ? 10.481 -26.938 27.732 1.00 85.50 374 PRO A N 1
ATOM 3079 C CA . PRO A 1 374 ? 11.868 -27.360 27.949 1.00 85.50 374 PRO A CA 1
ATOM 3080 C C . PRO A 1 374 ? 12.124 -28.848 27.659 1.00 85.50 374 PRO A C 1
ATOM 3082 O O . PRO A 1 374 ? 13.257 -29.220 27.341 1.00 85.50 374 PRO A O 1
ATOM 3085 N N . GLU A 1 375 ? 11.094 -29.684 27.750 1.00 90.19 375 GLU A N 1
ATOM 3086 C CA . GLU A 1 375 ? 11.152 -31.134 27.591 1.00 90.19 375 GLU A CA 1
ATOM 3087 C C . GLU A 1 375 ? 11.509 -31.534 26.154 1.00 90.19 375 GLU A C 1
ATOM 3089 O O . GLU A 1 375 ? 11.147 -30.873 25.168 1.00 90.19 375 GLU A O 1
ATOM 3094 N N . LYS A 1 376 ? 12.230 -32.650 26.024 1.00 91.56 376 LYS A N 1
ATOM 3095 C CA . LYS A 1 376 ? 12.636 -33.203 24.727 1.00 91.56 376 LYS A CA 1
ATOM 3096 C C . LYS A 1 376 ? 11.861 -34.478 24.433 1.00 91.56 376 LYS A C 1
ATOM 3098 O O . LYS A 1 376 ? 11.357 -35.116 25.339 1.00 91.56 376 LYS A O 1
ATOM 3103 N N . ASN A 1 377 ? 11.780 -34.850 23.157 1.00 93.94 377 ASN A N 1
ATOM 3104 C CA . ASN A 1 377 ? 11.120 -36.086 22.710 1.00 93.94 377 ASN A CA 1
ATOM 3105 C C . ASN A 1 377 ? 9.701 -36.232 23.283 1.00 93.94 377 ASN A C 1
ATOM 3107 O O . ASN A 1 377 ? 9.420 -37.129 24.070 1.00 93.94 377 ASN A O 1
ATOM 3111 N N . VAL A 1 378 ? 8.814 -35.306 22.926 1.00 94.38 378 VAL A N 1
ATOM 3112 C CA . VAL A 1 378 ? 7.471 -35.241 23.502 1.00 94.38 378 VAL A CA 1
ATOM 3113 C C . VAL A 1 378 ? 6.410 -35.744 22.531 1.00 94.38 378 VAL A C 1
ATOM 3115 O O . VAL A 1 378 ? 6.467 -35.459 21.330 1.00 94.38 378 VAL A O 1
ATOM 3118 N N . ILE A 1 379 ? 5.387 -36.401 23.074 1.00 95.06 379 ILE A N 1
ATOM 3119 C CA . ILE A 1 379 ? 4.078 -36.525 22.427 1.00 95.06 379 ILE A CA 1
ATOM 3120 C C . ILE A 1 379 ? 3.229 -35.341 22.871 1.00 95.06 379 ILE A C 1
ATOM 3122 O O . ILE A 1 379 ? 3.154 -35.033 24.058 1.00 95.06 379 ILE A O 1
ATOM 3126 N N . TYR A 1 380 ? 2.587 -34.665 21.927 1.00 93.56 380 TYR A N 1
ATOM 3127 C CA . TYR A 1 380 ? 1.777 -33.482 22.181 1.00 93.56 380 TYR A CA 1
ATOM 3128 C C . TYR A 1 380 ? 0.375 -33.616 21.592 1.00 93.56 380 TYR A C 1
ATOM 3130 O O . TYR A 1 380 ? 0.145 -34.312 20.604 1.00 93.56 380 TYR A O 1
ATOM 3138 N N . MET A 1 381 ? -0.550 -32.870 22.182 1.00 93.19 381 MET A N 1
ATOM 3139 C CA . MET A 1 381 ? -1.913 -32.653 21.728 1.00 93.19 381 MET A CA 1
ATOM 3140 C C . MET A 1 381 ? -2.161 -31.148 21.644 1.00 93.19 381 MET A C 1
ATOM 3142 O O . MET A 1 381 ? -1.991 -30.419 22.622 1.00 93.19 381 MET A O 1
ATOM 3146 N N . LEU A 1 382 ? -2.563 -30.673 20.471 1.00 91.69 382 LEU A N 1
ATOM 3147 C CA . LEU A 1 382 ? -2.802 -29.259 20.204 1.00 91.69 382 LEU A CA 1
ATOM 3148 C C . LEU A 1 382 ? -4.132 -29.038 19.485 1.00 91.69 382 LEU A C 1
ATOM 3150 O O . LEU A 1 382 ? -4.667 -29.934 18.835 1.00 91.69 382 LEU A O 1
ATOM 3154 N N . THR A 1 383 ? -4.668 -27.831 19.587 1.00 90.19 383 THR A N 1
ATOM 3155 C CA . THR A 1 383 ? -5.902 -27.424 18.909 1.00 90.19 383 THR A CA 1
ATOM 3156 C C . THR A 1 383 ? -5.787 -25.984 18.408 1.00 90.19 383 THR A C 1
ATOM 3158 O O . THR A 1 383 ? -4.800 -25.304 18.669 1.00 90.19 383 THR A O 1
ATOM 3161 N N . THR A 1 384 ? -6.771 -25.520 17.651 1.00 88.25 384 THR A N 1
ATOM 3162 C CA . THR A 1 384 ? -6.963 -24.107 17.285 1.00 88.25 384 THR A CA 1
ATOM 3163 C C . THR A 1 384 ? -8.335 -23.676 17.788 1.00 88.25 384 THR A C 1
ATOM 3165 O O . THR A 1 384 ? -9.150 -24.530 18.129 1.00 88.25 384 THR A O 1
ATOM 3168 N N . GLU A 1 385 ? -8.640 -22.379 17.807 1.00 85.19 385 GLU A N 1
ATOM 3169 C CA . GLU A 1 385 ? -9.964 -21.911 18.248 1.00 85.19 385 GLU A CA 1
ATOM 3170 C C . GLU A 1 385 ? -11.116 -22.579 17.465 1.00 85.19 385 GLU A C 1
ATOM 3172 O O . GLU A 1 385 ? -12.112 -23.019 18.044 1.00 85.19 385 GLU A O 1
ATOM 3177 N N . ASP A 1 386 ? -10.951 -22.732 16.149 1.00 87.00 386 ASP A N 1
ATOM 3178 C CA . ASP A 1 386 ? -11.926 -23.405 15.288 1.00 87.00 386 ASP A CA 1
ATOM 3179 C C . ASP A 1 386 ? -11.996 -24.913 15.539 1.00 87.00 386 ASP A C 1
ATOM 3181 O O . ASP A 1 386 ? -13.083 -25.496 15.535 1.00 87.00 386 ASP A O 1
ATOM 3185 N N . HIS A 1 387 ? -10.850 -25.562 15.754 1.00 89.06 387 HIS A N 1
ATOM 3186 C CA . HIS A 1 387 ? -10.811 -26.991 16.051 1.00 89.06 387 HIS A CA 1
ATOM 3187 C C . HIS A 1 387 ? -11.414 -27.294 17.422 1.00 89.06 387 HIS A C 1
ATOM 3189 O O . HIS A 1 387 ? -12.180 -28.247 17.535 1.00 89.06 387 HIS A O 1
ATOM 3195 N N . PHE A 1 388 ? -11.183 -26.443 18.419 1.00 87.62 388 PHE A N 1
ATOM 3196 C CA . PHE A 1 388 ? -11.776 -26.558 19.745 1.00 87.62 388 PHE A CA 1
ATOM 3197 C C . PHE A 1 388 ? -13.309 -26.511 19.684 1.00 87.62 388 PHE A C 1
ATOM 3199 O O . PHE A 1 388 ? -13.977 -27.385 20.234 1.00 87.62 388 PHE A O 1
ATOM 3206 N N . LYS A 1 389 ? -13.885 -25.575 18.911 1.00 89.81 389 LYS A N 1
ATOM 3207 C CA . LYS A 1 389 ? -15.344 -25.501 18.673 1.00 89.81 389 LYS A CA 1
ATOM 3208 C C . LYS A 1 389 ? -15.908 -26.770 18.025 1.00 89.81 389 LYS A C 1
ATOM 3210 O O . LYS A 1 389 ? -17.062 -27.114 18.250 1.00 89.81 389 LYS A O 1
ATOM 3215 N N . ARG A 1 390 ? -15.094 -27.475 17.235 1.00 89.56 390 ARG A N 1
ATOM 3216 C CA . ARG A 1 390 ? -15.435 -28.756 16.592 1.00 89.56 390 ARG A CA 1
ATOM 3217 C C . ARG A 1 390 ? -14.975 -29.974 17.397 1.00 89.56 390 ARG A C 1
ATOM 3219 O O . ARG A 1 390 ? -14.981 -31.079 16.859 1.00 89.56 390 ARG A O 1
ATOM 3226 N N . ARG A 1 391 ? -14.523 -29.785 18.644 1.00 93.00 391 ARG A N 1
ATOM 3227 C CA . ARG A 1 391 ? -13.964 -30.838 19.512 1.00 93.00 391 ARG A CA 1
ATOM 3228 C C . ARG A 1 391 ? -12.875 -31.666 18.817 1.00 93.00 391 ARG A C 1
ATOM 3230 O O . ARG A 1 391 ? -12.792 -32.877 18.983 1.00 93.00 391 ARG A O 1
ATOM 3237 N N . THR A 1 392 ? -12.069 -31.017 17.983 1.00 91.31 392 THR A N 1
ATOM 3238 C CA . THR A 1 392 ? -11.013 -31.641 17.184 1.00 91.31 392 THR A CA 1
ATOM 3239 C C . THR A 1 392 ? -9.644 -31.303 17.765 1.00 91.31 392 THR A C 1
ATOM 3241 O O . THR A 1 392 ? -9.361 -30.153 18.105 1.00 91.31 392 THR A O 1
ATOM 3244 N N . TYR A 1 393 ? -8.774 -32.304 17.840 1.00 93.25 393 TYR A N 1
ATOM 3245 C CA . TYR A 1 393 ? -7.431 -32.193 18.399 1.00 93.25 393 TYR A CA 1
ATOM 3246 C C . TYR A 1 393 ? -6.419 -32.826 17.450 1.00 93.25 393 TYR A C 1
ATOM 3248 O O . TYR A 1 393 ? -6.695 -33.836 16.806 1.00 93.25 393 TYR A O 1
ATOM 3256 N N . ILE A 1 394 ? -5.243 -32.219 17.346 1.00 91.50 394 ILE A N 1
ATOM 3257 C CA . ILE A 1 394 ? -4.115 -32.736 16.576 1.00 91.50 394 ILE A CA 1
ATOM 3258 C C . ILE A 1 394 ? -3.139 -33.367 17.557 1.00 91.50 394 ILE A C 1
ATOM 3260 O O . ILE A 1 394 ? -2.691 -32.694 18.484 1.00 91.50 394 ILE A O 1
ATOM 3264 N N . ILE A 1 395 ? -2.795 -34.630 17.336 1.00 93.00 395 ILE A N 1
ATOM 3265 C CA . ILE A 1 395 ? -1.843 -35.366 18.172 1.00 93.00 395 ILE A CA 1
ATOM 3266 C C . ILE A 1 395 ? -0.614 -35.683 17.328 1.00 93.00 395 ILE A C 1
ATOM 3268 O O . ILE A 1 395 ? -0.749 -36.081 16.176 1.00 93.00 395 ILE A O 1
ATOM 3272 N N . GLY A 1 396 ? 0.581 -35.490 17.875 1.00 91.75 396 GLY A N 1
ATOM 3273 C CA . GLY A 1 396 ? 1.819 -35.811 17.169 1.00 91.75 396 GLY A CA 1
ATOM 3274 C C . GLY A 1 396 ? 3.032 -35.788 18.084 1.00 91.75 396 GLY A C 1
ATOM 3275 O O . GLY A 1 396 ? 2.897 -35.625 19.296 1.00 91.75 396 GLY A O 1
ATOM 3276 N N . LYS A 1 397 ? 4.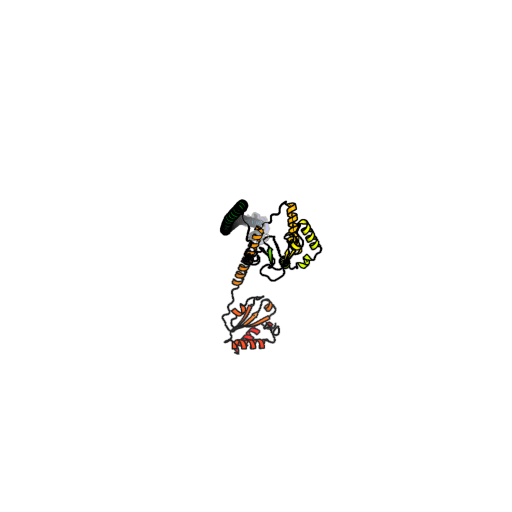219 -35.932 17.494 1.00 93.19 397 LYS A N 1
ATOM 3277 C CA . LYS A 1 397 ? 5.494 -35.958 18.220 1.00 93.19 397 LYS A CA 1
ATOM 3278 C C . LYS A 1 397 ? 6.454 -34.838 17.827 1.00 93.19 397 LYS A C 1
ATOM 3280 O O . LYS A 1 397 ? 6.428 -34.336 16.698 1.00 93.19 397 LYS A O 1
ATOM 3285 N N . ALA A 1 398 ? 7.331 -34.448 18.748 1.00 92.38 398 ALA A N 1
ATOM 3286 C CA . ALA A 1 398 ? 8.412 -33.505 18.477 1.00 92.38 398 ALA A CA 1
ATOM 3287 C C . ALA A 1 398 ? 9.625 -33.728 19.385 1.00 92.38 398 ALA A C 1
ATOM 3289 O O . ALA A 1 398 ? 9.491 -33.792 20.601 1.00 92.38 398 ALA A O 1
ATOM 3290 N N . LYS A 1 399 ? 10.837 -33.676 18.811 1.00 92.12 399 LYS A N 1
ATOM 3291 C CA . LYS A 1 399 ? 12.083 -33.616 19.602 1.00 92.12 399 LYS A CA 1
ATOM 3292 C C . LYS A 1 399 ? 12.160 -32.371 20.485 1.00 92.12 399 LYS A C 1
ATOM 3294 O O . LYS A 1 399 ? 12.729 -32.418 21.566 1.00 92.12 399 LYS A O 1
ATOM 3299 N N . ASN A 1 400 ? 11.629 -31.252 19.998 1.00 90.00 400 ASN A N 1
ATOM 3300 C CA . ASN A 1 400 ? 11.513 -30.001 20.736 1.00 90.00 400 ASN A CA 1
ATOM 3301 C C . ASN A 1 400 ? 10.220 -29.302 20.297 1.00 90.00 400 ASN A C 1
ATOM 3303 O O . ASN A 1 400 ? 10.097 -28.869 19.145 1.00 90.00 400 ASN A O 1
ATOM 3307 N N . LEU A 1 401 ? 9.247 -29.230 21.205 1.00 88.06 401 LEU A N 1
ATOM 3308 C CA . LEU A 1 401 ? 7.918 -28.700 20.904 1.00 88.06 401 LEU A CA 1
ATOM 3309 C C . LEU A 1 401 ? 7.953 -27.199 20.596 1.00 88.06 401 LEU A C 1
ATOM 3311 O O . LEU A 1 401 ? 7.297 -26.755 19.655 1.00 88.06 401 LEU A O 1
ATOM 3315 N N . THR A 1 402 ? 8.798 -26.438 21.295 1.00 86.38 402 THR A N 1
ATOM 3316 C CA . THR A 1 402 ? 9.019 -25.005 21.041 1.00 86.38 402 THR A CA 1
ATOM 3317 C C . THR A 1 402 ? 9.424 -24.751 19.584 1.00 86.38 402 THR A C 1
ATOM 3319 O O . THR A 1 402 ? 8.832 -23.916 18.897 1.00 86.38 402 THR A O 1
ATOM 3322 N N . ASN A 1 403 ? 10.371 -25.533 19.062 1.00 84.50 403 ASN A N 1
ATOM 3323 C CA . ASN A 1 403 ? 10.839 -25.434 17.678 1.00 84.50 403 ASN A CA 1
ATOM 3324 C C . ASN A 1 403 ? 9.814 -25.965 16.666 1.00 84.50 403 ASN A C 1
ATOM 3326 O O . ASN A 1 403 ? 9.698 -25.451 15.554 1.00 84.50 403 ASN A O 1
ATOM 3330 N N . ARG A 1 404 ? 9.038 -26.987 17.039 1.00 84.06 404 ARG A N 1
ATOM 3331 C CA . ARG A 1 404 ? 7.960 -27.514 16.191 1.00 84.06 404 ARG A CA 1
ATOM 3332 C C . ARG A 1 404 ? 6.829 -26.500 16.010 1.00 84.06 404 ARG A C 1
ATOM 3334 O O . ARG A 1 404 ? 6.202 -26.433 14.950 1.00 84.06 404 ARG A O 1
ATOM 3341 N N . LEU A 1 405 ? 6.557 -25.708 17.042 1.00 79.94 405 LEU A N 1
ATOM 3342 C CA . LEU A 1 405 ? 5.524 -24.681 17.004 1.00 79.94 405 LEU A CA 1
ATOM 3343 C C . LEU A 1 405 ? 6.004 -23.390 16.328 1.00 79.94 405 LEU A C 1
ATOM 3345 O O . LEU A 1 405 ? 5.162 -22.701 15.754 1.00 79.94 405 LEU A O 1
ATOM 3349 N N . SER A 1 406 ? 7.318 -23.129 16.288 1.00 70.56 406 SER A N 1
ATOM 3350 C CA . SER A 1 406 ? 7.929 -21.911 15.726 1.00 70.56 406 SER A CA 1
ATOM 3351 C C . SER A 1 406 ? 8.009 -21.848 14.194 1.00 70.56 406 SER A C 1
ATOM 3353 O O . SER A 1 406 ? 8.428 -20.827 13.645 1.00 70.56 406 SER A O 1
ATOM 3355 N N . THR A 1 407 ? 7.627 -22.910 13.478 1.00 51.59 407 THR A N 1
ATOM 3356 C CA . THR A 1 407 ? 7.790 -22.963 12.019 1.00 51.59 407 THR A CA 1
ATOM 3357 C C . THR A 1 407 ? 6.803 -22.026 11.304 1.00 51.59 407 THR A C 1
ATOM 3359 O O . THR A 1 407 ? 5.586 -22.164 11.445 1.00 51.59 407 THR A O 1
ATOM 3362 N N . TYR A 1 408 ? 7.383 -21.076 10.561 1.00 41.97 408 TYR A N 1
ATOM 3363 C CA . TYR A 1 408 ? 6.781 -19.976 9.798 1.00 41.97 408 TYR A CA 1
ATOM 3364 C C . TYR A 1 408 ? 5.577 -20.374 8.917 1.00 41.97 408 TYR A C 1
ATOM 3366 O O . TYR A 1 408 ? 5.544 -21.464 8.351 1.00 41.97 408 TYR A O 1
ATOM 3374 N N . ASN A 1 409 ? 4.646 -19.422 8.744 1.00 43.88 409 ASN A N 1
ATOM 3375 C CA . ASN A 1 409 ? 3.417 -19.479 7.932 1.00 43.88 409 ASN A CA 1
ATOM 3376 C C . ASN A 1 409 ? 2.336 -20.453 8.422 1.00 43.88 409 ASN A C 1
ATOM 3378 O O . ASN A 1 409 ? 1.980 -21.407 7.731 1.00 43.88 409 ASN A O 1
ATOM 3382 N N . LYS A 1 410 ? 1.736 -20.176 9.584 1.00 56.66 410 LYS A N 1
ATOM 3383 C CA . LYS A 1 410 ? 0.464 -20.808 9.961 1.00 56.66 410 LYS A CA 1
ATOM 3384 C C . LYS A 1 410 ? -0.666 -19.795 9.807 1.00 56.66 410 LYS A C 1
ATOM 3386 O O . LYS A 1 410 ? -0.578 -18.683 10.308 1.00 56.66 410 LYS A O 1
ATOM 3391 N N . THR A 1 411 ? -1.728 -20.198 9.114 1.00 53.78 411 THR A N 1
ATOM 3392 C CA . THR A 1 411 ? -2.971 -19.427 8.936 1.00 53.78 411 THR A CA 1
ATOM 3393 C C . THR A 1 411 ? -3.770 -19.263 10.233 1.00 53.78 411 THR A C 1
ATOM 3395 O O . THR A 1 411 ? -4.765 -18.549 10.245 1.00 53.78 411 THR A O 1
ATOM 3398 N N . SER A 1 412 ? -3.371 -19.952 11.307 1.00 61.16 412 SER A N 1
ATOM 3399 C CA . SER A 1 412 ? -4.097 -20.021 12.575 1.00 61.16 412 SER A CA 1
ATOM 3400 C C . SER A 1 412 ? -3.162 -20.351 13.745 1.00 61.16 412 SER A C 1
ATOM 3402 O O . SER A 1 412 ? -2.293 -21.225 13.624 1.00 61.16 412 SER A O 1
ATOM 3404 N N . ASP A 1 413 ? -3.375 -19.686 14.882 1.00 71.19 413 ASP A N 1
ATOM 3405 C CA . ASP A 1 413 ? -2.655 -19.930 16.136 1.00 71.19 413 ASP A CA 1
ATOM 3406 C C . ASP A 1 413 ? -3.065 -21.280 16.740 1.00 71.19 413 ASP A C 1
ATOM 3408 O O . ASP A 1 413 ? -4.251 -21.591 16.867 1.00 71.19 413 ASP A O 1
ATOM 3412 N N . HIS A 1 414 ? -2.071 -22.102 17.083 1.00 82.00 414 HIS A N 1
ATOM 3413 C CA . HIS A 1 414 ? -2.285 -23.412 17.695 1.00 82.00 414 HIS A CA 1
ATOM 3414 C C . HIS A 1 414 ? -1.981 -23.334 19.192 1.00 82.00 414 HIS A C 1
ATOM 3416 O O . HIS A 1 414 ? -0.903 -22.892 19.589 1.00 82.00 414 HIS A O 1
ATOM 3422 N N . THR A 1 415 ? -2.909 -23.804 20.013 1.00 86.75 415 THR A N 1
ATOM 3423 C CA . THR A 1 415 ? -2.786 -23.897 21.466 1.00 86.75 415 THR A CA 1
ATOM 3424 C C . THR A 1 415 ? -2.406 -25.322 21.847 1.00 86.75 415 THR A C 1
ATOM 3426 O O . THR A 1 415 ? -3.055 -26.275 21.413 1.00 86.75 415 THR A O 1
ATOM 3429 N N . VAL A 1 416 ? -1.357 -25.486 22.655 1.00 89.25 416 VAL A N 1
ATOM 3430 C CA . VAL A 1 416 ? -0.998 -26.790 23.230 1.00 89.25 416 VAL A CA 1
ATOM 3431 C C . VAL A 1 416 ? -1.963 -27.093 24.369 1.00 89.25 416 VAL A C 1
ATOM 3433 O O . VAL A 1 416 ? -2.033 -26.333 25.330 1.00 89.25 416 VAL A O 1
ATOM 3436 N N . VAL A 1 417 ? -2.704 -28.191 24.239 1.00 91.19 417 VAL A N 1
ATOM 3437 C CA . VAL A 1 417 ? -3.670 -28.663 25.241 1.00 91.19 417 VAL A CA 1
ATOM 3438 C C . VAL A 1 417 ? -2.985 -29.613 26.217 1.00 91.19 417 VAL A C 1
ATOM 3440 O O . VAL A 1 417 ? -3.215 -29.546 27.418 1.00 91.19 417 VAL A O 1
ATOM 3443 N N . TYR A 1 418 ? -2.105 -30.477 25.706 1.00 93.56 418 TYR A N 1
ATOM 3444 C CA . TYR A 1 418 ? -1.346 -31.422 26.518 1.00 93.56 418 TYR A CA 1
ATOM 3445 C C . TYR A 1 418 ? -0.021 -31.779 25.851 1.00 93.56 418 TYR A C 1
ATOM 3447 O O . TYR A 1 418 ? 0.081 -31.761 24.625 1.00 93.56 418 TYR A O 1
ATOM 3455 N N . TYR A 1 419 ? 0.990 -32.132 26.636 1.00 94.50 419 TYR A N 1
ATOM 3456 C CA . TYR A 1 419 ? 2.207 -32.759 26.133 1.00 94.50 419 TYR A CA 1
ATOM 3457 C C . TYR A 1 419 ? 2.874 -33.581 27.236 1.00 94.50 419 TYR A C 1
ATOM 3459 O O . TYR A 1 419 ? 2.682 -33.302 28.419 1.00 94.50 419 TYR A O 1
ATOM 3467 N N . ARG A 1 420 ? 3.648 -34.596 26.845 1.00 93.88 420 ARG A N 1
ATOM 3468 C CA . ARG A 1 420 ? 4.373 -35.468 27.770 1.00 93.88 420 ARG A CA 1
ATOM 3469 C C . ARG A 1 420 ? 5.697 -35.938 27.177 1.00 93.88 420 ARG A C 1
ATOM 3471 O O . ARG A 1 420 ? 5.751 -36.298 26.002 1.00 93.88 420 ARG A O 1
ATOM 3478 N N . GLU A 1 421 ? 6.738 -35.915 28.004 1.00 95.69 421 GLU A N 1
ATOM 3479 C CA . GLU A 1 421 ? 8.098 -36.366 27.685 1.00 95.69 421 GLU A CA 1
ATOM 3480 C C . GLU A 1 421 ? 8.200 -37.894 27.603 1.00 95.69 421 GLU A C 1
ATOM 3482 O O . GLU A 1 421 ? 7.598 -38.615 28.405 1.00 95.69 421 GLU A O 1
ATOM 3487 N N . CYS A 1 422 ? 8.985 -38.370 26.637 1.00 92.56 422 CYS A N 1
ATOM 3488 C CA . CYS A 1 422 ? 9.418 -39.756 26.499 1.00 92.56 422 CYS A CA 1
ATOM 3489 C C . CYS A 1 422 ? 10.912 -39.871 26.831 1.00 92.56 422 CYS A C 1
ATOM 3491 O O . CYS A 1 422 ? 11.685 -38.940 26.602 1.00 92.56 422 CYS A O 1
ATOM 3493 N N . CYS A 1 423 ? 11.341 -41.032 27.332 1.00 90.06 423 CYS A N 1
ATOM 3494 C CA . CYS A 1 423 ? 12.716 -41.239 27.791 1.00 90.06 423 CYS A CA 1
ATOM 3495 C C . CYS A 1 423 ? 13.765 -41.059 26.680 1.00 90.06 423 CYS A C 1
ATOM 3497 O O . CYS A 1 423 ? 14.854 -40.541 26.934 1.00 90.06 423 CYS A O 1
ATOM 3499 N N . ASN A 1 424 ? 13.452 -41.464 25.448 1.00 92.75 424 ASN A N 1
ATOM 3500 C CA . ASN A 1 424 ? 14.314 -41.301 24.278 1.00 92.75 424 ASN A CA 1
ATOM 3501 C C . ASN A 1 424 ? 13.481 -41.184 22.978 1.00 92.75 424 ASN A C 1
ATOM 3503 O O . ASN A 1 424 ? 12.251 -41.150 23.005 1.00 92.75 424 ASN A O 1
ATOM 3507 N N . GLU A 1 425 ? 14.161 -41.046 21.837 1.00 93.06 425 GLU A N 1
ATOM 3508 C CA . GLU A 1 425 ? 13.524 -40.884 20.521 1.00 93.06 425 GLU A CA 1
ATOM 3509 C C . GLU A 1 425 ? 12.800 -42.154 20.045 1.00 93.06 425 GLU A C 1
ATOM 3511 O O . GLU A 1 425 ? 11.709 -42.052 19.486 1.00 93.06 425 GLU A O 1
ATOM 3516 N N . ASP A 1 426 ? 13.352 -43.334 20.326 1.00 92.50 426 ASP A N 1
ATOM 3517 C CA . ASP A 1 426 ? 12.763 -44.616 19.924 1.00 92.50 426 ASP A CA 1
ATOM 3518 C C . ASP A 1 426 ? 11.466 -44.903 20.705 1.00 92.50 426 ASP A C 1
ATOM 3520 O O . ASP A 1 426 ? 10.459 -45.344 20.137 1.00 92.50 426 ASP A O 1
ATOM 3524 N N . ASP A 1 427 ? 11.451 -44.570 21.999 1.00 93.12 427 ASP A N 1
ATOM 3525 C CA . ASP A 1 427 ? 10.263 -44.651 22.850 1.00 93.12 427 ASP A CA 1
ATOM 3526 C C . ASP A 1 427 ? 9.195 -43.656 22.389 1.00 93.12 427 ASP A C 1
ATOM 3528 O O . ASP A 1 427 ? 8.015 -43.993 22.348 1.00 93.12 427 ASP A O 1
ATOM 3532 N N . MET A 1 428 ? 9.585 -42.445 21.978 1.00 95.12 428 MET A N 1
ATOM 3533 C CA . MET A 1 428 ? 8.656 -41.460 21.409 1.00 95.12 428 MET A CA 1
ATOM 3534 C C . MET A 1 428 ? 8.009 -41.980 20.116 1.00 95.12 428 MET A C 1
ATOM 3536 O O . MET A 1 428 ? 6.795 -41.862 19.939 1.00 95.12 428 MET A O 1
ATOM 3540 N N . ASP A 1 429 ? 8.789 -42.574 19.214 1.00 93.69 429 ASP A N 1
ATOM 3541 C CA . ASP A 1 429 ? 8.287 -43.131 17.954 1.00 93.69 429 ASP A CA 1
ATOM 3542 C C . ASP A 1 429 ? 7.332 -44.312 18.186 1.00 93.69 429 ASP A C 1
ATOM 3544 O O . ASP A 1 429 ? 6.278 -44.432 17.540 1.00 93.69 429 ASP A O 1
ATOM 3548 N N . THR A 1 430 ? 7.662 -45.151 19.165 1.00 93.69 430 THR A N 1
ATOM 3549 C CA . THR A 1 430 ? 6.820 -46.272 19.585 1.00 93.69 430 THR A CA 1
ATOM 3550 C C . THR A 1 430 ? 5.533 -45.772 20.248 1.00 93.69 430 THR A C 1
ATOM 3552 O O . THR A 1 430 ? 4.437 -46.215 19.885 1.00 93.69 430 THR A O 1
ATOM 3555 N N . ALA A 1 431 ? 5.635 -44.793 21.151 1.00 94.06 431 ALA A N 1
ATOM 3556 C CA . ALA A 1 431 ? 4.503 -44.182 21.840 1.00 94.06 431 ALA A CA 1
ATOM 3557 C C . ALA A 1 431 ? 3.529 -43.529 20.855 1.00 94.06 431 ALA A C 1
ATOM 3559 O O . ALA A 1 431 ? 2.323 -43.756 20.954 1.00 94.06 431 ALA A O 1
ATOM 3560 N N . GLU A 1 432 ? 4.026 -42.771 19.873 1.00 94.56 432 GLU A N 1
ATOM 3561 C CA . GLU A 1 432 ? 3.194 -42.172 18.825 1.00 94.56 432 GLU A CA 1
ATOM 3562 C C . GLU A 1 432 ? 2.388 -43.254 18.100 1.00 94.56 432 GLU A C 1
ATOM 3564 O O . GLU A 1 432 ? 1.164 -43.163 17.996 1.00 94.56 432 GLU A O 1
ATOM 3569 N N . THR A 1 433 ? 3.053 -44.323 17.663 1.00 93.44 433 THR A N 1
ATOM 3570 C CA . THR A 1 433 ? 2.400 -45.426 16.951 1.00 93.44 433 THR A CA 1
ATOM 3571 C C . THR A 1 433 ? 1.301 -46.073 17.802 1.00 93.44 433 THR A C 1
ATOM 3573 O O . THR A 1 433 ? 0.195 -46.326 17.310 1.00 93.44 433 THR A O 1
ATOM 3576 N N . MET A 1 434 ? 1.561 -46.291 19.095 1.00 93.81 434 MET A N 1
ATOM 3577 C CA . MET A 1 434 ? 0.575 -46.825 20.038 1.00 93.81 434 MET A CA 1
ATOM 3578 C C . MET A 1 434 ? -0.627 -45.890 20.214 1.00 93.81 434 MET A C 1
ATOM 3580 O O . MET A 1 434 ? -1.772 -46.348 20.159 1.00 93.81 434 MET A O 1
ATOM 3584 N N . VAL A 1 435 ? -0.384 -44.588 20.385 1.00 93.81 435 VAL A N 1
ATOM 3585 C CA . VAL A 1 435 ? -1.432 -43.573 20.558 1.00 93.81 435 VAL A CA 1
ATOM 3586 C C . VAL A 1 435 ? -2.302 -43.474 19.307 1.00 93.81 435 VAL A C 1
ATOM 3588 O O . VAL A 1 435 ? -3.525 -43.587 19.404 1.00 93.81 435 VAL A O 1
ATOM 3591 N N . LEU A 1 436 ? -1.694 -43.337 18.125 1.00 92.31 436 LEU A N 1
ATOM 3592 C CA . LEU A 1 436 ? -2.420 -43.243 16.855 1.00 92.31 436 LEU A CA 1
ATOM 3593 C C . LEU A 1 436 ? -3.236 -44.515 16.571 1.00 92.31 436 LEU A C 1
ATOM 3595 O O . LEU A 1 436 ? -4.331 -44.431 16.014 1.00 92.31 436 LEU A O 1
ATOM 3599 N N . SER A 1 437 ? -2.734 -45.686 16.976 1.00 91.62 437 SER A N 1
ATOM 3600 C CA . SER A 1 437 ? -3.449 -46.960 16.848 1.00 91.62 437 SER A CA 1
ATOM 3601 C C . SER A 1 437 ? -4.656 -47.044 17.790 1.00 91.62 437 SER A C 1
ATOM 3603 O O . SER A 1 437 ? -5.762 -47.351 17.340 1.00 91.62 437 SER A O 1
ATOM 3605 N N . LYS A 1 438 ? -4.493 -46.694 19.076 1.00 92.62 438 LYS A N 1
ATOM 3606 C CA . LYS A 1 438 ? -5.595 -46.696 20.058 1.00 92.62 438 LYS A CA 1
ATOM 3607 C C . LYS A 1 438 ? -6.675 -45.661 19.738 1.00 92.62 438 LYS A C 1
ATOM 3609 O O . LYS A 1 438 ? -7.858 -45.932 19.936 1.00 92.62 438 LYS A O 1
ATOM 3614 N N . LEU A 1 439 ? -6.285 -44.494 19.226 1.00 92.50 439 LEU A N 1
ATOM 3615 C CA . LEU A 1 439 ? -7.206 -43.408 18.879 1.00 92.50 439 LEU A CA 1
ATOM 3616 C C . LEU A 1 439 ? -7.738 -43.486 17.444 1.00 92.50 439 LEU A C 1
ATOM 3618 O O . LEU A 1 439 ? -8.549 -42.652 17.043 1.00 92.50 439 LEU A O 1
ATOM 3622 N N . ARG A 1 440 ? -7.352 -44.512 16.678 1.00 90.69 440 ARG A N 1
ATOM 3623 C CA . ARG A 1 440 ? -7.793 -44.736 15.295 1.00 90.69 440 ARG A CA 1
ATOM 3624 C C . ARG A 1 440 ? -9.314 -44.634 15.084 1.00 90.69 440 ARG A C 1
ATOM 3626 O O . ARG A 1 440 ? -9.686 -44.049 14.067 1.00 90.69 440 ARG A O 1
ATOM 3633 N N . PRO A 1 441 ? -10.192 -45.129 15.986 1.00 91.00 441 PRO A N 1
ATOM 3634 C CA . PRO A 1 441 ? -11.644 -44.995 15.819 1.00 91.00 441 PRO A CA 1
ATOM 3635 C C . PRO A 1 441 ? -12.151 -43.546 15.818 1.00 91.00 441 PRO A C 1
ATOM 3637 O O . PRO A 1 441 ? -13.229 -43.283 15.300 1.00 91.00 441 PRO A O 1
ATOM 3640 N N . TYR A 1 442 ? -11.381 -42.615 16.382 1.00 92.06 442 TYR A N 1
ATOM 3641 C CA . TYR A 1 442 ? -11.759 -41.212 16.563 1.00 92.06 442 TYR A CA 1
ATOM 3642 C C . TYR A 1 442 ? -11.112 -40.280 15.532 1.00 92.06 442 TYR A C 1
ATOM 3644 O O . TYR A 1 442 ? -11.180 -39.062 15.665 1.00 92.06 442 TYR A O 1
ATOM 3652 N N . ARG A 1 443 ? -10.433 -40.820 14.517 1.00 90.38 443 ARG A N 1
ATOM 3653 C CA . ARG A 1 443 ? -9.704 -40.024 13.524 1.00 90.38 443 ARG A CA 1
ATOM 3654 C C . ARG A 1 443 ? -10.675 -39.350 12.536 1.00 90.38 443 ARG A C 1
ATOM 3656 O O . ARG A 1 443 ? -11.506 -40.025 11.941 1.00 90.38 443 ARG A O 1
ATOM 3663 N N . GLU A 1 444 ? -10.534 -38.036 12.326 1.00 85.31 444 GLU A N 1
ATOM 3664 C CA . GLU A 1 444 ? -11.407 -37.210 11.461 1.00 85.31 444 GLU A CA 1
ATOM 3665 C C . GLU A 1 444 ? -11.326 -37.634 9.981 1.00 85.31 444 GLU A C 1
ATOM 3667 O O . GLU A 1 444 ? -12.339 -37.732 9.292 1.00 85.31 444 GLU A O 1
ATOM 3672 N N . GLN A 1 445 ? -10.111 -37.886 9.478 1.00 77.25 445 GLN A N 1
ATOM 3673 C CA . GLN A 1 445 ? -9.841 -38.308 8.098 1.00 77.25 445 GLN A CA 1
ATOM 3674 C C . GLN A 1 445 ? -8.645 -39.264 8.044 1.00 77.25 445 GLN A C 1
ATOM 3676 O O . GLN A 1 445 ? -7.668 -39.100 8.777 1.00 77.25 445 GLN A O 1
ATOM 3681 N N . ALA A 1 446 ? -8.674 -40.240 7.131 1.00 59.22 446 ALA A N 1
ATOM 3682 C CA . ALA A 1 446 ? -7.510 -41.083 6.862 1.00 59.22 446 ALA A CA 1
ATOM 3683 C C . ALA A 1 446 ? -6.315 -40.209 6.423 1.00 59.22 446 ALA A C 1
ATOM 3685 O O . ALA A 1 446 ? -6.462 -39.349 5.558 1.00 59.22 446 ALA A O 1
ATOM 3686 N N . ASN A 1 447 ? -5.140 -40.433 7.021 1.00 62.00 447 ASN A N 1
ATOM 3687 C CA . ASN A 1 447 ? -3.877 -39.716 6.760 1.00 62.00 447 ASN A CA 1
ATOM 3688 C C . ASN A 1 447 ? -3.775 -38.278 7.305 1.00 62.00 447 ASN A C 1
ATOM 3690 O O . ASN A 1 447 ? -2.860 -37.546 6.930 1.00 62.00 447 ASN A O 1
ATOM 3694 N N . ARG A 1 448 ? -4.673 -37.867 8.210 1.00 71.44 448 ARG A N 1
ATOM 3695 C CA . ARG A 1 448 ? -4.479 -36.677 9.051 1.00 71.44 448 ARG A CA 1
ATOM 3696 C C . ARG A 1 448 ? -4.498 -37.088 10.517 1.00 71.44 448 ARG A C 1
ATOM 3698 O O . ARG A 1 448 ? -5.426 -37.768 10.946 1.00 71.44 448 ARG A O 1
ATOM 3705 N N . ASP A 1 449 ? -3.526 -36.628 11.298 1.00 83.31 449 ASP A N 1
ATOM 3706 C CA . ASP A 1 449 ? -3.473 -36.873 12.749 1.00 83.31 449 ASP A CA 1
ATOM 3707 C C . ASP A 1 449 ? -4.390 -35.919 13.524 1.00 83.31 449 ASP A C 1
ATOM 3709 O O . ASP A 1 449 ? -4.000 -35.283 14.498 1.00 83.31 449 ASP A O 1
ATOM 3713 N N . ARG A 1 450 ? -5.628 -35.800 13.034 1.00 90.12 450 ARG A N 1
ATOM 3714 C CA . ARG A 1 450 ? -6.730 -35.051 13.634 1.00 90.12 450 ARG A CA 1
ATOM 3715 C C . ARG A 1 450 ? -7.740 -36.030 14.203 1.00 90.12 450 ARG A C 1
ATOM 3717 O O . ARG A 1 450 ? -8.179 -36.943 13.503 1.00 90.12 450 ARG A O 1
ATOM 3724 N N . PHE A 1 451 ? -8.123 -35.810 15.449 1.00 93.12 451 PHE A N 1
ATOM 3725 C CA . PHE A 1 451 ? -8.977 -36.691 16.228 1.00 93.12 451 PHE A CA 1
ATOM 3726 C C . PHE A 1 451 ? -10.153 -35.906 16.799 1.00 93.12 451 PHE A C 1
ATOM 3728 O O . PHE A 1 451 ? -9.970 -34.821 17.347 1.00 93.12 451 PHE A O 1
ATOM 3735 N N . ILE A 1 452 ? -11.355 -36.452 16.654 1.00 93.12 452 ILE A N 1
ATOM 3736 C CA . ILE A 1 452 ? -12.599 -35.876 17.158 1.00 93.12 452 ILE A CA 1
ATOM 3737 C C . ILE A 1 452 ? -12.871 -36.478 18.533 1.00 93.12 452 ILE A C 1
ATOM 3739 O O . ILE A 1 452 ? -13.006 -37.693 18.673 1.00 93.12 452 ILE A O 1
ATOM 3743 N N . LEU A 1 453 ? -12.954 -35.630 19.552 1.00 93.44 453 LEU A N 1
ATOM 3744 C CA . LEU A 1 453 ? -13.292 -36.043 20.905 1.00 93.44 453 LEU A CA 1
ATOM 3745 C C . LEU A 1 453 ? -14.803 -36.344 21.000 1.00 93.44 453 LEU A C 1
ATOM 3747 O O . LEU A 1 453 ? -15.604 -35.440 20.733 1.00 93.44 453 LEU A O 1
ATOM 3751 N N . PRO A 1 454 ? -15.207 -37.563 21.412 1.00 91.56 454 PRO A N 1
ATOM 3752 C CA . PRO A 1 454 ? -16.615 -37.931 21.574 1.00 91.56 454 PRO A CA 1
ATOM 3753 C C . PRO A 1 454 ? -17.387 -36.986 22.497 1.00 91.56 454 PRO A C 1
ATOM 3755 O O . PRO A 1 454 ? -16.809 -36.380 23.401 1.00 91.56 454 PRO A O 1
ATOM 3758 N N . GLU A 1 455 ? -18.695 -36.856 22.280 1.00 89.75 455 GLU A N 1
ATOM 3759 C CA . GLU A 1 455 ? -19.555 -35.966 23.075 1.00 89.75 455 GLU A CA 1
ATOM 3760 C C . GLU A 1 455 ? -19.692 -36.421 24.536 1.00 89.75 455 GLU A C 1
ATOM 3762 O O . GLU A 1 455 ? -19.817 -35.586 25.426 1.00 89.75 455 GLU A O 1
ATOM 3767 N N . ASP A 1 456 ? -19.604 -37.729 24.789 1.00 91.19 456 ASP A N 1
ATOM 3768 C CA . ASP A 1 456 ? -19.704 -38.356 26.110 1.00 91.19 456 ASP A CA 1
ATOM 3769 C C . ASP A 1 456 ? -18.395 -38.319 26.918 1.00 91.19 456 ASP A C 1
ATOM 3771 O O . ASP A 1 456 ? -18.366 -38.766 28.065 1.00 91.19 456 ASP A O 1
ATOM 3775 N N . LYS A 1 457 ? -17.305 -37.802 26.338 1.00 90.12 457 LYS A N 1
ATOM 3776 C CA . LYS A 1 457 ? -15.964 -37.818 26.938 1.00 90.12 457 LYS A CA 1
ATOM 3777 C C . LYS A 1 457 ? -15.377 -36.420 27.052 1.00 90.12 457 LYS A C 1
ATOM 3779 O O . LYS A 1 457 ? -15.714 -35.519 26.289 1.00 90.12 457 LYS A O 1
ATOM 3784 N N . ASP A 1 458 ? -14.465 -36.237 27.994 1.00 91.75 458 ASP A N 1
ATOM 3785 C CA . ASP A 1 458 ? -13.670 -35.019 28.129 1.00 91.75 458 ASP A CA 1
ATOM 3786 C C . ASP A 1 458 ? -12.244 -35.222 27.586 1.00 91.75 458 ASP A C 1
ATOM 3788 O O . ASP A 1 458 ? -11.855 -36.318 27.172 1.00 91.75 458 ASP A O 1
ATOM 3792 N N . GLU A 1 459 ? -11.455 -34.147 27.570 1.00 88.94 459 GLU A N 1
ATOM 3793 C CA . GLU A 1 459 ? -10.072 -34.160 27.074 1.00 88.94 459 GLU A CA 1
ATOM 3794 C C . GLU A 1 459 ? -9.196 -35.188 27.804 1.00 88.94 459 GLU A C 1
ATOM 3796 O O . GLU A 1 459 ? -8.248 -35.714 27.211 1.00 88.94 459 GLU A O 1
ATOM 3801 N N . SER A 1 460 ? -9.562 -35.545 29.045 1.00 91.75 460 SER A N 1
ATOM 3802 C CA . SER A 1 460 ? -8.846 -36.542 29.838 1.00 91.75 460 SER A CA 1
ATOM 3803 C C . SER A 1 460 ? -8.811 -37.904 29.147 1.00 91.75 460 SER A C 1
ATOM 3805 O O . SER A 1 460 ? -7.853 -38.653 29.300 1.00 91.75 460 SER A O 1
ATOM 3807 N N . PHE A 1 461 ? -9.804 -38.233 28.317 1.00 93.81 461 PHE A N 1
ATOM 3808 C CA . PHE A 1 461 ? -9.797 -39.479 27.555 1.00 93.81 461 PHE A CA 1
ATOM 3809 C C . PHE A 1 461 ? -8.577 -39.587 26.627 1.00 93.81 461 PHE A C 1
ATOM 3811 O O . PHE A 1 461 ? -7.924 -40.636 26.573 1.00 93.81 461 PHE A O 1
ATOM 3818 N N . PHE A 1 462 ? -8.242 -38.509 25.914 1.00 94.19 462 PHE A N 1
ATOM 3819 C CA . PHE A 1 462 ? -7.076 -38.481 25.032 1.00 94.19 462 PHE A CA 1
ATOM 3820 C C . PHE A 1 462 ? -5.775 -38.360 25.824 1.00 94.19 462 PHE A C 1
ATOM 3822 O O . PHE A 1 462 ? -4.842 -39.111 25.533 1.00 94.19 462 PHE A O 1
ATOM 3829 N N . THR A 1 463 ? -5.714 -37.512 26.857 1.00 94.44 463 THR A N 1
ATOM 3830 C CA . THR A 1 463 ? -4.492 -37.374 27.670 1.00 94.44 463 THR A CA 1
ATOM 3831 C C . THR A 1 463 ? -4.159 -38.667 28.412 1.00 94.44 463 THR A C 1
ATOM 3833 O O . THR A 1 463 ? -3.035 -39.146 28.311 1.00 94.44 463 THR A O 1
ATOM 3836 N N . ASN A 1 464 ? -5.146 -39.329 29.025 1.00 94.31 464 ASN A N 1
ATOM 3837 C CA . ASN A 1 464 ? -4.961 -40.627 29.678 1.00 94.31 464 ASN A CA 1
ATOM 3838 C C . ASN A 1 464 ? -4.528 -41.705 28.677 1.00 94.31 464 ASN A C 1
ATOM 3840 O O . ASN A 1 464 ? -3.760 -42.604 29.013 1.00 94.31 464 ASN A O 1
ATOM 3844 N N . THR A 1 465 ? -5.007 -41.648 27.430 1.00 93.81 465 THR A N 1
ATOM 3845 C CA . THR A 1 465 ? -4.562 -42.592 26.395 1.00 93.81 465 THR A CA 1
ATOM 3846 C C . THR A 1 465 ? -3.088 -42.382 26.054 1.00 93.81 465 THR A C 1
ATOM 3848 O O . THR A 1 465 ? -2.361 -43.369 25.945 1.00 93.81 465 THR A O 1
ATOM 3851 N N . ILE A 1 466 ? -2.646 -41.127 25.925 1.00 94.12 466 ILE A N 1
ATOM 3852 C CA . ILE A 1 466 ? -1.235 -40.766 25.717 1.00 94.12 466 ILE A CA 1
ATOM 3853 C C . ILE A 1 466 ? -0.388 -41.262 26.891 1.00 94.12 466 ILE A C 1
ATOM 3855 O O . ILE A 1 466 ? 0.576 -41.998 26.692 1.00 94.12 466 ILE A O 1
ATOM 3859 N N . ASP A 1 467 ? -0.813 -40.949 28.110 1.00 94.62 467 ASP A N 1
ATOM 3860 C CA . ASP A 1 467 ? -0.136 -41.315 29.351 1.00 94.62 467 ASP A CA 1
ATOM 3861 C C . ASP A 1 467 ? 0.059 -42.819 29.500 1.00 94.62 467 ASP A C 1
ATOM 3863 O O . ASP A 1 467 ? 1.166 -43.278 29.767 1.00 94.62 467 ASP A O 1
ATOM 3867 N N . ASN A 1 468 ? -0.998 -43.592 29.252 1.00 94.38 468 ASN A N 1
ATOM 3868 C CA . ASN A 1 468 ? -0.956 -45.049 29.323 1.00 94.38 468 ASN A CA 1
ATOM 3869 C C . ASN A 1 468 ? -0.061 -45.674 28.244 1.00 94.38 468 ASN A C 1
ATOM 3871 O O . ASN A 1 468 ? 0.420 -46.787 28.431 1.00 94.38 468 ASN A O 1
ATOM 3875 N N . CYS A 1 469 ? 0.113 -45.024 27.088 1.00 93.06 469 CYS A N 1
ATOM 3876 C CA . CYS A 1 469 ? 1.026 -45.519 26.055 1.00 93.06 469 CYS A CA 1
ATOM 3877 C C . CYS A 1 469 ? 2.478 -45.208 26.404 1.00 93.06 469 CYS A C 1
ATOM 3879 O O . CYS A 1 469 ? 3.323 -46.070 26.218 1.00 93.06 469 CYS A O 1
ATOM 3881 N N . ILE A 1 470 ? 2.749 -44.016 26.939 1.00 92.38 470 ILE A N 1
ATOM 3882 C CA . ILE A 1 470 ? 4.098 -43.627 27.356 1.00 92.38 470 ILE A CA 1
ATOM 3883 C C . ILE A 1 470 ? 4.540 -44.433 28.576 1.00 92.38 470 ILE A C 1
ATOM 3885 O O . ILE A 1 470 ? 5.661 -44.896 28.598 1.00 92.38 470 ILE A O 1
ATOM 3889 N N . GLN A 1 471 ? 3.667 -44.649 29.564 1.00 92.06 471 GLN A N 1
ATOM 3890 C CA . GLN A 1 471 ? 3.992 -45.430 30.766 1.00 92.06 471 GLN A CA 1
ATOM 3891 C C . GLN A 1 471 ? 4.225 -46.925 30.486 1.00 92.06 471 GLN A C 1
ATOM 3893 O O . GLN A 1 471 ? 4.780 -47.631 31.323 1.00 92.06 471 GLN A O 1
ATOM 3898 N N . PHE A 1 472 ? 3.729 -47.432 29.356 1.00 91.00 472 PHE A N 1
ATOM 3899 C CA . PHE A 1 472 ? 3.938 -48.824 28.962 1.00 91.00 472 PHE A CA 1
ATOM 3900 C C . PHE A 1 472 ? 5.365 -49.088 28.456 1.00 91.00 472 PHE A C 1
ATOM 3902 O O . PHE A 1 472 ? 5.806 -50.237 28.491 1.00 91.00 472 PHE A O 1
ATOM 3909 N N . LEU A 1 473 ? 6.040 -48.044 27.971 1.00 85.62 473 LEU A N 1
ATOM 3910 C CA . LEU A 1 473 ? 7.429 -48.054 27.519 1.00 85.62 473 LEU A CA 1
ATOM 3911 C C . LEU A 1 473 ? 8.334 -47.672 28.694 1.00 85.62 473 LEU A C 1
ATOM 3913 O O . LEU A 1 473 ? 9.387 -48.329 28.837 1.00 85.62 473 LEU A O 1
#

Radius of gyration: 61.59 Å; chains: 1; bounding box: 159×78×194 Å

pLDDT: mean 80.76, std 15.86, range [32.06, 95.94]

Organism: NCBI:txid1070528

Secondary structure (DSSP, 8-state):
--EE-TTT--EESSHHHHHHHHHH-HHHHHHTT-------EE-TTT--EESSHHHHHHHHHH-HHHHHHHHHHHHHHHHHHHHHHHHHHHHHHHHHHHHHHHHHHHHHHHHHHHHHHHHHHHHHHHHHHHHHHHHHHHHHHHHHHHHHHHHHHHHHHHHHHHHHHHHHHHHHHHHHHHHHHHHHHHHHH-SS---------------TTSSSTT-------------EEEEETTEEEEE-TTT--EEHHHHHHHTT--HHHHHT-HHHHHHHHHHHHHH---HHHHEEEE-S--SSS--EEEE-HHHHHHHHHHH-HHHHHHHHHHHHHHHHHS-----HHHHHHHHHHHHHHHHHHHHHHHHHHHHS-PPP---EEEEEEEE-HHHHHTTEEEEEEEEEHHHHH--S--SSPPEEEEEEE-SSHHHHHHHHHHHHHHTGGGBSSTTS-EEEPPTT--THHHHHHHHHHHTT-

InterPro domains:
  IPR013087 Zinc finger C2H2-type [PF00096] (4-23)
  IPR013087 Zinc finger C2H2-type [PS50157] (3-23)
  IPR017880 KilA, N-terminal [PS51301] (226-330)
  IPR018004 KilA/APSES-type HTH, DNA-binding [PF04383] (233-330)
  IPR018004 KilA/APSES-type HTH, DNA-binding [SM01252] (234-333)
  IPR018306 Bacteriophage T5, Orf172 DNA-binding [PF10544] (378-458)
  IPR035901 GIY-YIG endonuclease superfamily [SSF82771] (390-448)
  IPR036236 Zinc finger C2H2 superfamily [SSF57667] (4-60)
  IPR036887 HTH APSES-type DNA-binding domain superfamily [SSF54616] (217-332)

=== Feature glossary ===
The record interleaves many kinds of information about one protein. Here is each kind framed as the question it answers.

Q: What known structures does this most resemble?
A: Structural nearest neighbors (via Foldseek easy-search vs the PDB). Reported per hit: target PDB id, E-value, and alignment TM-score. A TM-score above ~0.5 is the conventional threshold for 'same fold'.

Q: Where is each backbone atom in 3D?
A: The mmCIF table is the protein's shape written out atom by atom. For each backbone N, Cα, C, and carbonyl O, it records an (x, y, z) coordinate triple in Å plus the residue type, chain letter, and residue number.

Q: What are the backbone torsion angles?
A: The φ/ψ torsion pair specifies the backbone conformation at each residue. φ rotates about the N–Cα bond, ψ about the Cα–C bond. Steric clashes forbid most of the (φ, ψ) plane — the allowed regions (α-helix basin, β-sheet basin, left-handed helix) are the Ramachandran-allowed regions.

Q: Which residues are buried vs exposed?
A: Solvent-accessible surface area (SASA) is the area in Å² traced out by the centre of a 1.4 Å probe sphere (a water molecule) rolled over the protein's van der Waals surface (Shrake–Rupley / Lee–Richards construction). Buried residues have near-zero SASA; fully exposed residues can exceed 200 Å². The total SASA scales roughly with the number of surface residues.

Q: How confident is the AlphaFold model at each residue?
A: pLDDT is the predicted lDDT-Cα score: AlphaFold's confidence that the local environment of each residue (all inter-atomic distances within 15 Å) is correctly placed. It is a per-residue number between 0 and 100, with higher meaning more reliable.

Q: What does the local fold look like, residue by residue?
A: 3Di is Foldseek's structural alphabet. Each residue is assigned one of twenty discrete states based on how its Cα sits relative to its spatial (not sequential) neighbors. Aligning 3Di strings finds structural homologs roughly as well as full 3D superposition, but orders of magnitude faster.

Q: How big and how compact is the whole molecule?
A: Radius of gyration (Rg) is the root-mean-square distance of Cα atoms from their centroid — a single number for overall size and compactness. A globular domain of N residues has Rg ≈ 2.2·N^0.38 Å; an extended or disordered chain has a much larger Rg. The Cα contact count is the number of residue pairs whose Cα atoms are within 8 Å and are more than four positions apart in sequence — a standard proxy for tertiary packing density. The bounding box is the smallest axis-aligned box enclosing all Cα atoms.

Q: Which residues are in helices, strands, or loops?
A: DSSP 8-state secondary structure assigns each residue one of H (α-helix), G (3₁₀-helix), I (π-helix), E (extended β-strand), B (isolated β-bridge), T (hydrogen-bonded turn), S (bend), or '-' (coil). The assignment is computed from backbone hydrogen-bond geometry via the Kabsch–Sander algorithm.

Q: How mobile is each atom in the crystal?
A: Crystallographic B-factors measure how much each atom's electron density is smeared out, in Å². They rise in mobile loops and surface residues and fall in the buried interior. In AlphaFold models this column is repurposed to hold pLDDT instead.

Q: What if only a Cα trace is available?
A: P-SEA three-state annotation labels each residue as helix, strand, or coil based purely on the geometry of the Cα trace. It serves as a fallback when the full backbone (and thus DSSP) is unavailable.

Q: What family and function is it annotated with?
A: Database cross-references. InterPro integrates a dozen domain/family signature databases into unified entries with residue-range hits. GO terms attach function/process/location labels with evidence codes. CATH codes position the fold in a four-level structural taxonomy. Organism is the NCBI-taxonomy species name.

Q: Are the domains correctly placed relative to each other?
A: Predicted Aligned Error (PAE) is an AlphaFold confidence matrix: entry (i, j) is the expected error in the position of residue j, in ångströms, when the prediction is superimposed on the true structure at residue i. Low PAE within a block of residues means that block is internally rigid and well-predicted; high PAE between two blocks means their relative placement is uncertain even if each block individually is confident.

Q: What do the diagnostic plots show?
A: Three diagnostic plots accompany the record. The Cα contact map visualizes the tertiary structure as a 2D adjacency matrix (8 Å cutoff, sequence-local contacts suppressed). The Ramachandran plot shows the distribution of backbone (φ, ψ) torsions, with points in the α and β basins reflecting secondary structure content. The PAE plot shows AlphaFold's inter-residue confidence as a color matrix.

Q: What is the amino-acid chain?
A: Primary structure: the covalent order of the twenty standard amino acids along the backbone. Two proteins with the same sequence will (almost always) fold to the same structure; two with 30% identity often share a fold but not the details.

Q: What do the rendered images show?
A: The six renders are orthographic views along the three Cartesian axes in both directions. Representation (cartoon, sticks, or surface) and color scheme (sequence-rainbow or by-chain) vary across proteins so the training set covers all the common visualization conventions.